Protein AF-A0A8J3NIQ3-F1 (afdb_monomer)

Solvent-accessible surface area (backbone atoms only — not comparable to full-atom values): 22267 Å² total; per-residue (Å²): 135,89,87,78,90,84,89,86,80,87,88,87,80,90,88,88,88,85,88,90,80,86,89,82,89,85,90,84,80,89,85,87,82,83,86,87,87,76,94,76,91,80,82,82,79,79,76,83,78,74,74,70,78,76,72,34,14,31,46,33,34,47,51,47,70,75,50,79,58,32,51,28,43,34,74,46,42,35,45,38,39,40,33,26,80,20,92,34,58,24,33,54,26,34,41,40,34,47,61,29,80,58,39,22,34,63,49,74,49,73,39,91,79,51,52,73,51,67,51,59,72,74,30,67,50,50,40,37,34,38,19,74,61,40,60,64,44,76,48,57,33,43,40,34,30,37,32,34,53,82,46,70,59,64,40,61,35,47,41,36,50,50,46,75,31,47,48,91,49,67,77,39,18,48,24,74,33,75,37,40,43,38,74,58,37,16,30,46,33,45,47,63,48,72,40,57,73,59,28,42,27,52,32,68,39,34,36,45,36,38,42,36,25,79,25,72,21,54,27,30,56,28,40,38,39,35,49,58,32,77,63,42,23,35,62,48,75,48,73,47,91,80,54,53,74,47,68,56,57,72,71,29,66,50,54,36,35,36,36,28,69,66,44,57,62,47,77,47,58,35,40,42,35,29,36,33,37,64,86,48,67,58,71,38,62,38,50,40,40,52,49,50,76,33,48,49,92,48,69,80,40,20,41,34,73,41,78,38,43,40,35,72,55,72,83,83,51,77,42,73,57,43,81,44,63,41,78,48,71,53,45,79,44,66,39,27,37,34,33,45,27,33,47,29,38,38,34,31,52,19,32,49,26,39,36,36,40,31,43,35,42,29,40,37,31,40,34,41,48,40,22,37,40,34,33,33,46,26,50,26,39,39,35,52,57,58,90,66,94,45,62,39,38,40,34,30,54,56,55,61,41,48,73,45,71,38,97,88,47,55,79,76,45,67,88

Secondary structure (DSSP, 8-state):
-------------------------------------------PPP---------BEEEEEEEEES-SSBPTTSEEEEEEEEEEEEES-EEEEEEEEEPPTTEEEEEEE--TT-EEE-PPTT---EEEEEEEEE-SEEEEEEEEEEEPTT--SEEEEEEEEE-SSBPS-GGGGEEEEEEEB---B--EEEEEEEESSSEETTSEEEEEEEEEE-SSSPEEEEEEEEEPPTTEEEEEEE--TT-EEE-PPTT--SEEEEEEEEE-SEEEEEEEEEEEPTT--EEEEEEEEEE-SSB-S--TTSEEEEEEEEEPPPP--SEE--SS--EEE--SS--EEE--SSS-EEE--BSS-EEE--SB--EEE--BSS-EEE--SB--EEE---SSS---EEE--SS--EEE--TTS---B--

Structure (mmCIF, N/CA/C/O backbone):
data_AF-A0A8J3NIQ3-F1
#
_entry.id   AF-A0A8J3NIQ3-F1
#
loop_
_atom_site.group_PDB
_atom_site.id
_atom_site.type_symbol
_atom_site.label_atom_id
_atom_site.label_alt_id
_atom_site.label_comp_id
_atom_site.label_asym_id
_atom_site.label_entity_id
_atom_site.label_seq_id
_atom_site.pdbx_PDB_ins_code
_atom_site.Cartn_x
_atom_site.Cartn_y
_atom_site.Cartn_z
_atom_site.occupancy
_atom_site.B_iso_or_equiv
_atom_site.auth_seq_id
_atom_site.auth_comp_id
_atom_site.auth_asym_id
_atom_site.auth_atom_id
_atom_site.pdbx_PDB_model_num
ATOM 1 N N . MET A 1 1 ? -21.719 -30.841 -27.774 1.00 40.81 1 MET A N 1
ATOM 2 C CA . MET A 1 1 ? -22.706 -30.884 -28.877 1.00 40.81 1 MET A CA 1
ATOM 3 C C . MET A 1 1 ? -21.982 -30.554 -30.172 1.00 40.81 1 MET A C 1
ATOM 5 O O . MET A 1 1 ? -21.157 -29.654 -30.176 1.00 40.81 1 MET A O 1
ATOM 9 N N . ARG A 1 2 ? -22.204 -31.354 -31.219 1.00 37.28 2 ARG A N 1
ATOM 10 C CA . ARG A 1 2 ? -21.580 -31.223 -32.545 1.00 37.28 2 ARG A CA 1
ATOM 11 C C . ARG A 1 2 ? -22.256 -30.086 -33.322 1.00 37.28 2 ARG A C 1
ATOM 13 O O . ARG A 1 2 ? -23.477 -30.042 -33.301 1.00 37.28 2 ARG A O 1
ATOM 20 N N . HIS A 1 3 ? -21.510 -29.299 -34.100 1.00 34.88 3 HIS A N 1
ATOM 21 C CA . HIS A 1 3 ? -21.916 -28.997 -35.478 1.00 34.88 3 HIS A CA 1
ATOM 22 C C . HIS A 1 3 ? -20.741 -28.572 -36.369 1.00 34.88 3 HIS A C 1
ATOM 24 O O . HIS A 1 3 ? -19.778 -27.953 -35.935 1.00 34.88 3 HIS A O 1
ATOM 30 N N . TRP A 1 4 ? -20.841 -29.025 -37.615 1.00 32.66 4 TRP A N 1
ATOM 31 C CA . TRP A 1 4 ? -19.862 -29.065 -38.696 1.00 32.66 4 TRP A CA 1
ATOM 32 C C . TRP A 1 4 ? -20.053 -27.910 -39.699 1.00 32.66 4 TRP A C 1
ATOM 34 O O . TRP A 1 4 ? -21.185 -27.612 -40.059 1.00 32.66 4 TRP A O 1
ATOM 44 N N . VAL A 1 5 ? -18.920 -27.401 -40.209 1.00 40.38 5 VAL A N 1
ATOM 45 C CA . VAL A 1 5 ? -18.525 -27.215 -41.631 1.00 40.38 5 VAL A CA 1
ATOM 46 C C . VAL A 1 5 ? -19.427 -26.420 -42.589 1.00 40.38 5 VAL A C 1
ATOM 48 O O . VAL A 1 5 ? -20.567 -26.796 -42.835 1.00 40.38 5 VAL A O 1
ATOM 51 N N . ARG A 1 6 ? -18.800 -25.487 -43.332 1.00 36.75 6 ARG A N 1
ATOM 52 C CA . ARG A 1 6 ? -18.894 -25.395 -44.810 1.00 36.75 6 ARG A CA 1
ATOM 53 C C . ARG A 1 6 ? -17.659 -24.717 -45.431 1.00 36.75 6 ARG A C 1
ATOM 55 O O . ARG A 1 6 ? -17.349 -23.574 -45.125 1.00 36.75 6 ARG A O 1
ATOM 62 N N . ARG A 1 7 ? -16.977 -25.461 -46.317 1.00 38.47 7 ARG A N 1
ATOM 63 C CA . ARG A 1 7 ? -16.021 -24.977 -47.332 1.00 38.47 7 ARG A CA 1
ATOM 64 C C . ARG A 1 7 ? -16.796 -24.379 -48.513 1.00 38.47 7 ARG A C 1
ATOM 66 O O . ARG A 1 7 ? -17.852 -24.907 -48.856 1.00 38.47 7 ARG A O 1
ATOM 73 N N . ALA A 1 8 ? -16.230 -23.372 -49.175 1.00 35.56 8 ALA A N 1
ATOM 74 C CA . ALA A 1 8 ? -16.668 -22.887 -50.484 1.00 35.56 8 ALA A CA 1
ATOM 75 C C . ALA A 1 8 ? -15.526 -23.032 -51.505 1.00 35.56 8 ALA A C 1
ATOM 77 O O . ALA A 1 8 ? -14.367 -22.773 -51.188 1.00 35.5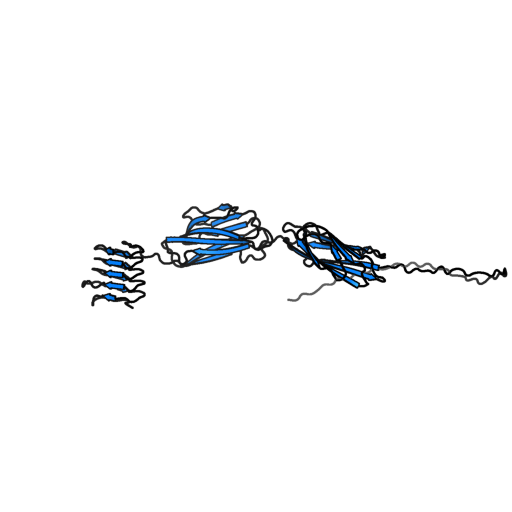6 8 ALA A O 1
ATOM 78 N N . ALA A 1 9 ? -15.878 -23.506 -52.700 1.00 34.47 9 ALA A N 1
ATOM 79 C CA . ALA A 1 9 ? -15.008 -23.759 -53.843 1.00 34.47 9 ALA A CA 1
ATOM 80 C C . ALA A 1 9 ? -15.189 -22.682 -54.933 1.00 34.47 9 ALA A C 1
ATOM 82 O O . ALA A 1 9 ? -16.206 -21.991 -54.961 1.00 34.47 9 ALA A O 1
ATOM 83 N N . LEU A 1 10 ? -14.184 -22.592 -55.811 1.00 35.31 10 LEU A N 1
ATOM 84 C CA . LEU A 1 10 ? -14.040 -21.716 -56.984 1.00 35.31 10 LEU A CA 1
ATOM 85 C C . LEU A 1 10 ? -15.215 -21.748 -57.984 1.00 35.31 10 LEU A C 1
ATOM 87 O O . LEU A 1 10 ? -15.967 -22.723 -58.035 1.00 35.31 10 LEU A O 1
ATOM 91 N N . PRO A 1 11 ? -15.201 -20.804 -58.945 1.00 44.44 11 PRO A N 1
ATOM 92 C CA . PRO A 1 11 ? -15.437 -21.153 -60.342 1.00 44.44 11 PRO A CA 1
ATOM 93 C C . PRO A 1 11 ? -14.296 -20.718 -61.285 1.00 44.44 11 PRO A C 1
ATOM 95 O O . PRO A 1 11 ? -13.585 -19.745 -61.043 1.00 44.44 11 PRO A O 1
ATOM 98 N N . ALA A 1 12 ? -14.164 -21.458 -62.388 1.00 35.09 12 ALA A N 1
ATOM 99 C CA . ALA A 1 12 ? -13.308 -21.188 -63.542 1.00 35.09 12 ALA A CA 1
ATOM 100 C C . ALA A 1 12 ? -14.159 -20.770 -64.760 1.00 35.09 12 ALA A C 1
ATOM 102 O O . ALA A 1 12 ? -15.271 -21.269 -64.912 1.00 35.09 12 ALA A O 1
ATOM 103 N N . LEU A 1 13 ? -13.605 -19.940 -65.653 1.00 33.91 13 LEU A N 1
ATOM 104 C CA . LEU A 1 13 ? -14.042 -19.709 -67.046 1.00 33.91 13 LEU A CA 1
ATOM 105 C C . LEU A 1 13 ? -12.754 -19.517 -67.891 1.00 33.91 13 LEU A C 1
ATOM 107 O O . LEU A 1 13 ? -11.931 -18.683 -67.530 1.00 33.91 13 LEU A O 1
ATOM 111 N N . VAL A 1 14 ? -12.380 -20.434 -68.802 1.00 34.88 14 VAL A N 1
ATOM 112 C CA . VAL A 1 14 ? -12.575 -20.404 -70.283 1.00 34.88 14 VAL A CA 1
ATOM 113 C C . VAL A 1 14 ? -12.309 -19.011 -70.885 1.00 34.88 14 VAL A C 1
ATOM 115 O O . VAL A 1 14 ? -12.962 -18.061 -70.487 1.00 34.88 14 VAL A O 1
ATOM 118 N N . GLY A 1 15 ? -11.431 -18.751 -71.857 1.00 32.53 15 GLY A N 1
ATOM 119 C CA . GLY A 1 15 ? -10.702 -19.559 -72.836 1.00 32.53 15 GLY A CA 1
ATOM 120 C C . GLY A 1 15 ? -10.743 -18.797 -74.171 1.00 32.53 15 GLY A C 1
ATOM 121 O O . GLY A 1 15 ? -11.833 -18.513 -74.653 1.00 32.53 15 GLY A O 1
ATOM 122 N N . MET A 1 16 ? -9.599 -18.444 -74.769 1.00 33.62 16 MET A N 1
ATOM 123 C CA . MET A 1 16 ? -9.548 -17.985 -76.167 1.00 33.62 16 MET A CA 1
ATOM 124 C C . MET A 1 16 ? -8.134 -18.096 -76.747 1.00 33.62 16 MET A C 1
ATOM 126 O O . MET A 1 16 ? -7.176 -17.517 -76.245 1.00 33.62 16 MET A O 1
ATOM 130 N N . SER A 1 17 ? -8.036 -18.893 -77.808 1.00 34.22 17 SER A N 1
ATOM 131 C CA . SER A 1 17 ? -6.864 -19.161 -78.635 1.00 34.22 17 SER A CA 1
ATOM 132 C C . SER A 1 17 ? -6.716 -18.131 -79.755 1.00 34.22 17 SER A C 1
ATOM 134 O O . SER A 1 17 ? -7.716 -17.800 -80.392 1.00 34.22 17 SER A O 1
ATOM 136 N N . ALA A 1 18 ? -5.484 -17.779 -80.124 1.00 35.31 18 ALA A N 1
ATOM 137 C CA . ALA A 1 18 ? -5.147 -17.476 -81.514 1.00 35.31 18 ALA A CA 1
ATOM 138 C C . ALA A 1 18 ? -3.675 -17.808 -81.802 1.00 35.31 18 ALA A C 1
ATOM 140 O O . ALA A 1 18 ? -2.760 -17.357 -81.122 1.00 35.31 18 ALA A O 1
ATOM 141 N N . SER A 1 19 ? -3.513 -18.648 -82.819 1.00 33.41 19 SER A N 1
ATOM 142 C CA . SER A 1 19 ? -2.291 -19.100 -83.479 1.00 33.41 19 SER A CA 1
ATOM 143 C C . SER A 1 19 ? -1.802 -18.052 -84.482 1.00 33.41 19 SER A C 1
ATOM 145 O O . SER A 1 19 ? -2.638 -17.394 -85.095 1.00 33.41 19 SER A O 1
ATOM 147 N N . LEU A 1 20 ? -0.486 -17.964 -84.710 1.00 35.00 20 LEU A N 1
ATOM 148 C CA . LEU A 1 20 ? 0.103 -17.678 -86.027 1.00 35.00 20 LEU A CA 1
ATOM 149 C C . LEU A 1 20 ? 1.566 -18.149 -86.067 1.00 35.00 20 LEU A C 1
ATOM 151 O O . LEU A 1 20 ? 2.304 -18.064 -85.089 1.00 35.00 20 LEU A O 1
ATOM 155 N N . ALA A 1 21 ? 1.934 -18.713 -87.213 1.00 33.47 21 ALA A N 1
ATOM 156 C CA . ALA A 1 21 ? 3.087 -19.565 -87.445 1.00 33.47 21 ALA A CA 1
ATOM 157 C C . ALA A 1 21 ? 4.210 -18.869 -88.237 1.00 33.47 21 ALA A C 1
ATOM 159 O O . ALA A 1 21 ? 3.913 -18.169 -89.198 1.00 33.47 21 ALA A O 1
ATOM 160 N N . GLY A 1 22 ? 5.463 -19.212 -87.896 1.00 31.52 22 GLY A N 1
ATOM 161 C CA . GLY A 1 22 ? 6.633 -19.377 -88.788 1.00 31.52 22 GLY A CA 1
ATOM 162 C C . GLY A 1 22 ? 7.225 -18.145 -89.506 1.00 31.52 22 GLY A C 1
ATOM 163 O O . GLY A 1 22 ? 6.590 -17.098 -89.534 1.00 31.52 22 GLY A O 1
ATOM 164 N N . PRO A 1 23 ? 8.420 -18.257 -90.141 1.00 43.25 23 PRO A N 1
ATOM 165 C CA . PRO A 1 23 ? 9.149 -19.484 -90.487 1.00 43.25 23 PRO A CA 1
ATOM 166 C C . PRO A 1 23 ? 10.640 -19.515 -90.055 1.00 43.25 23 PRO A C 1
ATOM 168 O O . PRO A 1 23 ? 11.138 -18.678 -89.311 1.00 43.25 23 PRO A O 1
ATOM 171 N N . VAL A 1 24 ? 11.319 -20.562 -90.526 1.00 34.25 24 VAL A N 1
ATOM 172 C CA . VAL A 1 24 ? 12.572 -21.181 -90.076 1.00 34.25 24 VAL A CA 1
ATOM 173 C C . VAL A 1 24 ? 13.626 -21.120 -91.209 1.00 34.25 24 VAL A C 1
ATOM 175 O O . VAL A 1 24 ? 13.296 -21.521 -92.320 1.00 34.25 24 VAL A O 1
ATOM 178 N N . LEU A 1 25 ? 14.874 -20.724 -90.868 1.00 36.03 25 LEU A N 1
ATOM 179 C CA . LEU A 1 25 ? 16.206 -21.101 -91.440 1.00 36.03 25 LEU A CA 1
ATOM 180 C C . LEU A 1 25 ? 16.611 -20.617 -92.868 1.00 36.03 25 LEU A C 1
ATOM 182 O O . LEU A 1 25 ? 15.727 -20.415 -93.694 1.00 36.03 25 LEU A O 1
ATOM 186 N N . PRO A 1 26 ? 17.929 -20.420 -93.192 1.00 40.41 26 PRO A N 1
ATOM 187 C CA . PRO A 1 26 ? 18.986 -21.429 -92.998 1.00 40.41 26 PRO A CA 1
ATOM 188 C C . PRO A 1 26 ? 20.418 -21.008 -92.601 1.00 40.41 26 PRO A C 1
ATOM 190 O O . PRO A 1 26 ? 20.846 -19.862 -92.669 1.00 40.41 26 PRO A O 1
ATOM 193 N N . SER A 1 27 ? 21.135 -22.065 -92.205 1.00 32.81 27 SER A N 1
ATOM 194 C CA . SER A 1 27 ? 22.585 -22.267 -92.124 1.00 32.81 27 SER A CA 1
ATOM 195 C C . SER A 1 27 ? 23.332 -21.868 -93.404 1.00 32.81 27 SER A C 1
ATOM 197 O O . SER A 1 27 ? 22.870 -22.164 -94.506 1.00 32.81 27 SER A O 1
ATOM 199 N N . ALA A 1 28 ? 24.531 -21.300 -93.246 1.00 32.12 28 ALA A N 1
ATOM 200 C CA . ALA A 1 28 ? 25.569 -21.311 -94.270 1.00 32.12 28 ALA A CA 1
ATOM 201 C C . ALA A 1 28 ? 26.958 -21.440 -93.630 1.00 32.12 28 ALA A C 1
ATOM 203 O O . ALA A 1 28 ? 27.305 -20.750 -92.673 1.00 32.12 28 ALA A O 1
ATOM 204 N N . ALA A 1 29 ? 27.719 -22.376 -94.185 1.00 29.31 29 ALA A N 1
ATOM 205 C CA . ALA A 1 29 ? 29.069 -22.749 -93.824 1.00 29.31 29 ALA A CA 1
ATOM 206 C C . ALA A 1 29 ? 30.127 -21.791 -94.404 1.00 29.31 29 ALA A C 1
ATOM 208 O O . ALA A 1 29 ? 29.915 -21.170 -95.439 1.00 29.31 29 ALA A O 1
ATOM 209 N N . ALA A 1 30 ? 31.275 -21.772 -93.722 1.00 28.91 30 ALA A N 1
ATOM 210 C CA . ALA A 1 30 ? 32.646 -21.671 -94.228 1.00 28.91 30 ALA A CA 1
ATOM 211 C C . ALA A 1 30 ? 32.932 -20.827 -95.490 1.00 28.91 30 ALA A C 1
ATOM 213 O O . ALA A 1 30 ? 32.644 -21.231 -96.614 1.00 28.91 30 ALA A O 1
ATOM 214 N N . ALA A 1 31 ? 33.719 -19.764 -95.301 1.00 31.83 31 ALA A N 1
ATOM 215 C CA . ALA A 1 31 ? 34.664 -19.288 -96.305 1.00 31.83 31 ALA A CA 1
ATOM 216 C C . ALA A 1 31 ? 36.009 -18.957 -95.637 1.00 31.83 31 ALA A C 1
ATOM 218 O O . ALA A 1 31 ? 36.091 -18.187 -94.683 1.00 31.83 31 ALA A O 1
ATOM 219 N N . VAL A 1 32 ? 37.040 -19.615 -96.155 1.00 28.95 32 VAL A N 1
ATOM 220 C CA . VAL A 1 32 ? 38.466 -19.465 -95.870 1.00 28.95 32 VAL A CA 1
ATOM 221 C C . VAL A 1 32 ? 38.985 -18.211 -96.578 1.00 28.95 32 VAL A C 1
ATOM 223 O O . VAL A 1 32 ? 38.598 -17.959 -97.717 1.00 28.95 32 VAL A O 1
ATOM 226 N N . SER A 1 33 ? 39.916 -17.483 -95.959 1.00 30.98 33 SER A N 1
ATOM 227 C CA . SER A 1 33 ? 40.903 -16.684 -96.697 1.00 30.98 33 SER A CA 1
ATOM 228 C C . SER A 1 33 ? 42.262 -16.749 -95.975 1.00 30.98 33 SER A C 1
ATOM 230 O O . SER A 1 33 ? 42.265 -16.650 -94.745 1.00 30.98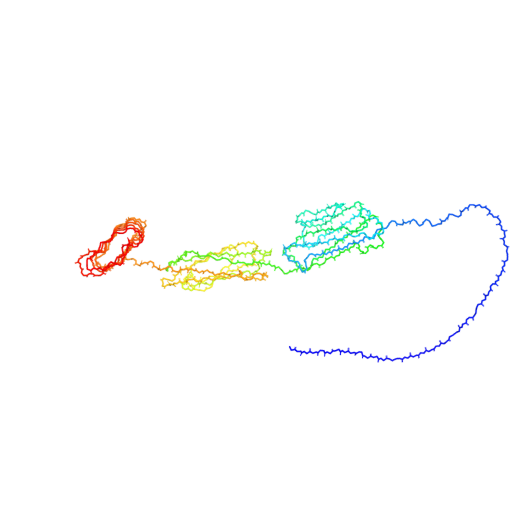 33 SER A O 1
ATOM 232 N N . PRO A 1 34 ? 43.386 -16.989 -96.680 1.00 40.47 34 PRO A N 1
ATOM 233 C CA . PRO A 1 34 ? 44.658 -17.380 -96.073 1.00 40.47 34 PRO A CA 1
ATOM 234 C C . PRO A 1 34 ? 45.630 -16.211 -95.822 1.00 40.47 34 PRO A C 1
ATOM 236 O O . PRO A 1 34 ? 45.533 -15.152 -96.433 1.00 40.47 34 PRO A O 1
ATOM 239 N N . ASP A 1 35 ? 46.598 -16.499 -94.948 1.00 31.81 35 ASP A N 1
ATOM 240 C CA . ASP A 1 35 ? 47.966 -15.969 -94.872 1.00 31.81 35 ASP A CA 1
ATOM 241 C C . ASP A 1 35 ? 48.203 -14.452 -94.761 1.00 31.81 35 ASP A C 1
ATOM 243 O O . ASP A 1 35 ? 48.405 -13.754 -95.750 1.00 31.81 35 ASP A O 1
ATOM 247 N N . ILE A 1 36 ? 48.441 -13.996 -93.524 1.00 33.72 36 ILE A N 1
ATOM 248 C CA . ILE A 1 36 ? 49.628 -13.176 -93.230 1.00 33.72 36 ILE A CA 1
ATOM 249 C C . ILE A 1 36 ? 50.391 -13.837 -92.078 1.00 33.72 36 ILE A C 1
ATOM 251 O O . ILE A 1 36 ? 49.986 -13.804 -90.918 1.00 33.72 36 ILE A O 1
ATOM 255 N N . VAL A 1 37 ? 51.523 -14.441 -92.435 1.00 35.09 37 VAL A N 1
ATOM 256 C CA . VAL A 1 37 ? 52.610 -14.799 -91.527 1.00 35.09 37 VAL A CA 1
ATOM 257 C C . VAL A 1 37 ? 53.507 -13.571 -91.393 1.00 35.09 37 VAL A C 1
ATOM 259 O O . VAL A 1 37 ? 54.165 -13.188 -92.358 1.00 35.09 37 VAL A O 1
ATOM 262 N N . ILE A 1 38 ? 53.586 -12.984 -90.199 1.00 40.53 38 ILE A N 1
ATOM 263 C CA . ILE A 1 38 ? 54.772 -12.236 -89.767 1.00 40.53 38 ILE A CA 1
ATOM 264 C C . ILE A 1 38 ? 55.164 -12.760 -88.387 1.00 40.53 38 ILE A C 1
ATOM 266 O O . ILE A 1 38 ? 54.475 -12.547 -87.394 1.00 40.53 38 ILE A O 1
ATOM 270 N N . ASN A 1 39 ? 56.295 -13.465 -88.363 1.00 34.50 39 ASN A N 1
ATOM 271 C CA . ASN A 1 39 ? 57.066 -13.781 -87.169 1.00 34.50 39 ASN A CA 1
ATOM 272 C C . ASN A 1 39 ? 57.401 -12.493 -86.405 1.00 34.50 39 ASN A C 1
ATOM 274 O O . ASN A 1 39 ? 58.208 -11.702 -86.890 1.00 34.50 39 ASN A O 1
ATOM 278 N N . GLN A 1 40 ? 56.893 -12.350 -85.183 1.00 39.53 40 GLN A N 1
ATOM 279 C CA . GLN A 1 40 ? 57.615 -11.670 -84.109 1.00 39.53 40 GLN A CA 1
ATOM 280 C C . GLN A 1 40 ? 57.535 -12.525 -82.844 1.00 39.53 40 GLN A C 1
ATOM 282 O O . GLN A 1 40 ? 56.484 -12.705 -82.237 1.00 39.53 40 GLN A O 1
ATOM 287 N N . VAL A 1 41 ? 58.683 -13.089 -82.488 1.00 39.94 41 VAL A N 1
ATOM 288 C CA . VAL A 1 41 ? 58.989 -13.553 -81.139 1.00 39.94 41 VAL A CA 1
ATOM 289 C C . VAL A 1 41 ? 59.171 -12.327 -80.242 1.00 39.94 41 VAL A C 1
ATOM 291 O O . VAL A 1 41 ? 59.876 -11.410 -80.659 1.00 39.94 41 VAL A O 1
ATOM 294 N N . HIS A 1 42 ? 58.552 -12.325 -79.052 1.00 36.69 42 HIS A N 1
ATOM 295 C CA . HIS A 1 42 ? 59.143 -11.990 -77.739 1.00 36.69 42 HIS A CA 1
ATOM 296 C C . HIS A 1 42 ? 58.073 -11.505 -76.727 1.00 36.69 42 HIS A C 1
ATOM 298 O O . HIS A 1 42 ? 57.258 -10.643 -77.037 1.00 36.69 42 HIS A O 1
ATOM 304 N N . GLU A 1 43 ? 58.162 -12.074 -75.518 1.00 41.56 43 GLU A N 1
ATOM 305 C CA . GLU A 1 43 ? 57.553 -11.705 -74.225 1.00 41.56 43 GLU A CA 1
ATOM 306 C C . GLU A 1 43 ? 56.045 -11.904 -74.004 1.00 41.56 43 GLU A C 1
ATOM 308 O O . GLU A 1 43 ? 55.180 -11.423 -74.730 1.00 41.56 43 GLU A O 1
ATOM 313 N N . GLY A 1 44 ? 55.745 -12.637 -72.928 1.00 42.22 44 GLY A N 1
ATOM 314 C CA . GLY A 1 44 ? 54.408 -13.025 -72.508 1.00 42.22 44 GLY A CA 1
ATOM 315 C C . GLY A 1 44 ? 53.488 -11.849 -72.194 1.00 42.22 44 GLY A C 1
ATOM 316 O O . GLY A 1 44 ? 53.858 -10.892 -71.518 1.00 42.22 44 GLY A O 1
ATOM 317 N N . ALA A 1 45 ? 52.234 -11.983 -72.618 1.00 42.56 45 ALA A N 1
ATOM 318 C CA . ALA A 1 45 ? 51.153 -11.204 -72.045 1.00 42.56 45 ALA A CA 1
ATOM 319 C C . ALA A 1 45 ? 51.061 -11.519 -70.537 1.00 42.56 45 ALA A C 1
ATOM 321 O O . ALA A 1 45 ? 50.970 -12.701 -70.180 1.00 42.56 45 ALA A O 1
ATOM 322 N N . PRO A 1 46 ? 51.054 -10.521 -69.637 1.00 48.25 46 PRO A N 1
ATOM 323 C CA . PRO A 1 46 ? 50.642 -10.767 -68.268 1.00 48.25 46 PRO A CA 1
ATOM 324 C C . PRO A 1 46 ? 49.182 -11.226 -68.295 1.00 48.25 46 PRO A C 1
ATOM 326 O O . PRO A 1 46 ? 48.311 -10.557 -68.847 1.00 48.25 46 PRO A O 1
ATOM 329 N N . ASN A 1 47 ? 48.921 -12.396 -67.718 1.00 48.41 47 ASN A N 1
ATOM 330 C CA . ASN A 1 47 ? 47.580 -12.853 -67.381 1.00 48.41 47 ASN A CA 1
ATOM 331 C C . ASN A 1 47 ? 46.907 -11.787 -66.485 1.00 48.41 47 ASN A C 1
ATOM 333 O O . ASN A 1 47 ? 47.389 -11.587 -65.371 1.00 48.41 47 ASN A O 1
ATOM 337 N N . PRO A 1 48 ? 45.816 -11.107 -66.893 1.00 53.06 48 PRO A N 1
ATOM 338 C CA . PRO A 1 48 ? 45.180 -10.100 -66.048 1.00 53.06 48 PRO A CA 1
ATOM 339 C C . PRO A 1 48 ? 44.218 -10.708 -65.017 1.00 53.06 48 PRO A C 1
ATOM 341 O O . PRO A 1 48 ? 43.413 -9.988 -64.439 1.00 53.06 48 PRO A O 1
ATOM 344 N N . ARG A 1 49 ? 44.282 -12.015 -64.734 1.00 51.38 49 ARG A N 1
ATOM 345 C CA . ARG A 1 49 ? 43.595 -12.592 -63.571 1.00 51.38 49 ARG A CA 1
ATOM 346 C C . ARG A 1 49 ? 44.508 -12.611 -62.350 1.00 51.38 49 ARG A C 1
ATOM 348 O O . ARG A 1 49 ? 44.769 -13.668 -61.788 1.00 51.38 49 ARG A O 1
ATOM 355 N N . ASN A 1 50 ? 44.950 -11.433 -61.916 1.00 47.25 50 ASN A N 1
ATOM 356 C CA . ASN A 1 50 ? 45.028 -11.212 -60.478 1.00 47.25 50 ASN A CA 1
ATOM 357 C C . ASN A 1 50 ? 43.611 -10.839 -60.033 1.00 47.25 50 ASN A C 1
ATOM 359 O O . ASN A 1 50 ? 43.282 -9.664 -59.893 1.00 47.25 50 ASN A O 1
ATOM 363 N N . SER A 1 51 ? 42.746 -11.843 -59.888 1.00 52.22 51 SER A N 1
ATOM 364 C CA . SER A 1 51 ? 41.586 -11.698 -59.016 1.00 52.22 51 SER A CA 1
ATOM 365 C C . SER A 1 51 ? 42.159 -11.644 -57.607 1.00 52.22 51 SER A C 1
ATOM 367 O O . SER A 1 51 ? 42.284 -12.677 -56.956 1.00 52.22 51 SER A O 1
ATOM 369 N N . GLY A 1 52 ? 42.622 -10.463 -57.188 1.00 52.59 52 GLY A N 1
ATOM 370 C CA . GLY A 1 52 ? 42.867 -10.217 -55.778 1.00 52.59 52 GLY A CA 1
ATOM 371 C C . GLY A 1 52 ? 41.558 -10.539 -55.079 1.00 52.59 52 GLY A C 1
ATOM 372 O O . GLY A 1 52 ? 40.546 -9.918 -55.397 1.00 52.59 52 GLY A O 1
ATOM 373 N N . SER A 1 53 ? 41.555 -11.582 -54.249 1.00 64.81 53 SER A N 1
ATOM 374 C CA . SER A 1 53 ? 40.421 -11.863 -53.377 1.00 64.81 53 SER A CA 1
ATOM 375 C C . SER A 1 53 ? 40.209 -10.591 -52.570 1.00 64.81 53 SER A C 1
ATOM 377 O O . SER A 1 53 ? 41.111 -10.185 -51.837 1.00 64.81 53 SER A O 1
ATOM 379 N N . VAL A 1 54 ? 39.097 -9.899 -52.805 1.00 76.75 54 VAL A N 1
ATOM 380 C CA . VAL A 1 54 ? 38.695 -8.811 -51.919 1.00 76.75 54 VAL A CA 1
ATOM 381 C C . VAL A 1 54 ? 38.401 -9.494 -50.589 1.00 76.75 54 VAL A C 1
ATOM 383 O O . VAL A 1 54 ? 37.704 -10.505 -50.576 1.00 76.75 54 VAL A O 1
ATOM 386 N N . VAL A 1 55 ? 39.050 -9.037 -49.519 1.00 88.31 55 VAL A N 1
ATOM 387 C CA . VAL A 1 55 ? 38.789 -9.550 -48.172 1.00 88.31 55 VAL A CA 1
ATOM 388 C C . VAL A 1 55 ? 37.455 -8.955 -47.746 1.00 88.31 55 VAL A C 1
ATOM 390 O O . VAL A 1 55 ? 37.337 -7.729 -47.678 1.00 88.31 55 VAL A O 1
ATOM 393 N N . GLU A 1 56 ? 36.465 -9.811 -47.525 1.00 94.25 56 GLU A N 1
ATOM 394 C CA . GLU A 1 56 ? 35.082 -9.413 -47.250 1.00 94.25 56 GLU A CA 1
ATOM 395 C C . GLU A 1 56 ? 34.538 -10.180 -46.042 1.00 94.25 56 GLU A C 1
ATOM 397 O O . GLU A 1 56 ? 34.762 -11.385 -45.892 1.00 94.25 56 GLU A O 1
ATOM 402 N N . ALA A 1 57 ? 33.808 -9.474 -45.185 1.00 96.25 57 ALA A N 1
ATOM 403 C CA . ALA A 1 57 ? 33.108 -10.040 -44.043 1.00 96.25 57 ALA A CA 1
ATOM 404 C C . ALA A 1 57 ? 31.661 -9.547 -44.071 1.00 96.25 57 ALA A C 1
ATOM 406 O O . ALA A 1 57 ? 31.423 -8.346 -44.056 1.00 96.25 57 ALA A O 1
ATOM 407 N N . ASP A 1 58 ? 30.719 -10.480 -44.129 1.00 97.50 58 ASP A N 1
ATOM 408 C CA . ASP A 1 58 ? 29.280 -10.226 -44.050 1.00 97.50 58 ASP A CA 1
ATOM 409 C C . ASP A 1 58 ? 28.890 -10.110 -42.573 1.00 97.50 58 ASP A C 1
ATOM 411 O O . ASP A 1 58 ? 28.830 -11.119 -41.858 1.00 97.50 58 ASP A O 1
ATOM 415 N N . LEU A 1 59 ? 28.713 -8.878 -42.091 1.00 98.06 59 LEU A N 1
ATOM 416 C CA . LEU A 1 59 ? 28.228 -8.627 -40.748 1.00 98.06 59 LEU A CA 1
ATOM 417 C C . LEU A 1 59 ? 26.696 -8.546 -40.735 1.00 98.06 59 LEU A C 1
ATOM 419 O O . LEU A 1 59 ? 26.011 -8.077 -41.643 1.00 98.06 59 LEU A O 1
ATOM 423 N N . ALA A 1 60 ? 26.138 -9.014 -39.628 1.00 98.31 60 ALA A N 1
ATOM 424 C CA . ALA A 1 60 ? 24.733 -8.859 -39.321 1.00 98.31 60 ALA A CA 1
ATOM 425 C C . ALA A 1 60 ? 24.560 -8.621 -37.827 1.00 98.31 60 ALA A C 1
ATOM 427 O O . ALA A 1 60 ? 25.313 -9.147 -37.002 1.00 98.31 60 ALA A O 1
ATOM 428 N N . VAL A 1 61 ? 23.536 -7.863 -37.456 1.00 98.62 61 VAL A N 1
ATOM 429 C CA . VAL A 1 61 ? 23.120 -7.726 -36.062 1.00 98.62 61 VAL A CA 1
ATOM 430 C C . VAL A 1 61 ? 21.645 -8.065 -35.936 1.00 98.62 61 VAL A C 1
ATOM 432 O O . VAL A 1 61 ? 20.823 -7.597 -36.714 1.00 98.62 61 VAL A O 1
ATOM 435 N N . ASP A 1 62 ? 21.317 -8.871 -34.936 1.00 98.38 62 ASP A N 1
ATOM 436 C CA . ASP A 1 62 ? 19.946 -9.131 -34.516 1.00 98.38 62 ASP A CA 1
ATOM 437 C C . ASP A 1 62 ? 19.753 -8.662 -33.076 1.00 98.38 62 ASP A C 1
ATOM 439 O O . ASP A 1 62 ? 20.688 -8.675 -32.265 1.00 98.38 62 ASP A O 1
ATOM 443 N N . LYS A 1 63 ? 18.546 -8.204 -32.762 1.00 98.19 63 LYS A N 1
ATOM 444 C CA . LYS A 1 63 ? 18.224 -7.621 -31.467 1.00 98.19 63 LYS A CA 1
ATOM 445 C C . LYS A 1 63 ? 16.824 -8.046 -31.067 1.00 98.19 63 LYS A C 1
ATOM 447 O O . LYS A 1 63 ? 15.902 -7.837 -31.834 1.00 98.19 63 LYS A O 1
ATOM 452 N N . GLY A 1 64 ? 16.696 -8.574 -29.856 1.00 97.56 64 GLY A N 1
ATOM 453 C CA . GLY A 1 64 ? 15.411 -8.901 -29.245 1.00 97.56 64 GLY A CA 1
ATOM 454 C C . GLY A 1 64 ? 15.341 -8.439 -27.795 1.00 97.56 64 GLY A C 1
ATOM 455 O O . GLY A 1 64 ? 16.364 -8.085 -27.196 1.00 97.56 64 GLY A O 1
ATOM 456 N N . ASP A 1 65 ? 14.145 -8.452 -27.220 1.00 97.56 65 ASP A N 1
ATOM 457 C CA . ASP A 1 65 ? 13.864 -8.071 -25.840 1.00 97.56 65 ASP A CA 1
ATOM 458 C C . ASP A 1 65 ? 13.305 -9.237 -25.002 1.00 97.56 65 ASP A C 1
ATOM 460 O O . ASP A 1 65 ? 12.931 -10.294 -25.510 1.00 97.56 65 ASP A O 1
ATOM 464 N N . SER A 1 66 ? 13.354 -9.090 -23.674 1.00 94.75 66 SER A N 1
ATOM 465 C CA . SER A 1 66 ? 12.870 -10.108 -22.731 1.00 94.75 66 SER A CA 1
ATOM 466 C C . SER A 1 66 ? 11.367 -10.043 -22.481 1.00 94.75 66 SER A C 1
ATOM 468 O O . SER A 1 66 ? 10.752 -11.079 -22.233 1.00 94.75 66 SER A O 1
ATOM 470 N N . ASP A 1 67 ? 10.796 -8.838 -22.509 1.00 91.94 67 ASP A N 1
ATOM 471 C CA . ASP A 1 67 ? 9.437 -8.554 -22.061 1.00 91.94 67 ASP A CA 1
ATOM 472 C C . ASP A 1 67 ? 8.752 -7.599 -23.041 1.00 91.94 67 ASP A C 1
ATOM 474 O O . ASP A 1 67 ? 9.146 -6.441 -23.140 1.00 91.94 67 ASP A O 1
ATOM 478 N N . ASP A 1 68 ? 7.687 -8.063 -23.699 1.00 92.94 68 ASP A N 1
ATOM 479 C CA . ASP A 1 68 ? 6.796 -7.236 -24.517 1.00 92.94 68 ASP A CA 1
ATOM 480 C C . ASP A 1 68 ? 5.325 -7.586 -24.191 1.00 92.94 68 ASP A C 1
ATOM 482 O O . ASP A 1 68 ? 4.846 -8.666 -24.562 1.00 92.94 68 ASP A O 1
ATOM 486 N N . PRO A 1 69 ? 4.582 -6.737 -23.449 1.00 93.06 69 PRO A N 1
ATOM 487 C CA . PRO A 1 69 ? 4.968 -5.410 -22.969 1.00 93.06 69 PRO A CA 1
ATOM 488 C C . PRO A 1 69 ? 5.849 -5.426 -21.706 1.00 93.06 69 PRO A C 1
ATOM 490 O O . PRO A 1 69 ? 5.641 -6.236 -20.801 1.00 93.06 69 PRO A O 1
ATOM 493 N N . VAL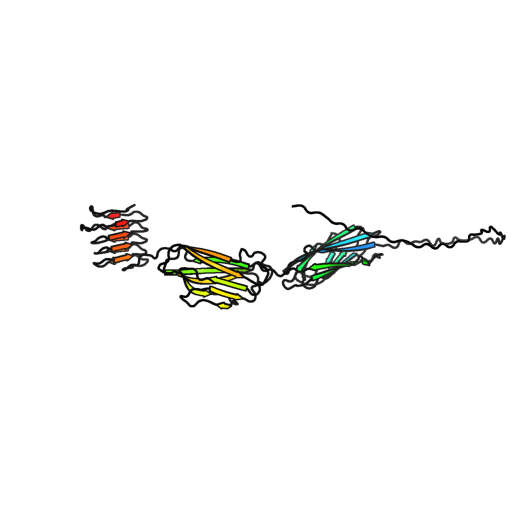 A 1 70 ? 6.734 -4.434 -21.574 1.00 93.81 70 VAL A N 1
ATOM 494 C CA . VAL A 1 70 ? 7.490 -4.164 -20.339 1.00 93.81 70 VAL A CA 1
ATOM 495 C C . VAL A 1 70 ? 6.716 -3.237 -19.399 1.00 93.81 70 VAL A C 1
ATOM 497 O O . VAL A 1 70 ? 6.096 -2.264 -19.830 1.00 93.81 70 VAL A O 1
ATOM 500 N N . LEU A 1 71 ? 6.752 -3.502 -18.090 1.00 90.38 71 LEU A N 1
ATOM 501 C CA . LEU A 1 71 ? 6.116 -2.630 -17.098 1.00 90.38 71 LEU A CA 1
ATOM 502 C C . LEU A 1 71 ? 6.954 -1.362 -16.837 1.00 90.38 71 LEU A C 1
ATOM 504 O O . LEU A 1 71 ? 8.171 -1.460 -16.645 1.00 90.38 71 LEU A O 1
ATOM 508 N N . PRO A 1 72 ? 6.332 -0.169 -16.768 1.00 91.44 72 PRO A N 1
ATOM 509 C CA . PRO A 1 72 ? 7.048 1.065 -16.450 1.00 91.44 72 PRO A CA 1
ATOM 510 C C . PRO A 1 72 ? 7.613 1.018 -15.023 1.00 91.44 72 PRO A C 1
ATOM 512 O O . PRO A 1 72 ? 6.922 0.628 -14.082 1.00 91.44 72 PRO A O 1
ATOM 515 N N . GLY A 1 73 ? 8.864 1.445 -14.841 1.00 89.25 73 GLY A N 1
ATOM 516 C CA . GLY A 1 73 ? 9.593 1.334 -13.570 1.00 89.25 73 GLY A CA 1
ATOM 517 C C . GLY A 1 73 ? 10.316 -0.006 -13.375 1.00 89.25 73 GLY A C 1
ATOM 518 O O . GLY A 1 73 ? 11.045 -0.160 -12.396 1.00 89.25 73 GLY A O 1
ATOM 519 N N . GLY A 1 74 ? 10.124 -0.968 -14.285 1.00 90.25 74 GLY A N 1
ATOM 520 C CA . GLY A 1 74 ? 10.856 -2.234 -14.317 1.00 90.25 74 GLY A CA 1
ATOM 521 C C . GLY A 1 74 ? 12.175 -2.159 -15.095 1.00 90.25 74 GLY A C 1
ATOM 522 O O . GLY A 1 74 ? 12.546 -1.120 -15.644 1.00 90.25 74 GLY A O 1
ATOM 523 N N . ASN A 1 75 ? 12.874 -3.293 -15.176 1.00 95.25 75 ASN A N 1
ATOM 524 C CA . ASN A 1 75 ? 14.029 -3.458 -16.059 1.00 95.25 75 ASN A CA 1
ATOM 525 C C . ASN A 1 75 ? 13.603 -4.146 -17.361 1.00 95.25 75 ASN A C 1
ATOM 527 O O . ASN A 1 75 ? 12.770 -5.045 -17.330 1.00 95.25 75 ASN A O 1
ATOM 531 N N . LEU A 1 76 ? 14.232 -3.765 -18.471 1.00 97.56 76 LEU A N 1
ATOM 532 C CA . LEU A 1 76 ? 14.124 -4.421 -19.772 1.00 97.56 76 LEU A CA 1
ATOM 533 C C . LEU A 1 76 ? 15.490 -4.980 -20.167 1.00 97.56 76 LEU A C 1
ATOM 535 O O . LEU A 1 76 ? 16.500 -4.277 -20.059 1.00 97.56 76 LEU A O 1
ATOM 539 N N . THR A 1 77 ? 15.528 -6.223 -20.642 1.00 98.31 77 THR A N 1
ATOM 540 C CA . THR A 1 77 ? 16.760 -6.847 -21.133 1.00 98.31 77 THR A CA 1
ATOM 541 C C . THR A 1 77 ? 16.719 -6.967 -22.647 1.00 98.31 77 THR A C 1
ATOM 543 O O . THR A 1 77 ? 15.834 -7.619 -23.186 1.00 98.31 77 THR A O 1
ATOM 546 N N . TYR A 1 78 ? 17.711 -6.395 -23.324 1.00 98.50 78 TYR A N 1
ATOM 547 C CA . TYR A 1 78 ? 17.963 -6.628 -24.740 1.00 98.50 78 TYR A CA 1
ATOM 548 C C . TYR A 1 78 ? 19.051 -7.684 -24.928 1.00 98.50 78 TYR A C 1
ATOM 550 O O . TYR A 1 78 ? 20.139 -7.580 -24.352 1.00 98.50 78 TYR A O 1
ATOM 558 N N . THR A 1 79 ? 18.783 -8.654 -25.795 1.00 98.44 79 THR A N 1
ATOM 559 C CA . THR A 1 79 ? 19.792 -9.578 -26.323 1.00 98.44 79 THR A CA 1
ATOM 560 C C . THR A 1 79 ? 20.211 -9.079 -27.697 1.00 98.44 79 THR A C 1
ATOM 562 O O . THR A 1 79 ? 19.359 -8.901 -28.561 1.00 98.44 79 THR A O 1
ATOM 565 N N . ILE A 1 80 ? 21.504 -8.809 -27.885 1.00 98.69 80 ILE A N 1
ATOM 566 C CA . ILE A 1 80 ? 22.059 -8.332 -29.158 1.00 98.69 80 ILE A CA 1
ATOM 567 C C . ILE A 1 80 ? 23.042 -9.383 -29.661 1.00 98.69 80 ILE A C 1
ATOM 569 O O . ILE A 1 80 ? 24.028 -9.674 -28.981 1.00 98.69 80 ILE A O 1
ATOM 573 N N . THR A 1 81 ? 22.798 -9.936 -30.841 1.00 98.44 81 THR A N 1
ATOM 574 C CA . THR A 1 81 ? 23.661 -10.942 -31.461 1.00 98.44 81 THR A CA 1
ATOM 575 C C . THR A 1 81 ? 24.299 -10.357 -32.708 1.00 98.44 81 THR A C 1
ATOM 577 O O . THR A 1 81 ? 23.631 -10.115 -33.706 1.00 98.44 81 THR A O 1
ATOM 580 N N . VAL A 1 82 ? 25.611 -10.146 -32.645 1.00 98.44 82 VAL A N 1
ATOM 581 C CA . VAL A 1 82 ? 26.439 -9.782 -33.794 1.00 98.44 82 VAL A CA 1
ATOM 582 C C . VAL A 1 82 ? 26.929 -11.064 -34.458 1.00 98.44 82 VAL A C 1
ATOM 584 O O . VAL A 1 82 ? 27.454 -11.947 -33.779 1.00 98.44 82 VAL A O 1
ATOM 587 N N . THR A 1 83 ? 26.777 -11.166 -35.771 1.00 98.38 83 THR A N 1
ATOM 588 C CA . THR A 1 83 ? 27.181 -12.320 -36.577 1.00 98.38 83 THR A CA 1
ATOM 589 C C . THR A 1 83 ? 28.134 -11.864 -37.671 1.00 98.38 83 THR A C 1
ATOM 591 O O . THR A 1 83 ? 27.864 -10.867 -38.322 1.00 98.38 83 THR A O 1
ATOM 594 N N . ASN A 1 84 ? 29.225 -12.599 -37.877 1.00 97.88 84 ASN A N 1
ATOM 595 C CA . ASN A 1 84 ? 30.014 -12.555 -39.104 1.00 97.88 84 ASN A CA 1
ATOM 596 C C . ASN A 1 84 ? 29.733 -13.846 -39.890 1.00 97.88 84 ASN A C 1
ATOM 598 O O . ASN A 1 84 ? 30.137 -14.929 -39.454 1.00 97.88 84 ASN A O 1
ATOM 602 N N . ASN A 1 85 ? 29.031 -13.750 -41.017 1.00 97.19 85 ASN A N 1
ATOM 603 C CA . ASN A 1 85 ? 28.699 -14.877 -41.895 1.00 97.19 85 ASN A CA 1
ATOM 604 C C . ASN A 1 85 ? 29.874 -15.289 -42.807 1.00 97.19 85 ASN A C 1
ATOM 606 O O . ASN A 1 85 ? 29.823 -16.345 -43.445 1.00 97.19 85 ASN A O 1
ATOM 610 N N . GLY A 1 86 ? 30.961 -14.510 -42.812 1.00 95.19 86 GLY A N 1
ATOM 611 C CA . GLY A 1 86 ? 32.178 -14.748 -43.581 1.00 95.19 86 GLY A CA 1
ATOM 612 C C . GLY A 1 86 ? 32.153 -14.127 -44.984 1.00 95.19 86 GLY A C 1
ATOM 613 O O . GLY A 1 86 ? 31.349 -13.239 -45.246 1.00 95.19 86 GLY A O 1
ATOM 614 N N . PRO A 1 87 ? 33.037 -14.573 -45.896 1.00 94.94 87 PRO A N 1
ATOM 615 C CA . PRO A 1 87 ? 33.995 -15.667 -45.718 1.00 94.94 87 PRO A CA 1
ATOM 616 C C . PRO A 1 87 ? 35.197 -15.327 -44.822 1.00 94.94 87 PRO A C 1
ATOM 618 O O . PRO A 1 87 ? 35.791 -16.254 -44.267 1.00 94.94 87 PRO A O 1
ATOM 621 N N . ASP A 1 88 ? 35.550 -14.049 -44.665 1.00 97.38 88 ASP A N 1
ATOM 622 C CA . ASP A 1 88 ? 36.750 -13.625 -43.940 1.00 97.38 88 ASP A CA 1
ATOM 623 C C . ASP A 1 88 ? 36.444 -13.060 -42.538 1.00 97.38 88 ASP A C 1
ATOM 625 O O . ASP A 1 88 ? 35.301 -12.969 -42.089 1.00 97.38 88 ASP A O 1
ATOM 629 N N . VAL A 1 89 ? 37.503 -12.724 -41.799 1.00 97.19 89 VAL A N 1
ATOM 630 C CA . VAL A 1 89 ? 37.426 -12.068 -40.486 1.00 97.19 89 VAL A CA 1
ATOM 631 C C . VAL A 1 89 ? 36.978 -10.610 -40.645 1.00 97.19 89 VAL A C 1
ATOM 633 O O . VAL A 1 89 ? 37.467 -9.890 -41.517 1.00 97.19 89 VAL A O 1
ATOM 636 N N . ALA A 1 90 ? 36.095 -10.155 -39.757 1.00 97.19 90 ALA A N 1
ATOM 637 C CA . ALA A 1 90 ? 35.771 -8.742 -39.604 1.00 97.19 90 ALA A CA 1
ATOM 638 C C . ALA A 1 90 ? 36.795 -8.093 -38.660 1.00 97.19 90 ALA A C 1
ATOM 640 O O . ALA A 1 90 ? 36.771 -8.345 -37.457 1.00 97.19 90 ALA A O 1
ATOM 641 N N . GLU A 1 91 ? 37.723 -7.311 -39.207 1.00 97.88 91 GLU A N 1
ATOM 642 C CA . GLU A 1 91 ? 38.735 -6.570 -38.440 1.00 97.88 91 GLU A CA 1
ATOM 643 C C . GLU A 1 91 ? 38.135 -5.275 -37.878 1.00 97.88 91 GLU A C 1
ATOM 645 O O . GLU A 1 91 ? 37.291 -4.652 -38.529 1.00 97.88 91 GLU A O 1
ATOM 650 N N . ASP A 1 92 ? 38.579 -4.856 -36.692 1.00 97.06 92 ASP A N 1
ATOM 651 C CA . ASP A 1 92 ? 38.088 -3.666 -35.979 1.00 97.06 92 ASP A CA 1
ATOM 652 C C . ASP A 1 92 ? 36.549 -3.635 -35.868 1.00 97.06 92 ASP A C 1
ATOM 654 O O . ASP A 1 92 ? 35.898 -2.631 -36.171 1.00 97.06 92 ASP A O 1
ATOM 658 N N . ALA A 1 93 ? 35.949 -4.762 -35.472 1.00 97.75 93 ALA A N 1
ATOM 659 C CA . ALA A 1 93 ? 34.503 -4.878 -35.334 1.00 97.75 93 ALA A CA 1
ATOM 660 C C . ALA A 1 93 ? 33.993 -3.956 -34.213 1.00 97.75 93 ALA A C 1
ATOM 662 O O . ALA A 1 93 ? 34.478 -4.010 -33.082 1.00 97.75 93 ALA A O 1
ATOM 663 N N . GLU A 1 94 ? 32.986 -3.139 -34.510 1.00 98.25 94 GLU A N 1
ATOM 664 C CA . GLU A 1 94 ? 32.393 -2.163 -33.597 1.00 98.25 94 GLU A CA 1
ATOM 665 C C . GLU A 1 94 ? 30.876 -2.355 -33.522 1.00 98.25 94 GLU A C 1
ATOM 667 O O . GLU A 1 94 ? 30.185 -2.325 -34.535 1.00 98.25 94 GLU A O 1
ATOM 672 N N . LEU A 1 95 ? 30.348 -2.515 -32.308 1.00 98.56 95 LEU A N 1
ATOM 673 C CA . LEU A 1 95 ? 28.922 -2.486 -31.990 1.00 98.56 95 LEU A CA 1
ATOM 674 C C . LEU A 1 95 ? 28.591 -1.150 -31.323 1.00 98.56 95 LEU A C 1
ATOM 676 O O . LEU A 1 95 ? 29.257 -0.755 -30.367 1.00 98.56 95 LEU A O 1
ATOM 680 N N . THR A 1 96 ? 27.516 -0.497 -31.757 1.00 98.38 96 THR A N 1
ATOM 681 C CA . THR A 1 96 ? 26.950 0.690 -31.100 1.00 98.38 96 THR A CA 1
ATOM 682 C C . THR A 1 96 ? 25.448 0.533 -30.880 1.00 98.38 96 THR A C 1
ATOM 684 O O . THR A 1 96 ? 24.731 0.034 -31.745 1.00 98.38 96 THR A O 1
ATOM 687 N N . ASP A 1 97 ? 24.960 0.960 -29.717 1.00 98.56 97 ASP A N 1
ATOM 688 C CA . ASP A 1 97 ? 23.540 0.919 -29.353 1.00 98.56 97 ASP A CA 1
ATOM 689 C C . ASP A 1 97 ? 23.223 2.097 -28.416 1.00 98.56 97 ASP A C 1
ATOM 691 O O . ASP A 1 97 ? 23.780 2.225 -27.321 1.00 98.56 97 ASP A O 1
ATOM 695 N N . THR A 1 98 ? 22.392 3.029 -28.884 1.00 98.38 98 THR A N 1
ATOM 696 C CA . THR A 1 98 ? 21.959 4.184 -28.086 1.00 98.38 98 THR A CA 1
ATOM 697 C C . THR A 1 98 ? 20.702 3.822 -27.321 1.00 98.38 98 THR A C 1
ATOM 699 O O . THR A 1 98 ? 19.687 3.505 -27.935 1.00 98.38 98 THR A O 1
ATOM 702 N N . LEU A 1 99 ? 20.749 3.954 -25.992 1.00 98.00 99 LEU A N 1
ATOM 703 C CA . LEU A 1 99 ? 19.629 3.603 -25.128 1.00 98.00 99 LEU A CA 1
ATOM 704 C C . LEU A 1 99 ? 18.352 4.342 -25.570 1.00 98.00 99 LEU A C 1
ATOM 706 O O . LEU A 1 99 ? 18.399 5.554 -25.818 1.00 98.00 99 LEU A O 1
ATOM 710 N N . PRO A 1 100 ? 17.200 3.650 -25.630 1.00 97.00 100 PRO A N 1
ATOM 711 C CA . PRO A 1 100 ? 15.948 4.262 -26.043 1.00 97.00 100 PRO A CA 1
ATOM 712 C C . PRO A 1 100 ? 15.518 5.345 -25.047 1.00 97.00 100 PRO A C 1
ATOM 714 O O . PRO A 1 100 ? 15.759 5.248 -23.838 1.00 97.00 100 PRO A O 1
ATOM 717 N N . ALA A 1 101 ? 14.847 6.385 -25.549 1.00 95.12 101 ALA A N 1
ATOM 718 C CA . ALA A 1 101 ? 14.285 7.433 -24.702 1.00 95.12 101 ALA A CA 1
ATOM 719 C C . ALA A 1 101 ? 13.323 6.837 -23.658 1.00 95.12 101 ALA A C 1
ATOM 721 O O . ALA A 1 101 ? 12.579 5.908 -23.956 1.00 95.12 101 ALA A O 1
ATOM 722 N N . GLY A 1 102 ? 13.336 7.378 -22.437 1.00 94.88 102 GLY A N 1
ATOM 723 C CA . GLY A 1 102 ? 12.566 6.817 -21.321 1.00 94.88 102 GLY A CA 1
ATOM 724 C C . GLY A 1 102 ? 13.232 5.615 -20.645 1.00 94.88 102 GLY A C 1
ATOM 725 O O . GLY A 1 102 ? 12.573 4.925 -19.873 1.00 94.88 102 GLY A O 1
ATOM 726 N N . THR A 1 103 ? 14.521 5.361 -20.906 1.00 97.94 103 THR A N 1
ATOM 727 C CA . THR A 1 103 ? 15.307 4.346 -20.191 1.00 97.94 103 THR A CA 1
ATOM 728 C C . THR A 1 103 ? 16.644 4.885 -19.685 1.00 97.94 103 THR A C 1
ATOM 730 O O . THR A 1 103 ? 17.144 5.897 -20.175 1.00 97.94 103 THR A O 1
ATOM 733 N N . THR A 1 104 ? 17.239 4.210 -18.701 1.00 98.38 104 THR A N 1
ATOM 734 C CA . THR A 1 104 ? 18.596 4.487 -18.202 1.00 98.38 104 THR A CA 1
ATOM 735 C C . THR A 1 104 ? 19.427 3.210 -18.108 1.00 98.38 104 THR A C 1
ATOM 737 O O . THR A 1 104 ? 18.890 2.108 -18.006 1.00 98.38 104 THR A O 1
ATOM 740 N N . PHE A 1 105 ? 20.752 3.340 -18.166 1.00 98.56 105 PHE A N 1
ATOM 741 C CA . PHE A 1 105 ? 21.667 2.202 -18.182 1.00 98.56 105 PHE A CA 1
ATOM 742 C C . PHE A 1 105 ? 21.698 1.467 -16.838 1.00 98.56 105 PHE A C 1
ATOM 744 O O . PHE A 1 105 ? 21.851 2.100 -15.793 1.00 98.56 105 PHE A O 1
ATOM 751 N N . VAL A 1 106 ? 21.615 0.133 -16.867 1.00 98.62 106 VAL A N 1
ATOM 752 C CA . VAL A 1 106 ? 21.799 -0.720 -15.681 1.00 98.62 106 VAL A CA 1
ATOM 753 C C . VAL A 1 106 ? 23.068 -1.552 -15.809 1.00 98.62 106 VAL A C 1
ATOM 755 O O . VAL A 1 106 ? 23.924 -1.493 -14.930 1.00 98.62 106 VAL A O 1
ATOM 758 N N . SER A 1 107 ? 23.207 -2.334 -16.882 1.00 98.38 107 SER A N 1
ATOM 759 C CA . SER A 1 107 ? 24.398 -3.167 -17.089 1.00 98.38 107 SER A CA 1
ATOM 760 C C . SER A 1 107 ? 24.551 -3.626 -18.537 1.00 98.38 107 SER A C 1
ATOM 762 O O . SER A 1 107 ? 23.580 -3.660 -19.289 1.00 98.38 107 SER A O 1
ATOM 764 N N . LEU A 1 108 ? 25.771 -4.020 -18.907 1.00 98.38 108 LEU A N 1
ATOM 765 C CA . LEU A 1 108 ? 26.080 -4.692 -20.166 1.00 98.38 108 LEU A CA 1
ATOM 766 C C . LEU A 1 108 ? 26.968 -5.904 -19.874 1.00 98.38 108 LEU A C 1
ATOM 768 O O . LEU A 1 108 ? 28.043 -5.759 -19.293 1.00 98.38 108 LEU A O 1
ATOM 772 N N . SER A 1 109 ? 26.540 -7.087 -20.307 1.00 97.94 109 SER A N 1
ATOM 773 C CA . SER A 1 109 ? 27.402 -8.265 -20.408 1.00 97.94 109 SER A CA 1
ATOM 774 C C . SER A 1 109 ? 27.947 -8.358 -21.829 1.00 97.94 109 SER A C 1
ATOM 776 O O . SER A 1 109 ? 27.171 -8.330 -22.784 1.00 97.94 109 SER A O 1
ATOM 778 N N . SER A 1 110 ? 29.273 -8.423 -21.961 1.00 96.31 110 SER A N 1
ATOM 779 C CA . SER A 1 110 ? 29.969 -8.511 -23.250 1.00 96.31 110 SER A CA 1
ATOM 780 C C . SER A 1 110 ? 30.649 -9.875 -23.409 1.00 96.31 110 SER A C 1
ATOM 782 O O . SER A 1 110 ? 31.153 -10.419 -22.421 1.00 96.31 110 SER A O 1
ATOM 784 N N . PRO A 1 111 ? 30.695 -10.432 -24.630 1.00 96.44 111 PRO A N 1
ATOM 785 C CA . PRO A 1 111 ? 31.392 -11.680 -24.901 1.00 96.44 111 PRO A CA 1
ATOM 786 C C . PRO A 1 111 ? 32.915 -11.498 -24.819 1.00 96.44 111 PRO A C 1
ATOM 788 O O . PRO A 1 111 ? 33.445 -10.388 -24.884 1.00 96.44 111 PRO A O 1
ATOM 791 N N . ALA A 1 112 ? 33.642 -12.609 -24.673 1.00 93.94 112 ALA A N 1
ATOM 792 C CA . ALA A 1 112 ? 35.102 -12.585 -24.612 1.00 93.94 112 ALA A CA 1
ATOM 793 C C . ALA A 1 112 ? 35.708 -11.965 -25.886 1.00 93.94 112 ALA A C 1
ATOM 795 O O . ALA A 1 112 ? 35.241 -12.233 -26.990 1.00 93.94 112 ALA A O 1
ATOM 796 N N . GLY A 1 113 ? 36.761 -11.160 -25.722 1.00 94.12 113 GLY A N 1
ATOM 797 C CA . GLY A 1 113 ? 37.439 -10.473 -26.829 1.00 94.12 113 GLY A CA 1
ATOM 798 C C . GLY A 1 113 ? 36.864 -9.098 -27.183 1.00 94.12 113 GLY A C 1
ATOM 799 O O . GLY A 1 113 ? 37.501 -8.373 -27.937 1.00 94.12 113 GLY A O 1
ATOM 800 N N . TRP A 1 114 ? 35.725 -8.709 -26.601 1.00 97.81 114 TRP A N 1
ATOM 801 C CA . TRP A 1 114 ? 35.145 -7.380 -26.778 1.00 97.81 114 TRP A CA 1
ATOM 802 C C . TRP A 1 114 ? 35.452 -6.467 -25.593 1.00 97.81 114 TRP A C 1
ATOM 804 O O . TRP A 1 114 ? 35.367 -6.872 -24.432 1.00 97.81 114 TRP A O 1
ATOM 814 N N . THR A 1 115 ? 35.764 -5.209 -25.888 1.00 97.94 115 THR A N 1
ATOM 815 C CA . THR A 1 115 ? 35.954 -4.147 -24.899 1.00 97.94 115 THR A CA 1
ATOM 816 C C . THR A 1 115 ? 34.826 -3.137 -25.036 1.00 97.94 115 THR A C 1
ATOM 818 O O . THR A 1 115 ? 34.671 -2.525 -26.088 1.00 97.94 115 THR A O 1
ATOM 821 N N . ALA A 1 116 ? 34.036 -2.954 -23.977 1.00 97.50 116 ALA A N 1
ATOM 822 C CA . ALA A 1 116 ? 32.881 -2.063 -23.989 1.00 97.50 116 ALA A CA 1
ATOM 823 C C . ALA A 1 116 ? 33.128 -0.744 -23.245 1.00 97.50 116 ALA A C 1
ATOM 825 O O . ALA A 1 116 ? 33.758 -0.706 -22.189 1.00 97.50 116 ALA A O 1
ATOM 826 N N . THR A 1 117 ? 32.549 0.327 -23.777 1.00 97.94 117 THR A N 1
ATOM 827 C CA . THR A 1 117 ? 32.357 1.619 -23.121 1.00 97.94 117 THR A CA 1
ATOM 828 C C . THR A 1 117 ? 30.867 1.799 -22.865 1.00 97.94 117 THR A C 1
ATOM 830 O O . THR A 1 117 ? 30.060 1.745 -23.794 1.00 97.94 117 THR A O 1
ATOM 833 N N . THR A 1 118 ? 30.490 2.012 -21.607 1.00 98.06 118 THR A N 1
ATOM 834 C CA . THR A 1 118 ? 29.088 2.154 -21.200 1.00 98.06 118 THR A CA 1
ATOM 835 C C . THR A 1 118 ? 28.846 3.494 -20.509 1.00 98.06 118 THR A C 1
ATOM 837 O O . THR A 1 118 ? 29.759 4.029 -19.870 1.00 98.06 118 THR A O 1
ATOM 840 N N . PRO A 1 119 ? 27.613 4.027 -20.552 1.00 97.88 119 PRO A N 1
ATOM 841 C CA . PRO A 1 119 ? 27.216 5.115 -19.667 1.00 97.88 119 PRO A CA 1
ATOM 842 C C . PRO A 1 119 ? 27.338 4.697 -18.188 1.00 97.88 119 PRO A C 1
ATOM 844 O O . PRO A 1 119 ? 27.291 3.502 -17.875 1.00 97.88 119 PRO A O 1
ATOM 847 N N . PRO A 1 120 ? 27.463 5.646 -17.246 1.00 98.00 120 PRO A N 1
ATOM 848 C CA . PRO A 1 120 ? 27.268 5.358 -15.829 1.00 98.00 120 PRO A CA 1
ATOM 849 C C . PRO A 1 120 ? 25.871 4.782 -15.547 1.00 98.00 120 PRO A C 1
ATOM 851 O O . PRO A 1 120 ? 24.889 5.162 -16.190 1.00 98.00 120 PRO A O 1
ATOM 854 N N . VAL A 1 121 ? 25.763 3.902 -14.548 1.00 97.94 121 VAL A N 1
ATOM 855 C CA . VAL A 1 121 ? 24.470 3.346 -14.110 1.00 97.94 121 VAL A CA 1
ATOM 856 C C . VAL A 1 121 ? 23.504 4.473 -13.725 1.00 97.94 121 VAL A C 1
ATOM 858 O O . VAL A 1 121 ? 23.887 5.406 -13.019 1.00 97.94 121 VAL A O 1
ATOM 861 N N . GLY A 1 122 ? 22.260 4.389 -14.200 1.00 96.94 122 GLY A N 1
ATOM 862 C CA . GLY A 1 122 ? 21.213 5.391 -13.986 1.00 96.94 122 GLY A CA 1
ATOM 863 C C . GLY A 1 122 ? 21.264 6.590 -14.939 1.00 96.94 122 GLY A C 1
ATOM 864 O O . GLY A 1 122 ? 20.504 7.538 -14.759 1.00 96.94 122 GLY A O 1
ATOM 865 N N . THR A 1 123 ? 22.130 6.571 -15.959 1.00 98.25 123 THR A N 1
ATOM 866 C CA . THR A 1 123 ? 22.217 7.640 -16.970 1.00 98.25 123 THR A CA 1
ATOM 867 C C . THR A 1 123 ? 21.788 7.163 -18.356 1.00 98.25 123 THR A C 1
ATOM 869 O O . THR A 1 123 ? 21.755 5.965 -18.636 1.00 98.25 123 THR A O 1
ATOM 872 N N . THR A 1 124 ? 21.424 8.103 -19.226 1.00 97.75 124 THR A N 1
ATOM 873 C CA . THR A 1 124 ? 21.201 7.848 -20.655 1.00 97.75 124 THR A CA 1
ATOM 874 C C . THR A 1 124 ? 22.532 7.858 -21.409 1.00 97.75 124 THR A C 1
ATOM 876 O O . THR A 1 124 ? 23.526 8.407 -20.930 1.00 97.75 124 THR A O 1
ATOM 879 N N . GLY A 1 125 ? 22.572 7.283 -22.611 1.00 97.12 125 GLY A N 1
ATOM 880 C CA . GLY A 1 125 ? 23.749 7.374 -23.472 1.00 97.12 125 GLY A CA 1
ATOM 881 C C . GLY A 1 125 ? 23.805 6.278 -24.524 1.00 97.12 125 GLY A C 1
ATOM 882 O O . GLY A 1 125 ? 22.790 5.677 -24.861 1.00 97.12 125 GLY A O 1
ATOM 883 N N . THR A 1 126 ? 25.009 6.024 -25.024 1.00 98.06 126 THR A N 1
ATOM 884 C CA . THR A 1 126 ? 25.296 4.971 -26.000 1.00 98.06 126 THR A CA 1
ATOM 885 C C . THR A 1 126 ? 26.228 3.957 -25.368 1.00 98.06 126 THR A C 1
ATOM 887 O O . THR A 1 126 ? 27.212 4.345 -24.735 1.00 98.06 126 THR A O 1
ATOM 890 N N . VAL A 1 127 ? 25.921 2.673 -25.533 1.00 98.19 127 VAL A N 1
ATOM 891 C CA . VAL A 1 127 ? 26.903 1.612 -25.331 1.00 98.19 127 VAL A CA 1
ATOM 892 C C . VAL A 1 127 ? 27.645 1.387 -26.642 1.00 98.19 127 VAL A C 1
ATOM 894 O O . VAL A 1 127 ? 27.036 1.304 -27.708 1.00 98.19 127 VAL A O 1
ATOM 897 N N . SER A 1 128 ? 28.965 1.297 -26.550 1.00 97.88 128 SER A N 1
ATOM 898 C CA . SER A 1 128 ? 29.834 0.960 -27.674 1.00 97.88 128 SER A CA 1
ATOM 899 C C . SER A 1 128 ? 30.735 -0.188 -27.259 1.00 97.88 128 SER A C 1
ATOM 901 O O . SER A 1 128 ? 31.244 -0.179 -26.140 1.00 97.88 128 SER A O 1
ATOM 903 N N . ALA A 1 129 ? 30.956 -1.165 -28.125 1.00 98.31 129 ALA A N 1
ATOM 904 C CA . ALA A 1 129 ? 31.909 -2.238 -27.884 1.00 98.31 129 ALA A CA 1
ATOM 905 C C . ALA A 1 129 ? 32.762 -2.464 -29.124 1.00 98.31 129 ALA A C 1
ATOM 907 O O . ALA A 1 129 ? 32.241 -2.418 -30.231 1.00 98.31 129 ALA A O 1
ATOM 908 N N . THR A 1 130 ? 34.052 -2.722 -28.934 1.00 98.31 130 THR A N 1
ATOM 909 C CA . THR A 1 130 ? 34.983 -3.017 -30.026 1.00 98.31 130 THR A CA 1
ATOM 910 C C . THR A 1 130 ? 35.706 -4.337 -29.799 1.00 98.31 130 THR A C 1
ATOM 912 O O . THR A 1 130 ? 35.970 -4.722 -28.656 1.00 98.31 130 THR A O 1
ATOM 915 N N . ALA A 1 131 ? 36.045 -5.021 -30.885 1.00 98.00 131 ALA A N 1
ATOM 916 C CA . ALA A 1 131 ? 36.948 -6.161 -30.902 1.00 98.00 131 ALA A CA 1
ATOM 917 C C . ALA A 1 131 ? 37.950 -5.988 -32.045 1.00 98.00 131 ALA A C 1
ATOM 919 O O . ALA A 1 131 ? 37.554 -5.639 -33.154 1.00 98.00 131 ALA A O 1
ATOM 920 N N . ASP A 1 132 ? 39.228 -6.281 -31.788 1.00 97.44 132 ASP A N 1
ATOM 921 C CA . ASP A 1 132 ? 40.278 -6.208 -32.817 1.00 97.44 132 ASP A CA 1
ATOM 922 C C . ASP A 1 132 ? 39.916 -7.079 -34.031 1.00 97.44 132 ASP A C 1
ATOM 924 O O . ASP A 1 132 ? 40.177 -6.711 -35.167 1.00 97.44 132 ASP A O 1
ATOM 928 N N . SER A 1 133 ? 39.270 -8.226 -33.790 1.00 95.75 133 SER A N 1
ATOM 929 C CA . SER A 1 133 ? 38.740 -9.089 -34.843 1.00 95.75 133 SER A CA 1
ATOM 930 C C . SER A 1 133 ? 37.527 -9.899 -34.381 1.00 95.75 133 SER A C 1
ATOM 932 O O . SER A 1 133 ? 37.448 -10.345 -33.233 1.00 95.75 133 SER A O 1
ATOM 934 N N . LEU A 1 134 ? 36.603 -10.150 -35.309 1.00 97.12 134 LEU A N 1
ATOM 935 C CA . LEU A 1 134 ? 35.509 -11.105 -35.173 1.00 97.12 134 LEU A CA 1
ATOM 936 C C . LEU A 1 134 ? 35.625 -12.175 -36.267 1.00 97.12 134 LEU A C 1
ATOM 938 O O . LEU A 1 134 ? 35.383 -11.926 -37.451 1.00 97.12 134 LEU A O 1
ATOM 942 N N . ALA A 1 135 ? 35.987 -13.392 -35.861 1.00 97.19 135 ALA A N 1
ATOM 943 C CA . ALA A 1 135 ? 35.964 -14.556 -36.743 1.00 97.19 135 ALA A CA 1
ATOM 944 C C . ALA A 1 135 ? 34.532 -14.921 -37.164 1.00 97.19 135 ALA A C 1
ATOM 946 O O . ALA A 1 135 ? 33.571 -14.553 -36.489 1.00 97.19 135 ALA A O 1
ATOM 947 N N . VAL A 1 136 ? 34.405 -15.695 -38.247 1.00 97.62 136 VAL A N 1
ATOM 948 C CA . VAL A 1 136 ? 33.115 -16.234 -38.705 1.00 97.62 136 VAL A CA 1
ATOM 949 C C . VAL A 1 136 ? 32.406 -16.950 -37.554 1.00 97.62 136 VAL A C 1
ATOM 951 O O . VAL A 1 136 ? 32.966 -17.863 -36.937 1.00 97.62 136 VAL A O 1
ATOM 954 N N . GLY A 1 137 ? 31.181 -16.526 -37.257 1.00 96.81 137 GLY A N 1
ATOM 955 C CA . GLY A 1 137 ? 30.438 -16.937 -36.071 1.00 96.81 137 GLY A CA 1
ATOM 956 C C . GLY A 1 137 ? 29.724 -15.769 -35.395 1.00 96.81 137 GLY A C 1
ATOM 957 O O . GLY A 1 137 ? 29.478 -14.735 -36.006 1.00 96.81 137 GLY A O 1
ATOM 958 N N . THR A 1 138 ? 29.365 -15.951 -34.124 1.00 97.56 138 THR A N 1
ATOM 959 C CA . THR A 1 138 ? 28.486 -15.029 -33.391 1.00 97.56 138 THR A CA 1
ATOM 960 C C . THR A 1 138 ? 29.105 -14.532 -32.089 1.00 97.56 138 THR A C 1
ATOM 962 O O . THR A 1 138 ? 29.722 -15.306 -31.355 1.00 97.56 138 THR A O 1
ATOM 965 N N . ALA A 1 139 ? 28.816 -13.285 -31.736 1.00 97.88 139 ALA A N 1
ATOM 966 C CA . ALA A 1 139 ? 29.087 -12.664 -30.447 1.00 97.88 139 ALA A CA 1
ATOM 967 C C . ALA A 1 139 ? 27.765 -12.133 -29.863 1.00 97.88 139 ALA A C 1
ATOM 969 O O . ALA A 1 139 ? 27.024 -11.432 -30.542 1.00 97.88 139 ALA A O 1
ATOM 970 N N . THR A 1 140 ? 27.433 -12.494 -28.619 1.00 98.31 140 THR A N 1
ATOM 971 C CA . THR A 1 140 ? 26.160 -12.099 -27.982 1.00 98.31 140 THR A CA 1
ATOM 972 C C . THR A 1 140 ? 26.398 -11.196 -26.782 1.00 98.31 140 THR A C 1
ATOM 974 O O . THR A 1 140 ? 27.220 -11.508 -25.921 1.00 98.31 140 THR A O 1
ATOM 977 N N . PHE A 1 141 ? 25.639 -10.105 -26.722 1.00 98.56 141 PHE A N 1
ATOM 978 C CA . PHE A 1 141 ? 25.619 -9.130 -25.642 1.00 98.56 141 PHE A CA 1
ATOM 979 C C . PHE A 1 141 ? 24.270 -9.160 -24.931 1.00 98.56 141 PHE A C 1
ATOM 981 O O . PHE A 1 141 ? 23.227 -9.386 -25.548 1.00 98.56 141 PHE A O 1
ATOM 988 N N . THR A 1 142 ? 24.287 -8.859 -23.636 1.00 98.38 142 THR A N 1
ATOM 989 C CA . THR A 1 142 ? 23.071 -8.688 -22.834 1.00 98.38 142 THR A CA 1
ATOM 990 C C . THR A 1 142 ? 23.079 -7.297 -22.218 1.00 98.38 142 THR A C 1
ATOM 992 O O . THR A 1 142 ? 23.881 -7.023 -21.325 1.00 98.38 142 THR A O 1
ATOM 995 N N . LEU A 1 143 ? 22.210 -6.415 -22.710 1.00 98.50 143 LEU A N 1
ATOM 996 C CA . LEU A 1 143 ? 22.058 -5.036 -22.246 1.00 98.50 143 LEU A CA 1
ATOM 997 C C . LEU A 1 143 ? 20.812 -4.935 -21.367 1.00 98.50 143 LEU A C 1
ATOM 999 O O . LEU A 1 143 ? 19.705 -5.152 -21.845 1.00 98.50 143 LEU A O 1
ATOM 1003 N N . VAL A 1 144 ? 20.980 -4.553 -20.103 1.00 98.62 144 VAL A N 1
ATOM 1004 C CA . VAL A 1 144 ? 19.862 -4.274 -19.193 1.00 98.62 144 VAL A CA 1
ATOM 1005 C C . VAL A 1 144 ? 19.702 -2.766 -19.046 1.00 98.62 144 VAL A C 1
ATOM 1007 O O . VAL A 1 144 ? 20.666 -2.056 -18.734 1.00 98.62 144 VAL A O 1
ATOM 1010 N N . VAL A 1 145 ? 18.474 -2.287 -19.230 1.00 98.50 145 VAL A N 1
ATOM 1011 C CA . VAL A 1 145 ? 18.080 -0.892 -19.010 1.00 98.50 145 VAL A CA 1
ATOM 1012 C C . VAL A 1 145 ? 16.936 -0.817 -18.001 1.00 98.50 145 VAL A C 1
ATOM 1014 O O . VAL A 1 145 ? 16.118 -1.728 -17.920 1.00 98.50 145 VAL A O 1
ATOM 1017 N N . ALA A 1 146 ? 16.869 0.265 -17.231 1.00 97.19 146 ALA A N 1
ATOM 1018 C CA . ALA A 1 146 ? 15.733 0.569 -16.368 1.00 97.19 146 ALA A CA 1
ATOM 1019 C C . ALA A 1 146 ? 14.756 1.458 -17.138 1.00 97.19 146 ALA A C 1
ATOM 1021 O O . ALA A 1 146 ? 15.166 2.493 -17.670 1.00 97.19 146 ALA A O 1
ATOM 1022 N N . VAL A 1 147 ? 13.488 1.060 -17.205 1.00 96.06 147 VAL A N 1
ATOM 1023 C CA . VAL A 1 147 ? 12.408 1.816 -17.846 1.00 96.06 147 VAL A CA 1
ATOM 1024 C C . VAL A 1 147 ? 11.882 2.849 -16.857 1.00 96.06 147 VAL A C 1
ATOM 1026 O O . VAL A 1 147 ? 11.571 2.515 -15.715 1.00 96.06 147 VAL A O 1
ATOM 1029 N N . ASP A 1 148 ? 11.767 4.106 -17.277 1.00 92.31 148 ASP A N 1
ATOM 1030 C CA . ASP A 1 148 ? 11.219 5.174 -16.440 1.00 92.31 148 ASP A CA 1
ATOM 1031 C C . ASP A 1 148 ? 9.792 4.810 -15.982 1.00 92.31 148 ASP A C 1
ATOM 1033 O O . ASP A 1 148 ? 8.956 4.359 -16.767 1.00 92.31 148 ASP A O 1
ATOM 1037 N N . ALA A 1 149 ? 9.500 5.015 -14.697 1.00 88.19 149 ALA A N 1
ATOM 1038 C CA . ALA A 1 149 ? 8.183 4.784 -14.107 1.00 88.19 149 ALA A CA 1
ATOM 1039 C C . ALA A 1 149 ? 7.070 5.648 -14.732 1.00 88.19 149 ALA A C 1
ATOM 1041 O O . ALA A 1 149 ? 5.892 5.328 -14.578 1.00 88.19 149 ALA A O 1
ATOM 1042 N N . ALA A 1 150 ? 7.429 6.737 -15.417 1.00 85.62 150 ALA A N 1
ATOM 1043 C CA . ALA A 1 150 ? 6.524 7.602 -16.165 1.00 85.62 150 ALA A CA 1
ATOM 1044 C C . ALA A 1 150 ? 6.516 7.324 -17.681 1.00 85.62 150 ALA A C 1
ATOM 1046 O O . ALA A 1 150 ? 5.804 8.014 -18.417 1.00 85.62 150 ALA A O 1
ATOM 1047 N N . ALA A 1 151 ? 7.298 6.353 -18.170 1.00 91.06 151 ALA A N 1
ATOM 1048 C CA . ALA A 1 151 ? 7.325 6.014 -19.587 1.00 91.06 151 ALA A CA 1
ATOM 1049 C C . ALA A 1 151 ? 5.953 5.492 -20.048 1.00 91.06 151 ALA A C 1
ATOM 1051 O O . ALA A 1 151 ? 5.256 4.778 -19.329 1.00 91.06 151 ALA A O 1
ATOM 1052 N N . THR A 1 152 ? 5.557 5.862 -21.265 1.00 90.19 152 THR A N 1
ATOM 1053 C CA . THR A 1 152 ? 4.311 5.418 -21.906 1.00 90.19 152 THR A CA 1
ATOM 1054 C C . THR A 1 152 ? 4.548 5.220 -23.400 1.00 90.19 152 THR A C 1
ATOM 1056 O O . THR A 1 152 ? 5.486 5.788 -23.962 1.00 90.19 152 THR A O 1
ATOM 1059 N N . GLY A 1 153 ? 3.696 4.437 -24.061 1.00 92.88 153 GLY A N 1
ATOM 1060 C CA . GLY A 1 153 ? 3.815 4.175 -25.495 1.00 92.88 153 GLY A CA 1
ATOM 1061 C C . GLY A 1 153 ? 4.741 2.998 -25.790 1.00 92.88 153 GLY A C 1
ATOM 1062 O O . GLY A 1 153 ? 4.538 1.919 -25.247 1.00 92.88 153 GLY A O 1
ATOM 1063 N N . GLN A 1 154 ? 5.722 3.194 -26.669 1.00 95.69 154 GLN A N 1
ATOM 1064 C CA . GLN A 1 154 ? 6.622 2.138 -27.134 1.00 95.69 154 GLN A CA 1
ATOM 1065 C C . GLN A 1 154 ? 8.076 2.608 -27.044 1.00 95.69 154 GLN A C 1
ATOM 1067 O O . GLN A 1 154 ? 8.384 3.757 -27.372 1.00 95.69 154 GLN A O 1
ATOM 1072 N N . LEU A 1 155 ? 8.967 1.719 -26.617 1.00 97.56 155 LEU A N 1
ATOM 1073 C CA . LEU A 1 155 ? 10.410 1.906 -26.710 1.00 97.56 155 LEU A CA 1
ATOM 1074 C C . LEU A 1 155 ? 10.880 1.415 -28.078 1.00 97.56 155 LEU A C 1
ATOM 1076 O O . LEU A 1 155 ? 10.396 0.408 -28.575 1.00 97.56 155 LEU A O 1
ATOM 1080 N N . SER A 1 156 ? 11.830 2.116 -28.686 1.00 97.31 156 SER A N 1
ATOM 1081 C CA . SER A 1 156 ? 12.454 1.699 -29.944 1.00 97.31 156 SER A CA 1
ATOM 1082 C C . SER A 1 156 ? 13.958 1.784 -29.768 1.00 97.31 156 SER A C 1
ATOM 1084 O O . SER A 1 156 ? 14.490 2.889 -29.645 1.00 97.31 156 SER A O 1
ATOM 1086 N N . ASN A 1 157 ? 14.639 0.641 -29.748 1.00 98.25 157 ASN A N 1
ATOM 1087 C CA . ASN A 1 157 ? 16.086 0.579 -29.579 1.00 98.25 157 ASN A CA 1
ATOM 1088 C C . ASN A 1 157 ? 16.759 0.010 -30.829 1.00 98.25 157 ASN A C 1
ATOM 1090 O O . ASN A 1 157 ? 16.303 -0.990 -31.368 1.00 98.25 157 ASN A O 1
ATOM 1094 N N . THR A 1 158 ? 17.839 0.638 -31.292 1.00 98.38 158 THR A N 1
ATOM 1095 C CA . THR A 1 158 ? 18.544 0.243 -32.519 1.00 98.38 158 THR A CA 1
ATOM 1096 C C . THR A 1 158 ? 20.008 -0.054 -32.231 1.00 98.38 158 THR A C 1
ATOM 1098 O O . THR A 1 158 ? 20.742 0.838 -31.807 1.00 98.38 158 THR A O 1
ATOM 1101 N N . ALA A 1 159 ? 20.425 -1.284 -32.526 1.00 98.44 159 ALA A N 1
ATOM 1102 C CA . ALA A 1 159 ? 21.822 -1.698 -32.526 1.00 98.44 159 ALA A CA 1
ATOM 1103 C C . ALA A 1 159 ? 22.398 -1.605 -33.943 1.00 98.44 159 ALA A C 1
ATOM 1105 O O . ALA A 1 159 ? 21.699 -1.875 -34.924 1.00 98.44 159 ALA A O 1
ATOM 1106 N N . LYS A 1 160 ? 23.675 -1.237 -34.046 1.00 98.56 160 LYS A N 1
ATOM 1107 C CA . LYS A 1 160 ? 24.421 -1.159 -35.304 1.00 98.56 160 LYS A CA 1
ATOM 1108 C C . LYS A 1 160 ? 25.788 -1.796 -35.163 1.00 98.56 160 LYS A C 1
ATOM 1110 O O . LYS A 1 160 ? 26.463 -1.532 -34.170 1.00 98.56 160 LYS A O 1
ATOM 1115 N N . VAL A 1 161 ? 26.209 -2.559 -36.163 1.00 98.56 161 VAL A N 1
ATOM 1116 C CA . VAL A 1 161 ? 27.557 -3.129 -36.233 1.00 98.56 161 VAL A CA 1
ATOM 1117 C C . VAL A 1 161 ? 28.319 -2.585 -37.447 1.00 98.56 161 VAL A C 1
ATOM 1119 O O . VAL A 1 161 ? 27.714 -2.232 -38.455 1.00 98.56 161 VAL A O 1
ATOM 1122 N N . ALA A 1 162 ? 29.638 -2.462 -37.343 1.00 97.81 162 ALA A N 1
ATOM 1123 C CA . ALA A 1 162 ? 30.535 -2.121 -38.442 1.00 97.81 162 ALA A CA 1
ATOM 1124 C C . ALA A 1 162 ? 31.888 -2.836 -38.284 1.00 97.81 162 ALA A C 1
ATOM 1126 O O . ALA A 1 162 ? 32.205 -3.333 -37.205 1.00 97.81 162 ALA A O 1
ATOM 1127 N N . SER A 1 163 ? 32.695 -2.852 -39.345 1.00 97.56 163 SER A N 1
ATOM 1128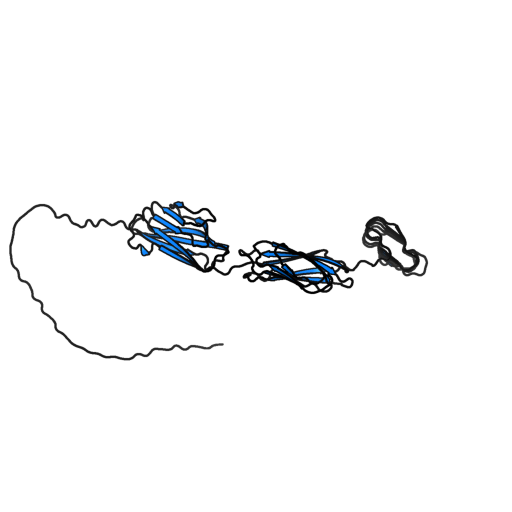 C CA . SER A 1 163 ? 34.095 -3.299 -39.334 1.00 97.56 163 SER A CA 1
ATOM 1129 C C . SER A 1 163 ? 34.938 -2.516 -40.338 1.00 97.56 163 SER A C 1
ATOM 1131 O O . SER A 1 163 ? 34.404 -1.842 -41.222 1.00 97.56 163 SER A O 1
ATOM 1133 N N . ALA A 1 164 ? 36.262 -2.636 -40.238 1.00 96.50 164 ALA A N 1
ATOM 1134 C CA . ALA A 1 164 ? 37.190 -2.172 -41.268 1.00 96.50 164 ALA A CA 1
ATOM 1135 C C . ALA A 1 164 ? 37.217 -3.097 -42.501 1.00 96.50 164 ALA A C 1
ATOM 1137 O O . ALA A 1 164 ? 37.504 -2.633 -43.608 1.00 96.50 164 ALA A O 1
ATOM 1138 N N . THR A 1 165 ? 36.910 -4.390 -42.329 1.00 96.62 165 THR A N 1
ATOM 1139 C CA . THR A 1 165 ? 36.693 -5.317 -43.451 1.00 96.62 165 THR A CA 1
ATOM 1140 C C . THR A 1 165 ? 35.432 -4.911 -44.215 1.00 96.62 165 THR A C 1
ATOM 1142 O O . THR A 1 165 ? 34.427 -4.560 -43.598 1.00 96.62 165 THR A O 1
ATOM 1145 N N . ALA A 1 166 ? 35.493 -4.934 -45.550 1.00 95.19 166 ALA A N 1
ATOM 1146 C CA . ALA A 1 166 ? 34.372 -4.544 -46.395 1.00 95.19 166 ALA A CA 1
ATOM 1147 C C . ALA A 1 166 ? 33.206 -5.529 -46.250 1.00 95.19 166 ALA A C 1
ATOM 1149 O O . ALA A 1 166 ? 33.410 -6.741 -46.324 1.00 95.19 166 ALA A O 1
ATOM 1150 N N . ASP A 1 167 ? 32.004 -4.980 -46.097 1.00 96.19 167 ASP A N 1
AT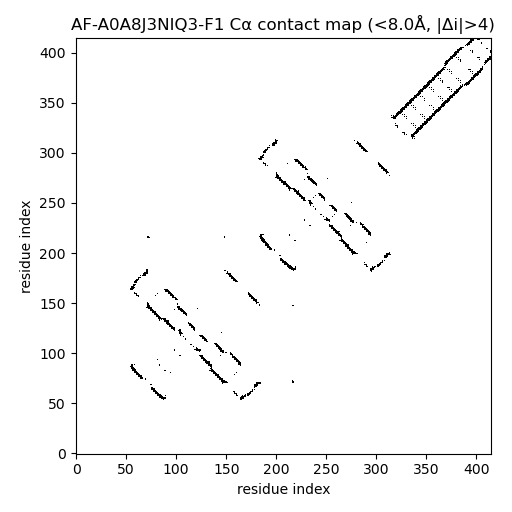OM 1151 C CA . ASP A 1 167 ? 30.772 -5.751 -46.004 1.00 96.19 167 ASP A CA 1
ATOM 1152 C C . ASP A 1 167 ? 30.001 -5.693 -47.335 1.00 96.19 167 ASP A C 1
ATOM 1154 O O . ASP A 1 167 ? 29.647 -4.591 -47.781 1.00 96.19 167 ASP A O 1
ATOM 1158 N N . PRO A 1 168 ? 29.776 -6.838 -48.008 1.00 93.50 168 PRO A N 1
ATOM 1159 C CA . PRO A 1 168 ? 29.021 -6.890 -49.255 1.00 93.50 168 PRO A CA 1
ATOM 1160 C C . PRO A 1 168 ? 27.510 -6.653 -49.073 1.00 93.50 168 PRO A C 1
ATOM 1162 O O . PRO A 1 168 ? 26.850 -6.321 -50.062 1.00 93.50 168 PRO A O 1
ATOM 1165 N N . ASP A 1 169 ? 26.972 -6.794 -47.857 1.00 92.88 169 ASP A N 1
ATOM 1166 C CA . ASP A 1 169 ? 25.558 -6.598 -47.515 1.00 92.88 169 ASP A CA 1
ATOM 1167 C C . ASP A 1 169 ? 25.389 -5.740 -46.241 1.00 92.88 169 ASP A C 1
ATOM 1169 O O . ASP A 1 169 ? 25.021 -6.222 -45.172 1.00 92.88 169 ASP A O 1
ATOM 1173 N N . PRO A 1 170 ? 25.612 -4.416 -46.322 1.00 94.19 170 PRO A N 1
ATOM 1174 C CA . PRO A 1 170 ? 25.535 -3.551 -45.150 1.00 94.19 170 PRO A CA 1
ATOM 1175 C C . PRO A 1 170 ? 24.109 -3.344 -44.611 1.00 94.19 170 PRO A C 1
ATOM 1177 O O . PRO A 1 170 ? 23.947 -2.676 -43.587 1.00 94.19 170 PRO A O 1
ATOM 1180 N N . ASP A 1 171 ? 23.067 -3.856 -45.274 1.00 94.69 171 ASP A N 1
ATOM 1181 C CA . ASP A 1 171 ? 21.682 -3.656 -44.840 1.00 94.69 171 ASP A CA 1
ATOM 1182 C C . ASP A 1 171 ? 21.362 -4.471 -43.570 1.00 94.69 171 ASP A C 1
ATOM 1184 O O . ASP A 1 171 ? 20.548 -4.032 -42.752 1.00 94.69 171 ASP A O 1
ATOM 1188 N N . SER A 1 172 ? 22.044 -5.603 -43.342 1.00 96.12 172 SER A N 1
ATOM 1189 C CA . SER A 1 172 ? 21.930 -6.413 -42.115 1.00 96.12 172 SER A CA 1
ATOM 1190 C C . SER A 1 172 ? 22.696 -5.853 -40.915 1.00 96.12 172 SER A C 1
ATOM 1192 O O . SER A 1 172 ? 22.568 -6.369 -39.802 1.00 96.12 172 SER A O 1
ATOM 1194 N N . ASN A 1 173 ? 23.440 -4.759 -41.089 1.00 97.81 173 ASN A N 1
ATOM 1195 C CA . ASN A 1 173 ? 24.255 -4.151 -40.034 1.00 97.81 173 ASN A CA 1
ATOM 1196 C C . ASN A 1 173 ? 23.488 -3.256 -39.062 1.00 97.81 173 ASN A C 1
ATOM 1198 O O . ASN A 1 173 ? 24.086 -2.585 -38.217 1.00 97.81 173 ASN A O 1
ATOM 1202 N N . THR A 1 174 ? 22.162 -3.238 -39.151 1.00 98.25 174 THR A N 1
ATOM 1203 C CA . THR A 1 174 ? 21.295 -2.512 -38.229 1.00 98.25 174 THR A CA 1
ATOM 1204 C C . THR A 1 174 ? 20.090 -3.367 -37.865 1.00 98.25 174 THR A C 1
ATOM 1206 O O . THR A 1 174 ? 19.452 -3.954 -38.732 1.00 98.25 174 THR A O 1
ATOM 1209 N N . SER A 1 175 ? 19.728 -3.381 -36.585 1.00 98.50 175 SER A N 1
ATOM 1210 C CA . SER A 1 175 ? 18.495 -4.017 -36.118 1.00 98.50 175 SER A CA 1
ATOM 1211 C C . SER A 1 175 ? 17.814 -3.148 -35.074 1.00 98.50 175 SER A C 1
ATOM 1213 O O . SER A 1 175 ? 18.459 -2.624 -34.160 1.00 98.50 175 SER A O 1
ATOM 1215 N N . THR A 1 176 ? 16.508 -2.956 -35.254 1.00 98.25 176 THR A N 1
ATOM 1216 C CA . THR A 1 176 ? 15.655 -2.160 -34.376 1.00 98.25 176 THR A CA 1
ATOM 1217 C C . THR A 1 176 ? 14.637 -3.074 -33.718 1.00 98.25 176 THR A C 1
ATOM 1219 O O . THR A 1 176 ? 13.831 -3.684 -34.413 1.00 98.25 176 THR A O 1
ATOM 1222 N N . GLU A 1 177 ? 14.639 -3.090 -32.388 1.00 98.31 177 GLU A N 1
ATOM 1223 C CA . GLU A 1 177 ? 13.634 -3.775 -31.578 1.00 98.31 177 GLU A CA 1
ATOM 1224 C C . GLU A 1 177 ? 12.662 -2.751 -30.988 1.00 98.31 177 GLU A C 1
ATOM 1226 O O . GLU A 1 177 ? 13.066 -1.644 -30.600 1.00 98.31 177 GLU A O 1
ATOM 1231 N N . THR A 1 178 ? 11.378 -3.105 -30.938 1.00 97.94 178 THR A N 1
ATOM 1232 C CA . THR A 1 178 ? 10.313 -2.199 -30.520 1.00 97.94 178 THR A CA 1
ATOM 1233 C C . THR A 1 178 ? 9.427 -2.810 -29.433 1.00 97.94 178 THR A C 1
ATOM 1235 O O . THR A 1 178 ? 8.524 -3.582 -29.730 1.00 97.94 178 THR A O 1
ATOM 1238 N N . THR A 1 179 ? 9.579 -2.355 -28.193 1.00 97.69 179 THR A N 1
ATOM 1239 C CA . THR A 1 179 ? 8.906 -2.917 -27.008 1.00 97.69 179 THR A CA 1
ATOM 1240 C C . THR A 1 179 ? 7.706 -2.080 -26.572 1.00 97.69 179 THR A C 1
ATOM 1242 O O . THR A 1 179 ? 7.856 -0.877 -26.324 1.00 97.69 179 THR A O 1
ATOM 1245 N N . GLN A 1 180 ? 6.515 -2.668 -26.426 1.00 96.88 180 GLN A N 1
ATOM 1246 C CA . GLN A 1 180 ? 5.364 -1.952 -25.862 1.00 96.88 180 GLN A CA 1
ATOM 1247 C C . GLN A 1 180 ? 5.564 -1.684 -24.366 1.00 96.88 180 GLN A C 1
ATOM 1249 O O . GLN A 1 180 ? 6.053 -2.531 -23.623 1.00 96.88 180 GLN A O 1
ATOM 1254 N N . ILE A 1 181 ? 5.132 -0.516 -23.892 1.00 94.19 181 ILE A N 1
ATOM 1255 C CA . ILE A 1 181 ? 5.087 -0.216 -22.458 1.00 94.19 181 ILE A CA 1
ATOM 1256 C C . ILE A 1 181 ? 3.691 -0.557 -21.933 1.00 94.19 181 ILE A C 1
ATOM 1258 O O . ILE A 1 181 ? 2.678 -0.059 -22.431 1.00 94.19 181 ILE A O 1
ATOM 1262 N N . GLY A 1 182 ? 3.646 -1.416 -20.915 1.00 89.94 182 GLY A N 1
ATOM 1263 C CA . GLY A 1 182 ? 2.428 -1.816 -20.222 1.00 89.94 182 GLY A CA 1
ATOM 1264 C C . GLY A 1 182 ? 1.788 -0.675 -19.427 1.00 89.94 182 GLY A C 1
ATOM 1265 O O . GLY A 1 182 ? 2.279 0.452 -19.374 1.00 89.94 182 GLY A O 1
ATOM 1266 N N . GLN A 1 183 ? 0.659 -0.958 -18.776 1.00 86.94 183 GLN A N 1
ATOM 1267 C CA . GLN A 1 183 ? 0.018 0.038 -17.914 1.00 86.94 183 GLN A CA 1
ATOM 1268 C C . GLN A 1 183 ? 0.783 0.204 -16.587 1.00 86.94 183 GLN A C 1
ATOM 1270 O O . GLN A 1 183 ? 1.255 -0.797 -16.044 1.00 86.94 183 GLN A O 1
ATOM 1275 N N . PRO A 1 184 ? 0.878 1.431 -16.032 1.00 87.94 184 PRO A N 1
ATOM 1276 C CA . PRO A 1 184 ? 1.428 1.648 -14.698 1.00 87.94 184 PRO A CA 1
ATOM 1277 C C . PRO A 1 184 ? 0.691 0.832 -13.642 1.00 87.94 184 PRO A C 1
ATOM 1279 O O . PRO A 1 184 ? -0.539 0.729 -13.671 1.00 87.94 184 PRO A O 1
ATOM 1282 N N . SER A 1 185 ? 1.450 0.301 -12.689 1.00 91.06 185 SER A N 1
ATOM 1283 C CA . SER A 1 185 ? 0.945 -0.584 -11.652 1.00 91.06 185 SER A CA 1
ATOM 1284 C C . SER A 1 185 ? 1.398 -0.145 -10.258 1.00 91.06 185 SER A C 1
ATOM 1286 O O . SER A 1 185 ? 2.568 0.159 -10.021 1.00 91.06 185 SER A O 1
ATOM 1288 N N . ALA A 1 186 ? 0.448 -0.114 -9.329 1.00 94.88 186 ALA A N 1
ATOM 1289 C CA . ALA A 1 186 ? 0.676 0.081 -7.902 1.00 94.88 186 ALA A CA 1
ATOM 1290 C C . ALA A 1 186 ? 0.135 -1.148 -7.170 1.00 94.88 186 ALA A C 1
ATOM 1292 O O . ALA A 1 186 ? -0.835 -1.726 -7.631 1.00 94.88 186 ALA A O 1
ATOM 1293 N N . ASN A 1 187 ? 0.746 -1.545 -6.060 1.00 96.19 187 ASN A N 1
ATOM 1294 C CA . ASN A 1 187 ? 0.294 -2.702 -5.282 1.00 96.19 187 ASN A CA 1
ATOM 1295 C C . ASN A 1 187 ? -0.085 -2.197 -3.897 1.00 96.19 187 ASN A C 1
ATOM 1297 O O . ASN A 1 187 ? 0.808 -1.977 -3.068 1.00 96.19 187 ASN A O 1
ATOM 1301 N N . LEU A 1 188 ? -1.364 -1.879 -3.716 1.00 98.44 188 LEU A N 1
ATOM 1302 C CA . LEU A 1 188 ? -1.869 -1.348 -2.466 1.00 98.44 188 LEU A CA 1
ATOM 1303 C C . LEU A 1 188 ? -2.180 -2.489 -1.497 1.00 98.44 188 LEU A C 1
ATOM 1305 O O . LEU A 1 188 ? -2.547 -3.584 -1.892 1.00 98.44 188 LEU A O 1
ATOM 1309 N N . ALA A 1 189 ? -1.992 -2.232 -0.208 1.00 98.50 189 ALA A N 1
ATOM 1310 C CA . ALA A 1 189 ? -2.357 -3.184 0.830 1.00 98.50 189 ALA A CA 1
ATOM 1311 C C . ALA A 1 189 ? -2.787 -2.452 2.098 1.00 98.50 189 ALA A C 1
ATOM 1313 O O . ALA A 1 189 ? -2.260 -1.375 2.401 1.00 98.50 189 ALA A O 1
ATOM 1314 N N . ILE A 1 190 ? -3.707 -3.046 2.852 1.00 98.50 190 ILE A N 1
ATOM 1315 C CA . ILE A 1 190 ? -4.092 -2.605 4.191 1.00 98.50 190 ILE A CA 1
ATOM 1316 C C . ILE A 1 190 ? -3.628 -3.626 5.223 1.00 98.50 190 ILE A C 1
ATOM 1318 O O . ILE A 1 190 ? -3.746 -4.830 5.027 1.00 98.50 190 ILE A O 1
ATOM 1322 N N . ARG A 1 191 ? -3.158 -3.115 6.360 1.00 98.19 191 ARG A N 1
ATOM 1323 C CA . ARG A 1 191 ? -3.076 -3.860 7.612 1.00 98.19 191 ARG A CA 1
ATOM 1324 C C . ARG A 1 191 ? -3.728 -3.061 8.729 1.00 98.19 191 ARG A C 1
ATOM 1326 O O . ARG A 1 191 ? -3.407 -1.886 8.921 1.00 98.19 191 ARG A O 1
ATOM 1333 N N . LYS A 1 192 ? -4.607 -3.694 9.485 1.00 97.94 192 LYS A N 1
ATOM 1334 C CA . LYS A 1 192 ? -5.342 -3.118 10.603 1.00 97.94 192 LYS A CA 1
ATOM 1335 C C . LYS A 1 192 ? -4.982 -3.863 11.880 1.00 97.94 192 LYS A C 1
ATOM 1337 O O . LYS A 1 192 ? -4.695 -5.048 11.856 1.00 97.94 192 LYS A O 1
ATOM 1342 N N . THR A 1 193 ? -4.923 -3.129 12.981 1.00 98.19 193 THR A N 1
ATOM 1343 C CA . THR A 1 193 ? -4.763 -3.680 14.331 1.00 98.19 193 THR A CA 1
ATOM 1344 C C . THR A 1 193 ? -5.532 -2.807 15.305 1.00 98.19 193 THR A C 1
ATOM 1346 O O . THR A 1 193 ? -5.675 -1.603 15.061 1.00 98.19 193 THR A O 1
ATOM 1349 N N . ASP A 1 194 ? -5.936 -3.355 16.438 1.00 98.00 194 ASP A N 1
ATOM 1350 C CA . ASP A 1 194 ? -6.703 -2.664 17.462 1.00 98.00 194 ASP A CA 1
ATOM 1351 C C . ASP A 1 194 ? -6.035 -2.706 18.847 1.00 98.00 194 ASP A C 1
ATOM 1353 O O . ASP A 1 194 ? -5.155 -3.517 19.137 1.00 98.00 194 ASP A O 1
ATOM 1357 N N . ALA A 1 195 ? -6.406 -1.751 19.697 1.00 95.19 195 ALA A N 1
ATOM 1358 C CA . ALA A 1 195 ? -6.042 -1.741 21.105 1.00 95.19 195 ALA A CA 1
ATOM 1359 C C . ALA A 1 195 ? -7.034 -0.897 21.925 1.00 95.19 195 ALA A C 1
ATOM 1361 O O . ALA A 1 195 ? -7.411 0.201 21.487 1.00 95.19 195 ALA A O 1
ATOM 1362 N N . PRO A 1 196 ? -7.389 -1.324 23.149 1.00 95.25 196 PRO A N 1
ATOM 1363 C CA . PRO A 1 196 ? -7.067 -2.621 23.763 1.00 95.25 196 PRO A CA 1
ATOM 1364 C C . PRO A 1 196 ? -7.921 -3.778 23.200 1.00 95.25 196 PRO A C 1
ATOM 1366 O O . PRO A 1 196 ? -9.065 -3.548 22.823 1.00 95.25 196 PRO A O 1
ATOM 1369 N N . ASP A 1 197 ? -7.392 -5.008 23.220 1.00 89.56 197 ASP A N 1
ATOM 1370 C CA . ASP A 1 197 ? -8.147 -6.254 22.987 1.00 89.56 197 ASP A CA 1
ATOM 1371 C C . ASP A 1 197 ? -7.883 -7.248 24.143 1.00 89.56 197 ASP A C 1
ATOM 1373 O O . ASP A 1 197 ? -6.737 -7.676 24.331 1.00 89.56 197 ASP A O 1
ATOM 1377 N N . PRO A 1 198 ? -8.893 -7.606 24.961 1.00 92.62 198 PRO A N 1
ATOM 1378 C CA . PRO A 1 198 ? -10.286 -7.173 24.867 1.00 92.62 198 PRO A CA 1
ATOM 1379 C C . PRO A 1 198 ? -10.498 -5.711 25.291 1.00 92.62 198 PRO A C 1
ATOM 1381 O O . PRO A 1 198 ? -9.787 -5.178 26.145 1.00 92.62 198 PRO A O 1
ATOM 1384 N N . VAL A 1 199 ? -11.534 -5.078 24.736 1.00 93.06 199 VAL A N 1
ATOM 1385 C CA . VAL A 1 199 ? -11.975 -3.726 25.109 1.00 93.06 199 VAL A CA 1
ATOM 1386 C C . VAL A 1 199 ? -13.122 -3.777 26.111 1.00 93.06 199 VAL A C 1
ATOM 1388 O O . VAL A 1 199 ? -14.096 -4.500 25.924 1.00 93.06 199 VAL A O 1
ATOM 1391 N N . THR A 1 200 ? -13.052 -2.984 27.175 1.00 90.62 200 THR A N 1
ATOM 1392 C CA . THR A 1 200 ? -14.154 -2.854 28.138 1.00 90.62 200 THR A CA 1
ATOM 1393 C C . THR A 1 200 ? -15.347 -2.132 27.509 1.00 90.62 200 THR A C 1
ATOM 1395 O O . THR A 1 200 ? -15.176 -1.101 26.852 1.00 90.62 200 THR A O 1
ATOM 1398 N N . ALA A 1 201 ? -16.569 -2.617 27.743 1.00 89.88 201 ALA A N 1
ATOM 1399 C CA . ALA A 1 201 ? -17.779 -1.892 27.350 1.00 89.88 201 ALA A CA 1
ATOM 1400 C C . ALA A 1 201 ? -17.788 -0.461 27.934 1.00 89.88 201 ALA A C 1
ATOM 1402 O O . ALA A 1 201 ? -17.485 -0.249 29.107 1.00 89.88 201 ALA A O 1
ATOM 1403 N N . GLY A 1 202 ? -18.100 0.542 27.107 1.00 91.44 202 GLY A N 1
ATOM 1404 C CA . GLY A 1 202 ? -17.981 1.963 27.474 1.00 91.44 202 GLY A CA 1
ATOM 1405 C C . GLY A 1 202 ? -16.578 2.562 27.299 1.00 91.44 202 GLY A C 1
ATOM 1406 O O . GLY A 1 202 ? -16.429 3.782 27.373 1.00 91.44 202 GLY A O 1
ATOM 1407 N N . GLY A 1 203 ? -15.558 1.733 27.058 1.00 92.75 203 GLY A N 1
ATOM 1408 C CA . GLY A 1 203 ? -14.174 2.150 26.849 1.00 92.75 203 GLY A CA 1
ATOM 1409 C C . GLY A 1 203 ? -13.896 2.726 25.458 1.00 92.75 203 GLY A C 1
ATOM 1410 O O . GLY A 1 203 ? -14.740 2.707 24.557 1.00 92.75 203 GLY A O 1
ATOM 1411 N N . LEU A 1 204 ? -12.676 3.239 25.286 1.00 97.31 204 LEU A N 1
ATOM 1412 C CA . LEU A 1 204 ? -12.148 3.657 23.987 1.00 97.31 204 LEU A CA 1
ATOM 1413 C C . LEU A 1 204 ? -11.461 2.480 23.298 1.00 97.31 204 LEU A C 1
ATOM 1415 O O . LEU A 1 204 ? -10.676 1.771 23.923 1.00 97.31 204 LEU A O 1
ATOM 1419 N N . LEU A 1 205 ? -11.707 2.341 22.000 1.00 98.06 205 LEU A N 1
ATOM 1420 C CA . LEU A 1 205 ? -11.034 1.402 21.114 1.00 98.06 205 LEU A CA 1
ATOM 1421 C C . LEU A 1 205 ? -10.296 2.186 20.031 1.00 98.06 205 LEU A C 1
ATOM 1423 O O . LEU A 1 205 ? -10.873 3.063 19.384 1.00 98.06 205 LEU A O 1
ATOM 1427 N N . THR A 1 206 ? -9.015 1.885 19.849 1.00 98.69 206 THR A N 1
ATOM 1428 C CA . THR A 1 206 ? -8.153 2.536 18.862 1.00 98.69 206 THR A CA 1
ATOM 1429 C C . THR A 1 206 ? -7.753 1.542 17.789 1.00 98.69 206 THR A C 1
ATOM 1431 O O . THR A 1 206 ? -7.107 0.547 18.089 1.00 98.69 206 THR A O 1
ATOM 1434 N N . TYR A 1 207 ? -8.060 1.852 16.534 1.00 98.75 207 TYR A N 1
ATOM 1435 C CA . TYR A 1 207 ? -7.546 1.141 15.372 1.00 98.75 207 TYR A CA 1
ATOM 1436 C C . TYR A 1 207 ? -6.335 1.875 14.796 1.00 98.75 207 TYR A C 1
ATOM 1438 O O . TYR A 1 207 ? -6.409 3.066 14.479 1.00 98.75 207 TYR A O 1
ATOM 1446 N N . THR A 1 208 ? -5.237 1.148 14.611 1.00 98.56 208 THR A N 1
ATOM 1447 C CA . THR A 1 208 ? -4.076 1.583 13.825 1.00 98.56 208 THR A CA 1
ATOM 1448 C C . THR A 1 208 ? -4.152 0.921 12.460 1.00 98.56 208 THR A C 1
ATOM 1450 O O . THR A 1 208 ? -4.262 -0.298 12.369 1.00 98.56 208 THR A O 1
ATOM 1453 N N . ILE A 1 209 ? -4.139 1.728 11.401 1.00 98.69 209 ILE A N 1
ATOM 1454 C CA . ILE A 1 209 ? -4.399 1.267 10.036 1.00 98.69 209 ILE A CA 1
ATOM 1455 C C . ILE A 1 209 ? -3.230 1.692 9.159 1.00 98.69 209 ILE A C 1
ATOM 1457 O O . ILE A 1 209 ? -2.969 2.882 8.997 1.00 98.69 209 ILE A O 1
ATOM 1461 N N . GLU A 1 210 ? -2.509 0.733 8.603 1.00 98.44 210 GLU A N 1
ATOM 1462 C CA . GLU A 1 210 ? -1.386 0.953 7.704 1.00 98.44 210 GLU A CA 1
ATOM 1463 C C . GLU A 1 210 ? -1.819 0.676 6.268 1.00 98.44 210 GLU A C 1
ATOM 1465 O O . GLU A 1 210 ? -2.279 -0.415 5.952 1.00 98.44 210 GLU A O 1
ATOM 1470 N N . VAL A 1 211 ? -1.663 1.674 5.402 1.00 98.31 211 VAL A N 1
ATOM 1471 C CA . VAL A 1 211 ? -1.830 1.548 3.954 1.00 98.31 211 VAL A CA 1
ATOM 1472 C C . VAL A 1 211 ? -0.446 1.554 3.317 1.00 98.31 211 VAL A C 1
ATOM 1474 O O . VAL A 1 211 ? 0.314 2.508 3.505 1.00 98.31 211 VAL A O 1
ATOM 1477 N N . GLY A 1 212 ? -0.113 0.514 2.562 1.00 97.31 212 GLY A N 1
ATOM 1478 C CA . GLY A 1 212 ? 1.136 0.398 1.811 1.00 97.31 212 GLY A CA 1
ATOM 1479 C C . GLY A 1 212 ? 0.924 0.530 0.306 1.00 97.31 212 GLY A C 1
ATOM 1480 O O . GLY A 1 212 ? -0.133 0.172 -0.191 1.00 97.31 212 GLY A O 1
ATOM 1481 N N . ASN A 1 213 ? 1.938 1.018 -0.413 1.00 97.44 213 ASN A N 1
ATOM 1482 C CA . ASN A 1 213 ? 2.114 0.810 -1.849 1.00 97.44 213 ASN A CA 1
ATOM 1483 C C . ASN A 1 213 ? 3.467 0.122 -2.087 1.00 97.44 213 ASN A C 1
ATOM 1485 O O . ASN A 1 213 ? 4.517 0.757 -1.951 1.00 97.44 213 ASN A O 1
ATOM 1489 N N . SER A 1 214 ? 3.429 -1.161 -2.437 1.00 95.56 214 SER A N 1
ATOM 1490 C CA . SER A 1 214 ? 4.605 -1.993 -2.736 1.00 95.56 214 SER A CA 1
ATOM 1491 C C . SER A 1 214 ? 4.857 -2.155 -4.240 1.00 95.56 214 SER A C 1
ATOM 1493 O O . SER A 1 214 ? 5.745 -2.908 -4.638 1.00 95.56 214 SER A O 1
ATOM 1495 N N . GLY A 1 215 ? 4.054 -1.500 -5.084 1.00 90.69 215 GLY A N 1
ATOM 1496 C CA . GLY A 1 215 ? 4.203 -1.545 -6.537 1.00 90.69 215 GLY A CA 1
ATOM 1497 C C . GLY A 1 215 ? 5.279 -0.575 -7.030 1.00 90.69 215 GLY A C 1
ATOM 1498 O O . GLY A 1 215 ? 5.698 0.306 -6.283 1.00 90.69 215 GLY A O 1
ATOM 1499 N N . PRO A 1 216 ? 5.736 -0.707 -8.284 1.00 87.31 216 PRO A N 1
ATOM 1500 C CA . PRO A 1 216 ? 6.796 0.141 -8.829 1.00 87.31 216 PRO A CA 1
ATOM 1501 C C . PRO A 1 216 ? 6.343 1.583 -9.108 1.00 87.31 216 PRO A C 1
ATOM 1503 O O . PRO A 1 216 ? 7.172 2.493 -9.108 1.00 87.31 216 PRO A O 1
ATOM 1506 N N . ASN A 1 217 ? 5.045 1.820 -9.338 1.00 92.19 217 ASN A N 1
ATOM 1507 C CA . ASN A 1 217 ? 4.511 3.147 -9.639 1.00 92.19 217 ASN A CA 1
ATOM 1508 C C . ASN A 1 217 ? 3.684 3.710 -8.473 1.00 92.19 217 ASN A C 1
ATOM 1510 O O . ASN A 1 217 ? 3.180 2.993 -7.606 1.00 92.19 217 ASN A O 1
ATOM 1514 N N . ALA A 1 218 ? 3.504 5.033 -8.467 1.00 93.81 218 ALA A N 1
ATOM 1515 C CA . ALA A 1 218 ? 2.606 5.687 -7.525 1.00 93.81 218 ALA A CA 1
ATOM 1516 C C . ALA A 1 218 ? 1.135 5.314 -7.799 1.00 93.81 218 ALA A C 1
ATOM 1518 O O . ALA A 1 218 ? 0.682 5.277 -8.948 1.00 93.81 218 ALA A O 1
ATOM 1519 N N . ALA A 1 219 ? 0.371 5.087 -6.731 1.00 96.38 219 ALA A N 1
ATOM 1520 C CA . ALA A 1 219 ? -1.071 4.914 -6.812 1.00 96.38 219 ALA A CA 1
ATOM 1521 C C . ALA A 1 219 ? -1.742 6.285 -6.957 1.00 96.38 219 ALA A C 1
ATOM 1523 O O . ALA A 1 219 ? -1.512 7.184 -6.145 1.00 96.38 219 ALA A O 1
ATOM 1524 N N . GLN A 1 220 ? -2.566 6.460 -7.986 1.00 96.44 220 GLN A N 1
ATOM 1525 C CA . GLN A 1 220 ? -3.210 7.734 -8.305 1.00 96.44 220 GLN A CA 1
ATOM 1526 C C . GLN A 1 220 ? -4.663 7.745 -7.831 1.00 96.44 220 GLN A C 1
ATOM 1528 O O . GLN A 1 220 ? -5.353 6.734 -7.928 1.00 96.44 220 GLN A O 1
ATOM 1533 N N . ASN A 1 221 ? -5.150 8.903 -7.377 1.00 97.12 221 ASN A N 1
ATOM 1534 C CA . ASN A 1 221 ? -6.519 9.093 -6.877 1.00 97.12 221 ASN A CA 1
ATOM 1535 C C . ASN A 1 221 ? -6.906 8.050 -5.820 1.00 97.12 221 ASN A C 1
ATOM 1537 O O . ASN A 1 221 ? -7.905 7.346 -5.953 1.00 97.12 221 ASN A O 1
ATOM 1541 N N . VAL A 1 222 ? -6.070 7.932 -4.794 1.00 98.44 222 VAL A N 1
ATOM 1542 C CA . VAL A 1 222 ? -6.238 6.949 -3.732 1.00 98.44 222 VAL A CA 1
ATOM 1543 C C . VAL A 1 222 ? -7.386 7.361 -2.817 1.00 98.44 222 VAL A C 1
ATOM 1545 O O . VAL A 1 222 ? -7.455 8.517 -2.385 1.00 98.44 222 VAL A O 1
ATOM 1548 N N . VAL A 1 223 ? -8.266 6.412 -2.508 1.00 98.50 223 VAL A N 1
ATOM 1549 C CA . VAL A 1 223 ? -9.421 6.595 -1.625 1.00 98.50 223 VAL A CA 1
ATOM 1550 C C . VAL A 1 223 ? -9.424 5.499 -0.568 1.00 98.50 223 VAL A C 1
ATOM 1552 O O . VAL A 1 223 ? -9.582 4.324 -0.890 1.00 98.50 223 VAL A O 1
ATOM 1555 N N . PHE A 1 224 ? -9.242 5.906 0.685 1.00 98.69 224 PHE A N 1
ATOM 1556 C CA . PHE A 1 224 ? -9.368 5.089 1.887 1.00 98.69 224 PHE A CA 1
ATOM 1557 C C . PHE A 1 224 ? -10.772 5.246 2.474 1.00 98.69 224 PHE A C 1
ATOM 1559 O O . PHE A 1 224 ? -11.267 6.375 2.561 1.00 98.69 224 PHE A O 1
ATOM 1566 N N . THR A 1 225 ? -11.372 4.150 2.931 1.00 98.44 225 THR A N 1
ATOM 1567 C CA . THR A 1 225 ? -12.668 4.132 3.620 1.00 98.44 225 THR A CA 1
ATOM 1568 C C . THR A 1 225 ? -12.655 3.200 4.827 1.00 98.44 225 THR A C 1
ATOM 1570 O O . THR A 1 225 ? -12.104 2.106 4.749 1.00 98.44 225 THR A O 1
ATOM 1573 N N . ASP A 1 226 ? -13.311 3.606 5.911 1.00 98.62 226 ASP A N 1
ATOM 1574 C CA . ASP A 1 226 ? -13.534 2.794 7.114 1.00 98.62 226 ASP A CA 1
ATOM 1575 C C . ASP A 1 226 ? -14.890 3.159 7.721 1.00 98.62 226 ASP A C 1
ATOM 1577 O O . ASP A 1 226 ? -15.148 4.336 7.995 1.00 98.62 226 ASP A O 1
ATOM 1581 N N . ASP A 1 227 ? -15.773 2.179 7.878 1.00 98.12 227 ASP A N 1
ATOM 1582 C CA . ASP A 1 227 ? -17.078 2.393 8.498 1.00 98.12 227 ASP A CA 1
ATOM 1583 C C . ASP A 1 227 ? -16.957 2.279 10.016 1.00 98.12 227 ASP A C 1
ATOM 1585 O O . ASP A 1 227 ? -16.438 1.297 10.532 1.00 98.12 227 ASP A O 1
ATOM 1589 N N . ILE A 1 228 ? -17.505 3.251 10.750 1.00 98.25 228 ILE A N 1
ATOM 1590 C CA . ILE A 1 228 ? -17.571 3.183 12.211 1.00 98.25 228 ILE A CA 1
ATOM 1591 C C . ILE A 1 228 ? -18.339 1.910 12.597 1.00 98.25 228 ILE A C 1
ATOM 1593 O O . ILE A 1 228 ? -19.522 1.793 12.248 1.00 98.25 228 ILE A O 1
ATOM 1597 N N . PRO A 1 229 ? -17.701 0.961 13.308 1.00 97.69 229 PRO A N 1
ATOM 1598 C CA . PRO A 1 229 ? -18.259 -0.364 13.499 1.00 97.69 229 PRO A CA 1
ATOM 1599 C C . PRO A 1 229 ? -19.498 -0.312 14.392 1.00 97.69 229 PRO A C 1
ATOM 1601 O O . PRO A 1 229 ? -19.651 0.567 15.252 1.00 97.69 229 PRO A O 1
ATOM 1604 N N . ALA A 1 230 ? -20.395 -1.279 14.199 1.00 96.31 230 ALA A N 1
ATOM 1605 C CA . ALA A 1 230 ? -21.593 -1.409 15.019 1.00 96.31 230 ALA A CA 1
ATOM 1606 C C . ALA A 1 230 ? -21.236 -1.475 16.515 1.00 96.31 230 ALA A C 1
ATOM 1608 O O . ALA A 1 230 ? -20.169 -1.947 16.897 1.00 96.31 230 ALA A O 1
ATOM 1609 N N . ASN A 1 231 ? -22.149 -1.002 17.367 1.00 95.62 231 ASN A N 1
ATOM 1610 C CA . ASN A 1 231 ? -21.941 -0.876 18.814 1.00 95.62 231 ASN A CA 1
ATOM 1611 C C . ASN A 1 231 ? -20.814 0.085 19.231 1.00 95.62 231 ASN A C 1
ATOM 1613 O O . ASN A 1 231 ? -20.422 0.080 20.396 1.00 95.62 231 ASN A O 1
ATOM 1617 N N . THR A 1 232 ? -20.344 0.950 18.330 1.00 98.25 232 THR A N 1
ATOM 1618 C CA . THR A 1 232 ? -19.402 2.024 18.655 1.00 98.25 232 THR A CA 1
ATOM 1619 C C . THR A 1 232 ? -19.870 3.378 18.116 1.00 98.25 232 THR A C 1
ATOM 1621 O O . THR A 1 232 ? -20.818 3.460 17.332 1.00 98.25 232 THR A O 1
ATOM 1624 N N . THR A 1 233 ? -19.222 4.456 18.554 1.00 98.44 233 THR A N 1
ATOM 1625 C CA . THR A 1 233 ? -19.429 5.817 18.037 1.00 98.44 233 THR A CA 1
ATOM 1626 C C . THR A 1 233 ? -18.095 6.514 17.795 1.00 98.44 233 THR A C 1
ATOM 1628 O O . THR A 1 233 ? -17.115 6.255 18.493 1.00 98.44 233 THR A O 1
ATOM 1631 N N . PHE A 1 234 ? -18.044 7.397 16.799 1.00 98.75 234 PHE A N 1
ATOM 1632 C CA . PHE A 1 234 ? -16.822 8.077 16.377 1.00 98.75 234 PHE A CA 1
ATOM 1633 C C . PHE A 1 234 ? -16.260 9.012 17.456 1.00 98.75 234 PHE A C 1
ATOM 1635 O O . PHE A 1 234 ? -16.999 9.822 18.017 1.00 98.75 234 PHE A O 1
ATOM 1642 N N . VAL A 1 235 ? -14.944 8.966 17.688 1.00 98.75 235 VAL A N 1
ATOM 1643 C CA . VAL A 1 235 ? -14.238 9.909 18.572 1.00 98.75 235 VAL A CA 1
ATOM 1644 C C . VAL A 1 235 ? -13.281 10.784 17.779 1.00 98.75 235 VAL A C 1
ATOM 1646 O O . VAL A 1 235 ? -13.377 12.009 17.836 1.00 98.75 235 VAL A O 1
ATOM 1649 N N . SER A 1 236 ? -12.345 10.180 17.050 1.00 98.56 236 SE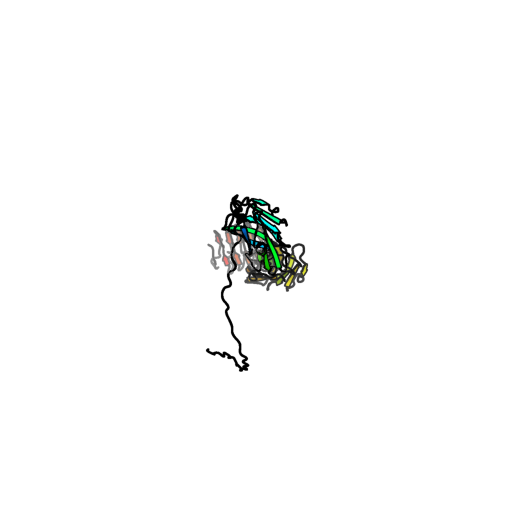R A N 1
ATOM 1650 C CA . SER A 1 236 ? -11.351 10.931 16.287 1.00 98.56 236 SER A CA 1
ATOM 1651 C C . SER A 1 236 ? -10.746 10.111 15.154 1.00 98.56 236 SER A C 1
ATOM 1653 O O . SER A 1 236 ? -10.740 8.882 15.180 1.00 98.56 236 SER A O 1
ATOM 1655 N N . PHE A 1 237 ? -10.213 10.814 14.156 1.00 98.69 237 PHE A N 1
ATOM 1656 C CA . PHE A 1 237 ? -9.422 10.231 13.082 1.00 98.69 237 PHE A CA 1
ATOM 1657 C C . PHE A 1 237 ? -8.195 11.101 12.822 1.00 98.69 237 PHE A C 1
ATOM 1659 O O . PHE A 1 237 ? -8.315 12.318 12.668 1.00 98.69 237 PHE A O 1
ATOM 1666 N N . SER A 1 238 ? -7.024 10.476 12.768 1.00 98.00 238 SER A N 1
ATOM 1667 C CA . SER A 1 238 ? -5.760 11.111 12.405 1.00 98.00 238 SER A CA 1
ATOM 1668 C C . SER A 1 238 ? -5.257 10.517 11.097 1.00 98.00 238 SER A C 1
ATOM 1670 O O . SER A 1 238 ? -5.139 9.297 10.972 1.00 98.00 238 SER A O 1
ATOM 1672 N N . SER A 1 239 ? -4.950 11.379 10.128 1.00 96.19 239 SER A N 1
ATOM 1673 C CA . SER A 1 239 ? -4.405 10.993 8.826 1.00 96.19 239 SER A CA 1
ATOM 1674 C C . SER A 1 239 ? -3.013 11.587 8.600 1.00 96.19 239 SER A C 1
ATOM 1676 O O . SER A 1 239 ? -2.770 12.723 9.021 1.00 96.19 239 SER A O 1
ATOM 1678 N N . PRO A 1 240 ? -2.115 10.897 7.871 1.00 95.38 240 PRO A N 1
ATOM 167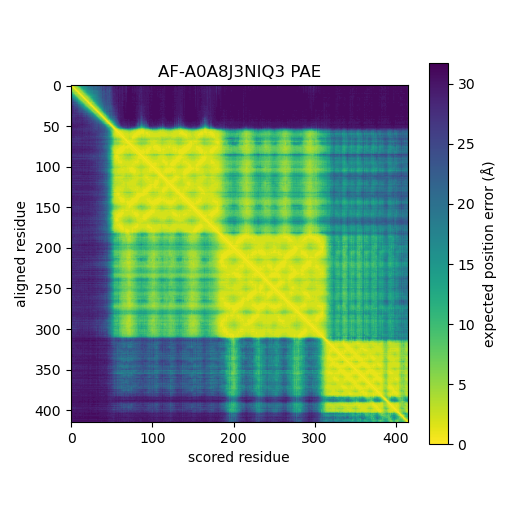9 C CA . PRO A 1 240 ? -0.810 11.442 7.511 1.00 95.38 240 PRO A CA 1
ATOM 1680 C C . PRO A 1 240 ? -0.898 12.723 6.677 1.00 95.38 240 PRO A C 1
ATOM 1682 O O . PRO A 1 240 ? -1.906 13.008 6.025 1.00 95.38 240 PRO A O 1
ATOM 1685 N N . ALA A 1 241 ? 0.209 13.465 6.621 1.00 94.00 241 ALA A N 1
ATOM 1686 C CA . ALA A 1 241 ? 0.321 14.646 5.773 1.00 94.00 241 ALA A CA 1
ATOM 1687 C C . ALA A 1 241 ? 0.016 14.324 4.295 1.00 94.00 241 ALA A C 1
ATOM 1689 O O . ALA A 1 241 ? 0.439 13.298 3.759 1.00 94.00 241 ALA A O 1
ATOM 1690 N N . GLY A 1 242 ? -0.709 15.228 3.631 1.00 94.50 242 GLY A N 1
ATOM 1691 C CA . GLY A 1 242 ? -1.095 15.092 2.221 1.00 94.50 242 GLY A CA 1
ATOM 1692 C C . GLY A 1 242 ? -2.400 14.328 1.973 1.00 94.50 242 GLY A C 1
ATOM 1693 O O . GLY A 1 242 ? -2.828 14.249 0.823 1.00 94.50 242 GLY A O 1
ATOM 1694 N N . TRP A 1 243 ? -3.047 13.806 3.017 1.00 97.75 243 TRP A N 1
ATOM 1695 C CA . TRP A 1 243 ? -4.393 13.239 2.935 1.00 97.75 243 TRP A CA 1
ATOM 1696 C C . TRP A 1 243 ? -5.455 14.278 3.293 1.00 97.75 243 TRP A C 1
ATOM 1698 O O . TRP A 1 243 ? -5.263 15.099 4.188 1.00 97.75 243 TRP A O 1
ATOM 1708 N N . THR A 1 244 ? -6.591 14.225 2.602 1.00 98.12 244 THR A N 1
ATOM 1709 C CA . THR A 1 244 ? -7.785 15.012 2.938 1.00 98.12 244 THR A CA 1
ATOM 1710 C C . THR A 1 244 ? -8.862 14.071 3.454 1.00 98.12 244 THR A C 1
ATOM 1712 O O . THR A 1 244 ? -9.335 13.222 2.698 1.00 98.12 244 THR A O 1
ATOM 1715 N N . ALA A 1 245 ? -9.227 14.212 4.729 1.00 97.88 245 ALA A N 1
ATOM 1716 C CA . ALA A 1 245 ? -10.196 13.352 5.399 1.00 97.88 245 ALA A CA 1
ATOM 1717 C C . ALA A 1 245 ? -11.573 14.017 5.549 1.00 97.88 245 ALA A C 1
ATOM 1719 O O . ALA A 1 245 ? -11.685 15.221 5.783 1.00 97.88 245 ALA A O 1
ATOM 1720 N N . SER A 1 246 ? -12.617 13.202 5.455 1.00 98.12 246 SER A N 1
ATOM 1721 C CA . SER A 1 246 ? -13.990 13.502 5.836 1.00 98.12 246 SER A CA 1
ATOM 1722 C C . SER A 1 246 ? -14.409 12.483 6.889 1.00 98.12 246 SER A C 1
ATOM 1724 O O . SER A 1 246 ? -14.224 11.281 6.698 1.00 98.12 246 SER A O 1
ATOM 1726 N N . THR A 1 247 ? -14.923 12.964 8.016 1.00 98.38 247 THR A N 1
ATOM 1727 C CA . THR A 1 247 ? -15.278 12.131 9.167 1.00 98.38 247 THR A CA 1
ATOM 1728 C C . THR A 1 247 ? -16.715 12.403 9.605 1.00 98.38 247 THR A C 1
ATOM 1730 O O . THR A 1 247 ? -17.206 13.525 9.428 1.00 98.38 247 THR A O 1
ATOM 1733 N N . PRO A 1 248 ? -17.376 11.436 10.261 1.00 98.06 248 PRO A N 1
ATOM 1734 C CA . PRO A 1 248 ? -18.593 11.700 11.019 1.00 98.06 248 PRO A CA 1
ATOM 1735 C C . PRO A 1 248 ? -18.366 12.747 12.131 1.00 98.06 248 PRO A C 1
ATOM 1737 O O . PRO A 1 248 ? -17.222 13.001 12.526 1.00 98.06 248 PRO A O 1
ATOM 1740 N N . PRO A 1 249 ? -19.431 13.367 12.672 1.00 97.81 249 PRO A N 1
ATOM 1741 C CA . PRO A 1 249 ? -19.327 14.141 13.906 1.00 97.81 249 PRO A CA 1
ATOM 1742 C C . PRO A 1 249 ? -18.988 13.226 15.092 1.00 97.81 249 PRO A C 1
ATOM 1744 O O . PRO A 1 249 ? -19.359 12.052 15.106 1.00 97.81 249 PRO A O 1
ATOM 1747 N N . VAL A 1 250 ? -18.321 13.770 16.113 1.00 97.94 250 VAL A N 1
ATOM 1748 C CA . VAL A 1 250 ? -18.033 13.045 17.364 1.00 97.94 250 VAL A CA 1
ATOM 1749 C C . VAL A 1 250 ? -19.336 12.541 17.996 1.00 97.94 250 VAL A C 1
ATOM 1751 O O . VAL A 1 250 ? -20.314 13.285 18.079 1.00 97.94 250 VAL A O 1
ATOM 1754 N N . GLY A 1 251 ? -19.353 11.275 18.416 1.00 97.12 251 GLY A N 1
ATOM 1755 C CA . GLY A 1 251 ? -20.536 10.557 18.900 1.00 97.12 251 GLY A CA 1
ATOM 1756 C C . GLY A 1 251 ? -21.439 9.999 17.790 1.00 97.12 251 GLY A C 1
ATOM 1757 O O . GLY A 1 251 ? -22.436 9.346 18.088 1.00 97.12 251 GLY A O 1
ATOM 1758 N N . GLY A 1 252 ? -21.117 10.250 16.519 1.00 97.00 252 GLY A N 1
ATOM 1759 C CA . GLY A 1 252 ? -21.874 9.768 15.367 1.00 97.00 252 GLY A CA 1
ATOM 1760 C C . GLY A 1 252 ? -21.455 8.381 14.876 1.00 97.00 252 GLY A C 1
ATOM 1761 O O . GLY A 1 252 ? -20.467 7.799 15.323 1.00 97.00 252 GLY A O 1
ATOM 1762 N N . THR A 1 253 ? -22.210 7.883 13.903 1.00 97.44 253 THR A N 1
ATOM 1763 C CA . THR A 1 253 ? -21.886 6.715 13.072 1.00 97.44 253 THR A CA 1
ATOM 1764 C C . THR A 1 253 ? -21.684 7.165 11.621 1.00 97.44 253 THR A C 1
ATOM 1766 O O . THR A 1 253 ? -21.940 8.325 11.285 1.00 97.44 253 THR A O 1
ATOM 1769 N N . GLY A 1 254 ? -21.221 6.269 10.751 1.00 97.25 254 GLY A N 1
ATOM 1770 C CA . GLY A 1 254 ? -21.017 6.544 9.328 1.00 97.25 254 GLY A CA 1
ATOM 1771 C C . GLY A 1 254 ? -19.639 6.100 8.867 1.00 97.25 254 GLY A C 1
ATOM 1772 O O . GLY A 1 254 ? -19.051 5.214 9.472 1.00 97.25 254 GLY A O 1
ATOM 1773 N N . THR A 1 255 ? -19.125 6.739 7.823 1.00 98.25 255 THR A N 1
ATOM 1774 C CA . THR A 1 255 ? -17.875 6.347 7.166 1.00 98.25 255 THR A CA 1
ATOM 1775 C C . THR A 1 255 ? -16.830 7.439 7.325 1.00 98.25 255 THR A C 1
ATOM 1777 O O . THR A 1 255 ? -17.104 8.616 7.079 1.00 98.25 255 THR A O 1
ATOM 1780 N N . VAL A 1 256 ? -15.613 7.056 7.690 1.00 98.56 256 VAL A N 1
ATOM 1781 C CA . VAL A 1 256 ? -14.423 7.878 7.489 1.00 98.56 256 VAL A CA 1
ATOM 1782 C C . VAL A 1 256 ? -13.939 7.662 6.064 1.00 98.56 256 VAL A C 1
ATOM 1784 O O . VAL A 1 256 ? -13.748 6.532 5.630 1.00 98.56 256 VAL A O 1
ATOM 1787 N N . THR A 1 257 ? -13.724 8.745 5.322 1.00 98.50 257 THR A N 1
ATOM 1788 C CA . THR A 1 257 ? -13.108 8.698 3.991 1.00 98.50 257 THR A CA 1
ATOM 1789 C C . THR A 1 257 ? -11.872 9.579 3.976 1.00 98.50 257 THR A C 1
ATOM 1791 O O . THR A 1 257 ? -11.948 10.740 4.370 1.00 98.50 257 THR A O 1
ATOM 1794 N N . ALA A 1 258 ? -10.743 9.073 3.488 1.00 98.44 258 ALA A N 1
ATOM 1795 C CA . ALA A 1 258 ? -9.548 9.877 3.256 1.00 98.44 258 ALA A CA 1
ATOM 1796 C C . ALA A 1 258 ? -9.088 9.736 1.807 1.00 98.44 258 ALA A C 1
ATOM 1798 O O . ALA A 1 258 ? -9.051 8.641 1.259 1.00 98.44 258 ALA A O 1
ATOM 1799 N N . THR A 1 259 ? -8.730 10.851 1.174 1.00 98.44 259 THR A N 1
ATOM 1800 C CA . THR A 1 259 ? -8.310 10.868 -0.232 1.00 98.44 259 THR A CA 1
ATOM 1801 C C . THR A 1 259 ? -6.926 11.471 -0.403 1.00 98.44 259 THR A C 1
ATOM 1803 O O . THR A 1 259 ? -6.523 12.365 0.351 1.00 98.44 259 THR A O 1
ATOM 1806 N N . ARG A 1 260 ? -6.199 10.988 -1.413 1.00 97.75 260 ARG A N 1
ATOM 1807 C CA . ARG A 1 260 ? -4.887 11.503 -1.809 1.00 97.75 260 ARG A CA 1
ATOM 1808 C C . ARG A 1 260 ? -4.703 11.382 -3.318 1.00 97.75 260 ARG A C 1
ATOM 1810 O O . ARG A 1 260 ? -4.952 10.335 -3.902 1.00 97.75 260 ARG A O 1
ATOM 1817 N N . SER A 1 261 ? -4.231 12.447 -3.963 1.00 97.44 261 SER A N 1
ATOM 1818 C CA . SER A 1 261 ? -4.059 12.472 -5.425 1.00 97.44 261 SER A CA 1
ATOM 1819 C C . SER A 1 261 ? -2.987 11.502 -5.927 1.00 97.44 261 SER A C 1
ATOM 1821 O O . SER A 1 261 ? -3.139 10.939 -7.008 1.00 97.44 261 SER A O 1
ATOM 1823 N N . SER A 1 262 ? -1.918 11.300 -5.153 1.00 95.44 262 SER A N 1
ATOM 1824 C CA . SER A 1 262 ? -0.820 10.392 -5.487 1.00 95.44 262 SER A CA 1
ATOM 1825 C C . SER A 1 262 ? -0.143 9.848 -4.228 1.00 95.44 262 SER A C 1
ATOM 1827 O O . SER A 1 262 ? 0.292 10.625 -3.367 1.00 95.44 262 SER A O 1
ATOM 1829 N N . LEU A 1 263 ? -0.052 8.522 -4.118 1.00 96.38 263 LEU A N 1
ATOM 1830 C CA . LEU A 1 263 ? 0.672 7.796 -3.076 1.00 96.38 263 LEU A CA 1
ATOM 1831 C C . LEU A 1 263 ? 1.878 7.084 -3.701 1.00 96.38 263 LEU A C 1
ATOM 1833 O O . LEU A 1 263 ? 1.734 6.075 -4.393 1.00 96.38 263 LEU A O 1
ATOM 1837 N N . ALA A 1 264 ? 3.071 7.623 -3.454 1.00 94.81 264 ALA A N 1
ATOM 1838 C CA . ALA A 1 264 ? 4.328 6.985 -3.836 1.00 94.81 264 ALA A CA 1
ATOM 1839 C C . ALA A 1 264 ? 4.520 5.637 -3.117 1.00 94.81 264 ALA A C 1
ATOM 1841 O O . ALA A 1 264 ? 3.791 5.318 -2.178 1.00 94.81 264 ALA A O 1
ATOM 1842 N N . THR A 1 265 ? 5.524 4.870 -3.540 1.00 94.12 265 THR A N 1
ATOM 1843 C CA . THR A 1 265 ? 5.935 3.640 -2.852 1.00 94.12 265 THR A CA 1
ATOM 1844 C C . THR A 1 265 ? 6.248 3.905 -1.379 1.00 94.12 265 THR A C 1
ATOM 1846 O O . THR A 1 265 ? 6.911 4.897 -1.060 1.00 94.12 265 THR A O 1
ATOM 1849 N N . GLY A 1 266 ? 5.825 3.010 -0.492 1.00 95.06 266 GLY A N 1
ATOM 1850 C CA . GLY A 1 266 ? 6.002 3.147 0.955 1.00 95.06 266 GLY A CA 1
ATOM 1851 C C . GLY A 1 266 ? 4.686 3.036 1.719 1.00 95.06 266 GLY A C 1
ATOM 1852 O O . GLY A 1 266 ? 3.703 2.525 1.191 1.00 95.06 266 GLY A O 1
ATOM 1853 N N . THR A 1 267 ? 4.673 3.496 2.970 1.00 96.38 267 THR A N 1
ATOM 1854 C CA . THR A 1 267 ? 3.542 3.315 3.892 1.00 96.38 267 THR A CA 1
ATOM 1855 C C . THR A 1 267 ? 2.957 4.636 4.394 1.00 96.38 267 THR A C 1
ATOM 1857 O O . THR A 1 267 ? 3.615 5.680 4.429 1.00 96.38 267 THR A O 1
ATOM 1860 N N . ALA A 1 268 ? 1.685 4.588 4.782 1.00 96.69 268 ALA A N 1
ATOM 1861 C CA . ALA A 1 268 ? 0.921 5.666 5.392 1.00 96.69 268 ALA A CA 1
ATOM 1862 C C . ALA A 1 268 ? 0.088 5.095 6.550 1.00 96.69 268 ALA A C 1
ATOM 1864 O O . ALA A 1 268 ? -0.627 4.116 6.363 1.00 96.69 268 ALA A O 1
ATOM 1865 N N . THR A 1 269 ? 0.158 5.707 7.734 1.00 98.12 269 THR A N 1
ATOM 1866 C CA . THR A 1 269 ? -0.510 5.192 8.941 1.00 98.12 269 THR A CA 1
ATOM 1867 C C . THR A 1 269 ? -1.619 6.124 9.414 1.00 98.12 269 THR A C 1
ATOM 1869 O O . THR A 1 269 ? -1.379 7.299 9.681 1.00 98.12 269 THR A O 1
ATOM 1872 N N . PHE A 1 270 ? -2.823 5.589 9.563 1.00 98.56 270 PHE A N 1
ATOM 1873 C CA . PHE A 1 270 ? -3.985 6.268 10.119 1.00 98.56 270 PHE A CA 1
ATOM 1874 C C . PHE A 1 270 ? -4.280 5.761 11.530 1.00 98.56 270 PHE A C 1
ATOM 1876 O O . PHE A 1 270 ? -3.954 4.625 11.886 1.00 98.56 270 PHE A O 1
ATOM 1883 N N . THR A 1 271 ? -4.947 6.595 12.321 1.00 98.56 271 THR A N 1
ATOM 1884 C CA . THR A 1 271 ? -5.458 6.213 13.642 1.00 98.56 271 THR A CA 1
ATOM 1885 C C . THR A 1 271 ? -6.927 6.587 13.734 1.00 98.56 271 THR A C 1
ATOM 1887 O O . THR A 1 271 ? -7.266 7.757 13.559 1.00 98.56 271 THR A O 1
ATOM 1890 N N . LEU A 1 272 ? -7.787 5.611 14.015 1.00 98.75 272 LEU A N 1
ATOM 1891 C CA . LEU A 1 272 ? -9.219 5.797 14.249 1.00 98.75 272 LEU A CA 1
ATOM 1892 C C . LEU A 1 272 ? -9.535 5.442 15.700 1.00 98.75 272 LEU A C 1
ATOM 1894 O O . LEU A 1 272 ? -9.252 4.329 16.129 1.00 98.75 272 LEU A O 1
ATOM 1898 N N . VAL A 1 273 ? -10.151 6.361 16.437 1.00 98.75 273 VAL A N 1
ATOM 1899 C CA . VAL A 1 273 ? -10.622 6.116 17.805 1.00 98.75 273 VAL A CA 1
ATOM 1900 C C . VAL A 1 273 ? -12.144 6.119 17.819 1.00 98.75 273 VAL A C 1
ATOM 1902 O O . VAL A 1 273 ? -12.781 7.027 17.271 1.00 98.75 273 VAL A O 1
ATOM 1905 N N . VAL A 1 274 ? -12.722 5.117 18.477 1.00 98.75 274 VAL A N 1
ATOM 1906 C CA . VAL A 1 274 ? -14.163 4.981 18.704 1.00 98.75 274 VAL A CA 1
ATOM 1907 C C . VAL A 1 274 ? -14.450 4.705 20.180 1.00 98.75 274 VAL A C 1
ATOM 1909 O O . VAL A 1 274 ? -13.604 4.180 20.900 1.00 98.75 274 VAL A O 1
ATOM 1912 N N . THR A 1 275 ? -15.652 5.045 20.634 1.00 98.12 275 THR A N 1
ATOM 1913 C CA . THR A 1 275 ? -16.155 4.669 21.962 1.00 98.12 275 THR A CA 1
ATOM 1914 C C . THR A 1 275 ? -17.092 3.482 21.823 1.00 98.12 275 THR A C 1
ATOM 1916 O O . THR A 1 275 ? -18.032 3.545 21.027 1.00 98.12 275 THR A O 1
ATOM 1919 N N . VAL A 1 276 ? -16.874 2.430 22.609 1.00 97.00 276 VAL A N 1
ATOM 1920 C CA . VAL A 1 276 ? -17.749 1.253 22.670 1.00 97.00 276 VAL A CA 1
ATOM 1921 C C . VAL A 1 276 ? -19.015 1.589 23.454 1.00 97.00 276 VAL A C 1
ATOM 1923 O O . VAL A 1 276 ? -18.958 2.224 24.503 1.00 97.00 276 VAL A O 1
ATOM 1926 N N . ASN A 1 277 ? -20.179 1.157 22.972 1.00 93.75 277 ASN A N 1
ATOM 1927 C CA . ASN A 1 277 ? -21.439 1.321 23.691 1.00 93.75 277 ASN A CA 1
ATOM 1928 C C . ASN A 1 277 ? -21.368 0.581 25.050 1.00 93.75 277 ASN A C 1
ATOM 1930 O O . ASN A 1 277 ? -21.057 -0.609 25.059 1.00 93.75 277 ASN A O 1
ATOM 1934 N N . PRO A 1 278 ? -21.689 1.232 26.188 1.00 90.62 278 PRO A N 1
ATOM 1935 C CA . PRO A 1 278 ? -21.670 0.601 27.513 1.00 90.62 278 PRO A CA 1
ATOM 1936 C C . PRO A 1 278 ? -22.528 -0.665 27.657 1.00 90.62 278 PRO A C 1
ATOM 1938 O O . PRO A 1 278 ? -22.270 -1.475 28.538 1.00 90.62 278 PRO A O 1
ATOM 1941 N N . ALA A 1 279 ? -23.545 -0.842 26.809 1.00 88.50 279 ALA A N 1
ATOM 1942 C CA . ALA A 1 279 ? -24.406 -2.027 26.806 1.00 88.50 279 ALA A CA 1
ATOM 1943 C C . ALA A 1 279 ? -23.965 -3.115 25.805 1.00 88.50 279 ALA A C 1
ATOM 1945 O O . ALA A 1 279 ? -24.654 -4.125 25.654 1.00 88.50 279 ALA A O 1
ATOM 1946 N N . ALA A 1 280 ? -22.873 -2.901 25.066 1.00 90.31 280 ALA A N 1
ATOM 1947 C CA . ALA A 1 280 ? -22.405 -3.847 24.062 1.00 90.31 280 ALA A CA 1
ATOM 1948 C C . ALA A 1 280 ? -21.775 -5.090 24.702 1.00 90.31 280 ALA A C 1
ATOM 1950 O O . ALA A 1 280 ? -21.127 -5.018 25.741 1.00 90.31 280 ALA A O 1
ATOM 1951 N N . THR A 1 281 ? -21.952 -6.234 24.045 1.00 88.38 281 THR A N 1
ATOM 1952 C CA . THR A 1 281 ? -21.338 -7.518 24.409 1.00 88.38 281 THR A CA 1
ATOM 1953 C C . THR A 1 281 ? -20.924 -8.257 23.136 1.00 88.38 281 THR A C 1
ATOM 1955 O O . THR A 1 281 ? -21.403 -7.931 22.046 1.00 88.38 281 THR A O 1
ATOM 1958 N N . GLY A 1 282 ? -20.050 -9.257 23.256 1.00 90.81 282 GLY A N 1
ATOM 1959 C CA . GLY A 1 282 ? -19.620 -10.079 22.122 1.00 90.81 282 GLY A CA 1
ATOM 1960 C C . GLY A 1 282 ? -18.400 -9.512 21.395 1.00 90.81 282 GLY A C 1
ATOM 1961 O O . GLY A 1 282 ? -17.423 -9.146 22.042 1.00 90.81 282 GLY A O 1
ATOM 1962 N N . MET A 1 283 ? -18.444 -9.496 20.061 1.00 94.75 283 MET A N 1
ATOM 1963 C CA . MET A 1 283 ? -17.345 -9.059 19.190 1.00 94.75 283 MET A CA 1
ATOM 1964 C C . MET A 1 283 ? -17.678 -7.734 18.503 1.00 94.75 283 MET A C 1
ATOM 1966 O O . MET A 1 283 ? -18.829 -7.501 18.123 1.00 94.75 283 MET A O 1
ATOM 1970 N N . ILE A 1 284 ? -16.662 -6.902 18.293 1.00 97.62 284 ILE A N 1
ATOM 1971 C CA . ILE A 1 284 ? -16.696 -5.756 17.384 1.00 97.62 284 ILE A CA 1
ATOM 1972 C C . ILE A 1 284 ? -15.838 -6.118 16.180 1.00 97.62 284 ILE A C 1
ATOM 1974 O O . ILE A 1 284 ? -14.650 -6.353 16.340 1.00 97.62 284 ILE A O 1
ATOM 1978 N N . THR A 1 285 ? -16.426 -6.114 14.989 1.00 98.12 285 THR A N 1
ATOM 1979 C CA . THR A 1 285 ? -15.678 -6.248 13.735 1.00 98.12 285 THR A CA 1
ATOM 1980 C C . THR A 1 285 ? -15.582 -4.879 13.081 1.00 98.12 285 THR A C 1
ATOM 1982 O O . THR A 1 285 ? -16.617 -4.265 12.805 1.00 98.12 285 THR A O 1
ATOM 1985 N N . ASN A 1 286 ? -14.370 -4.405 12.800 1.00 98.44 286 ASN A N 1
ATOM 1986 C CA . ASN A 1 286 ? -14.154 -3.201 12.002 1.00 98.44 286 ASN A CA 1
ATOM 1987 C C . ASN A 1 286 ? -13.434 -3.521 10.697 1.00 98.44 286 ASN A C 1
ATOM 1989 O O . ASN A 1 286 ? -12.486 -4.293 10.697 1.00 98.44 286 ASN A O 1
ATOM 1993 N N . SER A 1 287 ? -13.853 -2.899 9.595 1.00 97.88 287 SER A N 1
ATOM 1994 C CA . SER A 1 287 ? -13.306 -3.159 8.2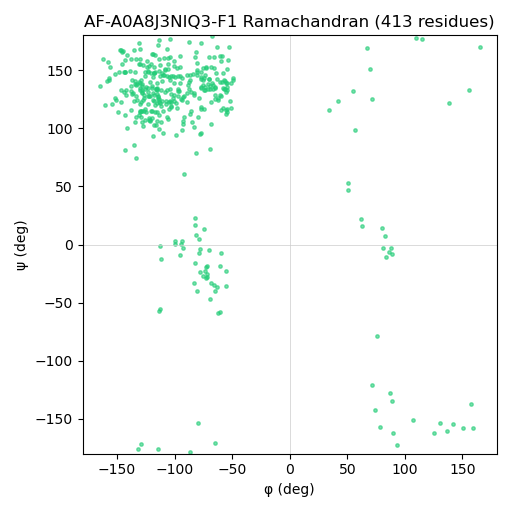62 1.00 97.88 287 SER A CA 1
ATOM 1995 C C . SER A 1 287 ? -12.876 -1.873 7.568 1.00 97.88 287 SER A C 1
ATOM 1997 O O . SER A 1 287 ? -13.604 -0.881 7.560 1.00 97.88 287 SER A O 1
ATOM 1999 N N . SER A 1 288 ? -11.704 -1.918 6.942 1.00 98.38 288 SER A N 1
ATOM 2000 C CA . SER A 1 288 ? -11.155 -0.828 6.136 1.00 98.38 288 SER A CA 1
ATOM 2001 C C . SER A 1 288 ? -10.967 -1.265 4.686 1.00 98.38 288 SER A C 1
ATOM 2003 O O . SER A 1 288 ? -10.718 -2.436 4.414 1.00 98.38 288 SER A O 1
ATOM 2005 N N . GLY A 1 289 ? -11.019 -0.310 3.758 1.00 98.38 289 GLY A N 1
ATOM 2006 C CA . GLY A 1 289 ? -10.748 -0.520 2.338 1.00 98.38 289 GLY A CA 1
ATOM 2007 C C . GLY A 1 289 ? -9.921 0.611 1.729 1.00 98.38 289 GLY A C 1
ATOM 2008 O O . GLY A 1 289 ? -10.007 1.763 2.160 1.00 98.38 289 GLY A O 1
ATOM 2009 N N . ILE A 1 290 ? -9.111 0.284 0.723 1.00 98.69 290 ILE A N 1
ATOM 2010 C CA . ILE A 1 290 ? -8.332 1.234 -0.076 1.00 98.69 290 ILE A CA 1
ATOM 2011 C C . ILE A 1 290 ? -8.573 0.958 -1.558 1.00 98.69 290 ILE A C 1
ATOM 2013 O O . ILE A 1 290 ? -8.688 -0.183 -1.993 1.00 98.69 290 ILE A O 1
ATOM 2017 N N . THR A 1 291 ? -8.663 2.013 -2.357 1.00 98.19 291 THR A N 1
ATOM 2018 C CA . THR A 1 291 ? -8.759 1.909 -3.817 1.00 98.19 291 THR A CA 1
ATOM 2019 C C . THR A 1 291 ? -7.889 2.963 -4.480 1.00 98.19 291 THR A C 1
ATOM 2021 O O . THR A 1 291 ? -7.547 3.974 -3.863 1.00 98.19 291 THR A O 1
ATOM 2024 N N . SER A 1 292 ? -7.537 2.750 -5.746 1.00 98.00 292 SER A N 1
ATOM 2025 C CA . SER A 1 292 ? -6.889 3.760 -6.583 1.00 98.00 292 SER A CA 1
ATOM 2026 C C . SER A 1 292 ? -7.319 3.621 -8.042 1.00 98.00 292 SER A C 1
ATOM 2028 O O . SER A 1 292 ? -7.934 2.629 -8.428 1.00 98.00 292 SER A O 1
ATOM 2030 N N . ALA A 1 293 ? -7.002 4.625 -8.858 1.00 95.88 293 ALA A N 1
ATOM 2031 C CA . ALA A 1 293 ? -7.179 4.567 -10.306 1.00 95.88 293 ALA A CA 1
ATOM 2032 C C . ALA A 1 293 ? -6.023 3.844 -11.025 1.00 95.88 293 ALA A C 1
ATOM 2034 O O . ALA A 1 293 ? -6.163 3.503 -12.199 1.00 95.88 293 ALA A O 1
ATOM 2035 N N . THR A 1 294 ? -4.882 3.643 -10.356 1.00 94.88 294 THR A N 1
ATOM 2036 C CA . THR A 1 294 ? -3.757 2.870 -10.899 1.00 94.88 294 THR A CA 1
ATOM 2037 C C . THR A 1 294 ? -4.097 1.381 -10.831 1.00 94.88 294 THR A C 1
ATOM 2039 O O . THR A 1 294 ? -4.719 0.937 -9.868 1.00 94.88 294 THR A O 1
ATOM 2042 N N . HIS A 1 295 ? -3.705 0.606 -11.847 1.00 92.88 295 HIS A N 1
ATOM 2043 C CA . HIS A 1 295 ? -3.968 -0.829 -11.858 1.00 92.88 295 HIS A CA 1
ATOM 2044 C C . HIS A 1 295 ? -3.257 -1.525 -10.693 1.00 92.88 295 HIS A C 1
ATOM 2046 O O . HIS A 1 295 ? -2.034 -1.417 -10.557 1.00 92.88 295 HIS A O 1
ATOM 2052 N N . ASP A 1 296 ? -4.037 -2.262 -9.906 1.00 95.88 296 ASP A N 1
ATOM 2053 C CA . ASP A 1 296 ? -3.540 -3.093 -8.822 1.00 95.88 296 ASP A CA 1
ATOM 2054 C C . ASP A 1 296 ? -3.569 -4.581 -9.208 1.00 95.88 296 ASP A C 1
ATOM 2056 O O . ASP A 1 296 ? -4.655 -5.110 -9.485 1.00 95.88 296 ASP A O 1
ATOM 2060 N N . PRO A 1 297 ? -2.406 -5.260 -9.277 1.00 92.06 297 PRO A N 1
ATOM 2061 C CA . PRO A 1 297 ? -2.333 -6.667 -9.642 1.00 92.06 297 PRO A CA 1
ATOM 2062 C C . PRO A 1 297 ? -2.846 -7.582 -8.523 1.00 92.06 297 PRO A C 1
ATOM 2064 O O . PRO A 1 297 ? -3.198 -8.729 -8.808 1.00 92.06 297 PRO A O 1
ATOM 2067 N N . ASN A 1 298 ? -2.914 -7.098 -7.279 1.00 94.56 298 ASN A N 1
ATOM 2068 C CA . ASN A 1 298 ? -3.474 -7.821 -6.151 1.00 94.56 298 ASN A CA 1
ATOM 2069 C C . ASN A 1 298 ? -4.528 -6.954 -5.463 1.00 94.56 298 ASN A C 1
ATOM 2071 O O . ASN A 1 298 ? -4.232 -6.045 -4.717 1.00 94.56 298 ASN A O 1
ATOM 2075 N N . THR A 1 299 ? -5.805 -7.225 -5.712 1.00 96.50 299 THR A N 1
ATOM 2076 C CA . THR A 1 299 ? -6.878 -6.466 -5.045 1.00 96.50 299 THR A CA 1
ATOM 2077 C C . THR A 1 299 ? -7.371 -7.128 -3.763 1.00 96.50 299 THR A C 1
ATOM 2079 O O . THR A 1 299 ? -8.243 -6.579 -3.095 1.00 96.50 299 THR A O 1
ATOM 2082 N N . ALA A 1 300 ? -6.848 -8.308 -3.417 1.00 96.94 300 ALA A N 1
ATOM 2083 C CA . ALA A 1 300 ? -7.318 -9.081 -2.271 1.00 96.94 300 ALA A CA 1
ATOM 2084 C C . ALA A 1 300 ? -6.797 -8.549 -0.925 1.00 96.94 300 ALA A C 1
ATOM 2086 O O . ALA A 1 300 ? -7.436 -8.777 0.094 1.00 96.94 300 ALA A O 1
ATOM 2087 N N . ASP A 1 301 ? -5.670 -7.839 -0.923 1.00 97.81 301 ASP A N 1
ATOM 2088 C CA . ASP A 1 301 ? -5.050 -7.166 0.228 1.00 97.81 301 ASP A CA 1
ATOM 2089 C C . ASP A 1 301 ? -5.459 -5.690 0.356 1.00 97.81 301 ASP A C 1
ATOM 2091 O O . ASP A 1 301 ? -5.044 -5.004 1.288 1.00 97.81 301 ASP A O 1
ATOM 2095 N N . ASN A 1 302 ? -6.349 -5.203 -0.513 1.00 98.31 302 ASN A N 1
ATOM 2096 C CA . ASN A 1 302 ? -6.891 -3.843 -0.456 1.00 98.31 302 ASN A CA 1
ATOM 2097 C C . ASN A 1 302 ? -7.992 -3.636 0.592 1.00 98.31 302 ASN A C 1
ATOM 2099 O O . ASN A 1 302 ? -8.591 -2.559 0.668 1.00 98.31 302 ASN A O 1
ATOM 2103 N N . ALA A 1 303 ? -8.272 -4.650 1.400 1.00 98.12 303 ALA A N 1
ATOM 2104 C CA . ALA A 1 303 ? -9.184 -4.563 2.522 1.00 98.12 303 ALA A CA 1
ATOM 2105 C C . ALA A 1 303 ? -8.660 -5.410 3.678 1.00 98.12 303 ALA A C 1
ATOM 2107 O O . ALA A 1 303 ? -8.040 -6.447 3.456 1.00 98.12 303 ALA A O 1
ATOM 2108 N N . ASP A 1 304 ? -8.943 -4.968 4.898 1.00 98.50 304 ASP A N 1
ATOM 2109 C CA . ASP A 1 304 ? -8.617 -5.720 6.104 1.00 98.50 304 ASP A CA 1
ATOM 2110 C C . ASP A 1 304 ? -9.706 -5.533 7.161 1.00 98.50 304 ASP A C 1
ATOM 2112 O O . ASP A 1 304 ? -10.340 -4.470 7.234 1.00 98.50 304 ASP A O 1
ATOM 2116 N N . SER A 1 305 ? -9.914 -6.569 7.970 1.00 97.88 305 SER A N 1
ATOM 2117 C CA . SER A 1 305 ? -10.927 -6.615 9.020 1.00 97.88 305 SER A CA 1
ATOM 2118 C C . SER A 1 305 ? -10.295 -7.064 10.329 1.00 97.88 305 SER A C 1
ATOM 2120 O O . SER A 1 305 ? -9.565 -8.047 10.353 1.00 97.88 305 SER A O 1
ATOM 2122 N N . GLU A 1 306 ? -10.626 -6.369 11.413 1.00 98.12 306 GLU A N 1
ATOM 2123 C CA . GLU A 1 306 ? -10.131 -6.672 12.755 1.00 98.12 306 GLU A CA 1
ATOM 2124 C C . GLU A 1 306 ? -11.296 -6.945 13.708 1.00 98.12 306 GLU A C 1
ATOM 2126 O O . GLU A 1 306 ? -12.321 -6.255 13.646 1.00 98.12 306 GLU A O 1
ATOM 2131 N N . ASP A 1 307 ? -11.117 -7.947 14.567 1.00 97.56 307 ASP A N 1
ATOM 2132 C CA . ASP A 1 307 ? -12.138 -8.518 15.443 1.00 97.56 307 ASP A CA 1
ATOM 2133 C C . ASP A 1 307 ? -11.738 -8.336 16.916 1.00 97.56 307 ASP A C 1
ATOM 2135 O O . ASP A 1 307 ? -10.956 -9.105 17.468 1.00 97.56 307 ASP A O 1
ATOM 2139 N N . THR A 1 308 ? -12.350 -7.368 17.595 1.00 96.75 308 THR A N 1
ATOM 2140 C CA . THR A 1 308 ? -12.081 -7.073 19.008 1.00 96.75 308 THR A CA 1
ATOM 2141 C C . THR A 1 308 ? -13.094 -7.756 19.919 1.00 96.75 308 THR A C 1
ATOM 2143 O O . THR A 1 308 ? -14.311 -7.612 19.735 1.00 96.75 308 THR A O 1
ATOM 2146 N N . ARG A 1 309 ? -12.631 -8.430 20.978 1.00 94.50 309 ARG A N 1
ATOM 2147 C CA . ARG A 1 309 ? -13.532 -8.935 22.028 1.00 94.50 309 ARG A CA 1
ATOM 2148 C C . ARG A 1 309 ? -13.973 -7.814 22.961 1.00 94.50 309 ARG A C 1
ATOM 2150 O O . ARG A 1 309 ? -13.151 -7.056 23.465 1.00 94.50 309 ARG A O 1
ATOM 2157 N N . ILE A 1 310 ? -15.265 -7.765 23.279 1.00 91.25 310 ILE A N 1
ATOM 2158 C CA . ILE A 1 310 ? -15.791 -6.886 24.326 1.00 91.25 310 ILE A CA 1
ATOM 2159 C C . ILE A 1 310 ? -15.691 -7.607 25.671 1.00 91.25 310 ILE A C 1
ATOM 2161 O O . ILE A 1 310 ? -16.403 -8.584 25.921 1.00 91.25 310 ILE A O 1
ATOM 2165 N N . ALA A 1 311 ? -14.824 -7.107 26.547 1.00 83.31 311 ALA A N 1
ATOM 2166 C CA . ALA A 1 311 ? -14.840 -7.461 27.957 1.00 83.31 311 ALA A CA 1
ATOM 2167 C C . ALA A 1 311 ? -16.078 -6.841 28.631 1.00 83.31 311 ALA A C 1
ATOM 2169 O O . ALA A 1 311 ? -16.438 -5.697 28.316 1.00 83.31 311 ALA A O 1
ATOM 2170 N N . PRO A 1 312 ? -16.722 -7.554 29.576 1.00 69.50 312 PRO A N 1
ATOM 2171 C CA . PRO A 1 312 ? -17.763 -6.970 30.410 1.00 69.50 312 PRO A CA 1
ATOM 2172 C C . PRO A 1 312 ? -17.278 -5.649 31.009 1.00 69.50 312 PRO A C 1
ATOM 2174 O O . PRO A 1 312 ? -16.109 -5.527 31.386 1.00 69.50 312 PRO A O 1
ATOM 2177 N N . ALA A 1 313 ? -18.164 -4.657 31.101 1.00 67.00 313 ALA A N 1
ATOM 2178 C CA . ALA A 1 313 ? -17.897 -3.547 32.001 1.00 67.00 313 ALA A CA 1
ATOM 2179 C C . ALA A 1 313 ? -17.660 -4.138 33.397 1.00 67.00 313 ALA A C 1
ATOM 2181 O O . ALA A 1 313 ? -18.442 -4.985 33.837 1.00 67.00 313 ALA A O 1
ATOM 2182 N N . GLY A 1 314 ? -16.577 -3.725 34.061 1.00 65.88 314 GLY A N 1
ATOM 2183 C CA . GLY A 1 314 ? -16.390 -4.048 35.472 1.00 65.88 314 GLY A CA 1
ATOM 2184 C C . GLY A 1 314 ? -17.623 -3.619 36.283 1.00 65.88 314 GLY A C 1
ATOM 2185 O O . GLY A 1 314 ? -18.404 -2.779 35.815 1.00 65.88 314 GLY A O 1
ATOM 2186 N N . PRO A 1 315 ? -17.831 -4.196 37.474 1.00 69.44 315 PRO A N 1
ATOM 2187 C CA . PRO A 1 315 ? -18.955 -3.836 38.332 1.00 69.44 315 PRO A CA 1
ATOM 2188 C C . PRO A 1 315 ? -19.037 -2.314 38.524 1.00 69.44 315 PRO A C 1
ATOM 2190 O O . PRO A 1 315 ? -18.024 -1.630 38.669 1.00 69.44 315 PRO A O 1
ATOM 2193 N N . VAL A 1 316 ? -20.253 -1.758 38.501 1.00 78.62 316 VAL A N 1
ATOM 2194 C CA . VAL A 1 316 ? -20.462 -0.342 38.837 1.00 78.62 316 VAL A CA 1
ATOM 2195 C C . VAL A 1 316 ? -20.415 -0.224 40.352 1.00 78.62 316 VAL A C 1
ATOM 2197 O O . VAL A 1 316 ? -21.410 -0.463 41.032 1.00 78.62 316 VAL A O 1
ATOM 2200 N N . CYS A 1 317 ? -19.242 0.118 40.864 1.00 87.88 317 CYS A N 1
ATOM 2201 C CA . CYS A 1 317 ? -18.995 0.204 42.293 1.00 87.88 317 CYS A CA 1
ATOM 2202 C C . CYS A 1 317 ? -19.647 1.468 42.884 1.00 87.88 317 CYS A C 1
ATOM 2204 O O . CYS A 1 317 ? -19.487 2.567 42.346 1.00 87.88 317 CYS A O 1
ATOM 2206 N N . THR A 1 318 ? -20.356 1.334 44.006 1.00 91.50 318 THR A N 1
ATOM 2207 C CA . THR A 1 318 ? -20.762 2.468 44.851 1.00 91.50 318 THR A CA 1
ATOM 2208 C C . THR A 1 318 ? -19.567 3.029 45.619 1.00 91.50 318 THR A C 1
ATOM 2210 O O . THR A 1 318 ? -19.521 4.230 45.893 1.00 91.50 318 THR A O 1
ATOM 2213 N N . ILE A 1 319 ? -18.577 2.180 45.913 1.00 92.75 319 ILE A N 1
ATOM 2214 C CA . ILE A 1 319 ? -17.333 2.528 46.601 1.00 92.75 319 ILE A CA 1
ATOM 2215 C C . ILE A 1 319 ? -16.163 1.903 45.838 1.00 92.75 319 ILE A C 1
ATOM 2217 O O . ILE A 1 319 ? -16.159 0.708 45.554 1.00 92.75 319 ILE A O 1
ATOM 2221 N N . THR A 1 320 ? -15.159 2.711 45.499 1.00 94.81 320 THR A N 1
ATOM 2222 C CA . THR A 1 320 ? -13.988 2.269 44.726 1.00 94.81 320 THR A CA 1
ATOM 2223 C C . THR A 1 320 ? -12.702 2.662 45.439 1.00 94.81 320 THR A C 1
ATOM 2225 O O . THR A 1 320 ? -12.551 3.823 45.831 1.00 94.81 320 THR A O 1
ATOM 2228 N N . GLY A 1 321 ? -11.790 1.704 45.581 1.00 94.00 321 GLY A N 1
ATOM 2229 C CA . GLY A 1 321 ? -10.415 1.919 46.011 1.00 94.00 321 GLY A CA 1
ATOM 2230 C C . GLY A 1 321 ? -9.515 2.433 44.888 1.00 94.00 321 GLY A C 1
ATOM 2231 O O . GLY A 1 321 ? -9.941 3.110 43.946 1.00 94.00 321 GLY A O 1
ATOM 2232 N N . THR A 1 322 ? -8.230 2.148 45.008 1.00 93.62 322 THR A N 1
ATOM 2233 C CA . THR A 1 322 ? -7.154 2.583 44.125 1.00 93.62 322 THR A CA 1
ATOM 2234 C C . THR A 1 322 ? -6.276 1.391 43.743 1.00 93.62 322 THR A C 1
ATOM 2236 O O . THR A 1 322 ? -6.547 0.255 44.073 1.00 93.62 322 THR A O 1
ATOM 2239 N N . GLN A 1 323 ? -5.191 1.618 43.002 1.00 94.31 323 GLN A N 1
ATOM 2240 C CA . GLN A 1 323 ? -4.210 0.561 42.701 1.00 94.31 323 GLN A CA 1
ATOM 2241 C C . GLN A 1 323 ? -3.199 0.358 43.855 1.00 94.31 323 GLN A C 1
ATOM 2243 O O . GLN A 1 323 ? -2.048 -0.021 43.624 1.00 94.31 323 GLN A O 1
ATOM 2248 N N . ARG A 1 324 ? -3.560 0.747 45.083 1.00 96.06 324 ARG A N 1
ATOM 2249 C CA . ARG A 1 324 ? -2.748 0.644 46.301 1.00 96.06 324 ARG A CA 1
ATOM 2250 C C . ARG A 1 324 ? -3.617 0.071 47.416 1.00 96.06 324 ARG A C 1
ATOM 2252 O O . ARG A 1 324 ? -4.809 0.285 47.396 1.00 96.06 324 ARG A O 1
ATOM 2259 N N . SER A 1 325 ? -2.972 -0.478 48.446 1.00 97.88 325 SER A N 1
ATOM 2260 C CA . SER A 1 325 ? -3.636 -0.886 49.687 1.00 97.88 325 SER A CA 1
ATOM 2261 C C . SER A 1 325 ? -4.506 0.214 50.294 1.00 97.88 325 SER A C 1
ATOM 2263 O O . SER A 1 325 ? -3.985 1.243 50.747 1.00 97.88 325 SER A O 1
ATOM 2265 N N . ASP A 1 326 ? -5.797 -0.063 50.377 1.00 97.94 326 ASP A N 1
ATOM 2266 C CA . ASP A 1 326 ? -6.845 0.817 50.856 1.00 97.94 326 ASP A CA 1
ATOM 2267 C C . ASP A 1 326 ? -7.574 0.240 52.081 1.00 97.94 326 ASP A C 1
ATOM 2269 O O . ASP A 1 326 ? -7.470 -0.934 52.439 1.00 97.94 326 ASP A O 1
ATOM 2273 N N . VAL A 1 327 ? -8.312 1.112 52.774 1.00 97.88 327 VAL A N 1
ATOM 2274 C CA . VAL A 1 327 ? -9.276 0.715 53.806 1.00 97.88 327 VAL A CA 1
ATOM 2275 C C . VAL A 1 327 ? -10.639 1.246 53.392 1.00 97.88 327 VAL A C 1
ATOM 2277 O O . VAL A 1 327 ? -10.897 2.449 53.487 1.00 97.88 327 VAL A O 1
ATOM 2280 N N . LEU A 1 328 ? -11.504 0.348 52.938 1.00 97.38 328 LEU A N 1
ATOM 2281 C CA . LEU A 1 328 ? -12.826 0.653 52.414 1.00 97.38 328 LEU A CA 1
ATOM 2282 C C . LEU A 1 328 ? -13.894 0.230 53.422 1.00 97.38 328 LEU A C 1
ATOM 2284 O O . LEU A 1 328 ? -13.856 -0.864 53.980 1.00 97.38 328 LEU A O 1
ATOM 2288 N N . ASN A 1 329 ? -14.854 1.117 53.668 1.00 97.31 329 ASN A N 1
ATOM 2289 C CA . ASN A 1 329 ? -16.009 0.820 54.507 1.00 97.31 329 ASN A CA 1
ATOM 2290 C C . ASN A 1 329 ? -17.274 1.166 53.729 1.00 97.31 329 ASN A C 1
ATOM 2292 O O . ASN A 1 329 ? -17.422 2.310 53.292 1.00 97.31 329 ASN A O 1
ATOM 2296 N N . GLY A 1 330 ? -18.145 0.174 53.596 1.00 95.25 330 GLY A N 1
ATOM 2297 C CA . GLY A 1 330 ? -19.507 0.280 53.120 1.00 95.25 330 GLY A CA 1
ATOM 2298 C C . GLY A 1 330 ? -20.385 1.108 54.042 1.00 95.25 330 GLY A C 1
ATOM 2299 O O . GLY A 1 330 ? -19.941 1.793 54.975 1.00 95.25 330 GLY A O 1
ATOM 2300 N N . THR A 1 331 ? -21.665 1.069 53.745 1.00 95.12 331 THR A N 1
ATOM 2301 C CA . THR A 1 331 ? -22.729 1.738 54.468 1.00 95.12 331 THR A CA 1
ATOM 2302 C C . THR A 1 331 ? -23.632 0.694 55.127 1.00 95.12 331 THR A C 1
ATOM 2304 O O . THR A 1 331 ? -23.430 -0.498 54.977 1.00 95.12 331 THR A O 1
ATOM 2307 N N . PRO A 1 332 ? -24.634 1.101 55.921 1.00 94.44 332 PRO A N 1
ATOM 2308 C CA . PRO A 1 332 ? -25.656 0.167 56.397 1.00 94.44 332 PRO A CA 1
ATOM 2309 C C . PRO A 1 332 ? -26.698 -0.251 55.339 1.00 94.44 332 PRO A C 1
ATOM 2311 O O . PRO A 1 332 ? -27.767 -0.728 55.727 1.00 94.44 332 PRO A O 1
ATOM 2314 N N . GLY A 1 333 ? -26.474 0.022 54.052 1.00 94.06 333 GLY A N 1
ATOM 2315 C CA . GLY A 1 333 ? -27.330 -0.437 52.959 1.00 94.06 333 GLY A CA 1
ATOM 2316 C C . GLY A 1 333 ? -26.506 -1.073 51.843 1.00 94.06 333 GLY A C 1
ATOM 2317 O O . GLY A 1 333 ? -25.294 -0.993 51.869 1.00 94.06 333 GLY A O 1
ATOM 2318 N N . ASN A 1 334 ? -27.189 -1.647 50.852 1.00 94.38 334 ASN A N 1
ATOM 2319 C CA . ASN A 1 334 ? -26.572 -2.453 49.797 1.00 94.38 334 ASN A CA 1
ATOM 2320 C C . ASN A 1 334 ? -25.537 -1.670 48.978 1.00 94.38 334 ASN A C 1
ATOM 2322 O O . ASN A 1 334 ? -25.890 -0.745 48.232 1.00 94.38 334 ASN A O 1
ATOM 2326 N N . ASP A 1 335 ? -24.289 -2.101 49.065 1.00 95.62 335 ASP A N 1
ATOM 2327 C CA . ASP A 1 335 ? -23.145 -1.512 48.396 1.00 95.62 335 ASP A CA 1
ATOM 2328 C C . ASP A 1 335 ? -22.549 -2.433 47.326 1.00 95.62 335 ASP A C 1
ATOM 2330 O O . ASP A 1 335 ? -22.655 -3.657 47.366 1.00 95.62 335 ASP A O 1
ATOM 2334 N N . VAL A 1 336 ? -21.889 -1.821 46.340 1.00 95.00 336 VAL A N 1
ATOM 2335 C CA . VAL A 1 336 ? -20.984 -2.518 45.423 1.00 95.00 336 VAL A CA 1
ATOM 2336 C C . VAL A 1 336 ? -19.588 -1.962 45.664 1.00 95.00 336 VAL A C 1
ATOM 2338 O O . VAL A 1 336 ? -19.305 -0.820 45.298 1.00 95.00 336 VAL A O 1
ATOM 2341 N N . ILE A 1 337 ? -18.718 -2.733 46.305 1.00 96.31 337 ILE A N 1
ATOM 2342 C CA . ILE A 1 337 ? -17.393 -2.268 46.724 1.00 96.31 337 ILE A CA 1
ATOM 2343 C C . ILE A 1 337 ? -16.327 -2.924 45.855 1.00 96.31 337 ILE A C 1
ATOM 2345 O O . ILE A 1 337 ? -16.338 -4.136 45.687 1.00 96.31 337 ILE A O 1
ATOM 2349 N N . CYS A 1 338 ? -15.400 -2.132 45.321 1.00 95.38 338 CYS A N 1
ATOM 2350 C CA . CYS A 1 338 ? -14.288 -2.631 44.513 1.00 95.38 338 CYS A CA 1
ATOM 2351 C C . CYS A 1 338 ? -12.959 -2.123 45.071 1.00 95.38 338 CYS A C 1
ATOM 2353 O O . CYS A 1 338 ? -12.724 -0.910 45.030 1.00 95.38 338 CYS A O 1
ATOM 2355 N N . GLY A 1 339 ? -12.106 -3.023 45.566 1.00 94.69 339 GLY A N 1
ATOM 2356 C CA . GLY A 1 339 ? -10.767 -2.704 46.079 1.00 94.69 339 GLY A CA 1
ATOM 2357 C C . GLY A 1 339 ? -9.832 -2.186 44.989 1.00 94.69 339 GLY A C 1
ATOM 2358 O O . GLY A 1 339 ? -9.220 -1.131 45.138 1.00 94.69 339 GLY A O 1
ATOM 2359 N N . LEU A 1 340 ? -9.915 -2.798 43.802 1.00 92.69 340 LEU A N 1
ATOM 2360 C CA . LEU A 1 340 ? -8.978 -2.635 42.690 1.00 92.69 340 LEU A CA 1
ATOM 2361 C C . LEU A 1 340 ? -7.646 -3.315 43.014 1.00 92.69 340 LEU A C 1
ATOM 2363 O O . LEU A 1 340 ? -7.649 -4.523 43.118 1.00 92.69 340 LEU A O 1
ATOM 2367 N N . GLY A 1 341 ? -6.508 -2.623 43.037 1.00 91.88 341 GLY A N 1
ATOM 2368 C CA . GLY A 1 341 ? -5.211 -3.298 43.189 1.00 91.88 341 GLY A CA 1
ATOM 2369 C C . GLY A 1 341 ? -4.573 -3.000 44.536 1.00 91.88 341 GLY A C 1
ATOM 2370 O O . GLY A 1 341 ? -4.628 -1.867 44.988 1.00 91.88 341 GLY A O 1
ATOM 2371 N N . GLY A 1 342 ? -3.826 -3.940 45.106 1.00 96.44 342 GLY A N 1
ATOM 2372 C CA . GLY A 1 342 ? -3.166 -3.763 46.402 1.00 96.44 342 GLY A CA 1
ATOM 2373 C C . GLY A 1 342 ? -3.723 -4.718 47.450 1.00 96.44 342 GLY A C 1
ATOM 2374 O O . GLY A 1 342 ? -4.593 -5.507 47.160 1.00 96.44 342 GLY A O 1
ATOM 2375 N N . SER A 1 343 ? -3.157 -4.699 48.658 1.00 97.69 343 SER A N 1
ATOM 2376 C CA . SER A 1 343 ? -3.688 -5.488 49.780 1.00 97.69 343 SER A CA 1
ATOM 2377 C C . SER A 1 343 ? -4.657 -4.638 50.588 1.00 97.69 343 SER A C 1
ATOM 2379 O O . SER A 1 343 ? -4.199 -3.769 51.342 1.00 97.69 343 SER A O 1
ATOM 2381 N N . ASP A 1 344 ? -5.947 -4.877 50.423 1.00 97.94 344 ASP A N 1
ATOM 2382 C CA . ASP A 1 344 ? -7.017 -4.026 50.921 1.00 97.94 344 ASP A CA 1
ATOM 2383 C C . ASP A 1 344 ? -7.649 -4.553 52.213 1.00 97.94 344 ASP A C 1
ATOM 2385 O O . ASP A 1 344 ? -7.574 -5.730 52.565 1.00 97.94 344 ASP A O 1
ATOM 2389 N N . ILE A 1 345 ? -8.280 -3.648 52.962 1.00 97.88 345 ILE A N 1
ATOM 2390 C CA . ILE A 1 345 ? -9.190 -3.986 54.060 1.00 97.88 345 ILE A CA 1
ATOM 2391 C C . ILE A 1 345 ? -10.567 -3.460 53.684 1.00 97.88 345 ILE A C 1
ATOM 2393 O O . ILE A 1 345 ? -10.764 -2.247 53.636 1.00 97.88 345 ILE A O 1
ATOM 2397 N N . ILE A 1 346 ? -11.528 -4.351 53.465 1.00 97.69 346 ILE A N 1
ATOM 2398 C CA . ILE A 1 346 ? -12.863 -3.997 52.986 1.00 97.69 346 ILE A CA 1
ATOM 2399 C C . ILE A 1 346 ? -13.916 -4.480 53.984 1.00 97.69 346 ILE A C 1
ATOM 2401 O O . ILE A 1 346 ? -13.930 -5.649 54.351 1.00 97.69 346 ILE A O 1
ATOM 2405 N N . ASN A 1 347 ? -14.811 -3.592 54.421 1.00 96.12 347 ASN A N 1
ATOM 2406 C CA . ASN A 1 347 ? -15.934 -3.936 55.300 1.00 96.12 347 ASN A CA 1
ATOM 2407 C C . ASN A 1 347 ? -17.252 -3.481 54.662 1.00 96.12 347 ASN A C 1
ATOM 2409 O O . ASN A 1 347 ? -17.447 -2.273 54.571 1.00 96.12 347 ASN A O 1
ATOM 2413 N N . GLY A 1 348 ? -18.155 -4.384 54.272 1.00 93.62 348 GLY A N 1
ATOM 2414 C CA . GLY A 1 348 ? -19.476 -4.028 53.719 1.00 93.62 348 GLY A CA 1
ATOM 2415 C C . GLY A 1 348 ? -20.420 -3.400 54.751 1.00 93.62 348 GLY A C 1
ATOM 2416 O O . GLY A 1 348 ? -21.063 -2.394 54.485 1.00 93.62 348 GLY A O 1
ATOM 2417 N N . LEU A 1 349 ? -20.299 -3.827 56.013 1.00 93.19 349 LEU A N 1
ATOM 2418 C CA . LEU A 1 349 ? -21.080 -3.391 57.180 1.00 93.19 349 LEU A CA 1
ATOM 2419 C C . LEU A 1 349 ? -22.491 -3.966 57.236 1.00 93.19 349 LEU A C 1
ATOM 2421 O O . LEU A 1 349 ? -22.721 -4.829 58.078 1.00 93.19 349 LEU A O 1
ATOM 2425 N N . GLY A 1 350 ? -23.461 -3.448 56.493 1.00 90.56 350 GLY A N 1
ATOM 2426 C CA . GLY A 1 350 ? -24.807 -4.004 56.548 1.00 90.56 350 GLY A CA 1
ATOM 2427 C C . GLY A 1 350 ? -25.608 -3.721 55.294 1.00 90.56 350 GLY A C 1
ATOM 2428 O O . GLY A 1 350 ? -25.431 -2.678 54.692 1.00 90.56 350 GLY A O 1
ATOM 2429 N N . GLY A 1 351 ? -26.563 -4.587 54.979 1.00 91.88 351 GLY A N 1
ATOM 2430 C CA . GLY A 1 351 ? -27.211 -4.591 53.669 1.00 91.88 351 GLY A CA 1
ATOM 2431 C C . GLY A 1 351 ? -26.774 -5.821 52.886 1.00 91.88 351 GLY A C 1
ATOM 2432 O O . GLY A 1 351 ? -26.018 -6.629 53.396 1.00 91.88 351 GLY A O 1
ATOM 2433 N N . ASP A 1 352 ? -27.310 -5.992 51.681 1.00 92.50 352 ASP A N 1
ATOM 2434 C CA . ASP A 1 352 ? -26.878 -7.074 50.792 1.00 92.50 352 ASP A CA 1
ATOM 2435 C C . ASP A 1 352 ? -25.794 -6.522 49.860 1.00 92.50 352 ASP A C 1
ATOM 2437 O O . ASP A 1 352 ? -26.112 -5.838 48.876 1.00 92.50 352 ASP A O 1
ATOM 2441 N N . ASP A 1 353 ? -24.531 -6.772 50.192 1.00 93.88 353 ASP A N 1
ATOM 2442 C CA . ASP A 1 353 ? -23.387 -6.164 49.522 1.00 93.88 353 ASP A CA 1
ATOM 2443 C C . ASP A 1 353 ? -22.817 -7.056 48.412 1.00 93.88 353 ASP A C 1
ATOM 2445 O O . ASP A 1 353 ? -22.907 -8.283 48.429 1.00 93.88 353 ASP A O 1
ATOM 2449 N N . THR A 1 354 ? -22.199 -6.444 47.402 1.00 93.75 354 THR A N 1
ATOM 2450 C CA . THR A 1 354 ? -21.345 -7.142 46.429 1.00 93.75 354 THR A CA 1
ATOM 2451 C C . THR A 1 354 ? -19.939 -6.569 46.503 1.00 93.75 354 THR A C 1
ATOM 2453 O O . THR A 1 354 ? -19.722 -5.405 46.174 1.00 93.75 354 THR A O 1
ATOM 2456 N N . ILE A 1 355 ? -18.973 -7.374 46.926 1.00 94.75 355 ILE A N 1
ATOM 2457 C CA . ILE A 1 355 ? -17.608 -6.931 47.197 1.00 94.75 355 ILE A CA 1
ATOM 2458 C C . ILE A 1 355 ? -16.631 -7.659 46.275 1.00 94.75 355 ILE A C 1
ATOM 2460 O O . ILE A 1 355 ? -16.656 -8.883 46.189 1.00 94.75 355 ILE A O 1
ATOM 2464 N N . TYR A 1 356 ? -15.762 -6.894 45.623 1.00 94.88 356 TYR A N 1
ATOM 2465 C CA . TYR A 1 356 ? -14.643 -7.360 44.811 1.00 94.88 356 TYR A CA 1
ATOM 2466 C C . TYR A 1 356 ? -13.347 -6.897 45.486 1.00 94.88 356 TYR A C 1
ATOM 2468 O O . TYR A 1 356 ? -13.125 -5.686 45.580 1.00 94.88 356 TYR A O 1
ATOM 2476 N N . GLY A 1 357 ? -12.536 -7.835 45.984 1.00 93.25 357 GLY A N 1
ATOM 2477 C CA . GLY A 1 357 ? -11.213 -7.567 46.561 1.00 93.25 357 GLY A CA 1
ATOM 2478 C C . GLY A 1 357 ? -10.290 -6.982 45.501 1.00 93.25 357 GLY A C 1
ATOM 2479 O O . GLY A 1 357 ? -9.946 -5.802 45.552 1.00 93.25 357 GLY A O 1
ATOM 2480 N N . GLY A 1 358 ? -10.096 -7.745 44.429 1.00 93.06 358 GLY A N 1
ATOM 2481 C CA . GLY A 1 358 ? -9.218 -7.371 43.330 1.00 93.06 358 GLY A CA 1
ATOM 2482 C C . GLY A 1 358 ? -7.816 -7.946 43.532 1.00 93.06 358 GLY A C 1
ATOM 2483 O O . GLY A 1 358 ? -7.618 -8.800 44.386 1.00 93.06 358 GLY A O 1
ATOM 2484 N N . PRO A 1 359 ? -6.819 -7.581 42.705 1.00 93.50 359 PRO A N 1
ATOM 2485 C CA . PRO A 1 359 ? -5.506 -8.197 42.831 1.00 93.50 359 PRO A CA 1
ATOM 2486 C C . PRO A 1 359 ? -4.769 -7.816 44.121 1.00 93.50 359 PRO A C 1
ATOM 2488 O O . PRO A 1 359 ? -4.402 -6.647 44.291 1.00 93.50 359 PRO A O 1
ATOM 2491 N N . GLY A 1 360 ? -4.379 -8.799 44.935 1.00 95.62 360 GLY A N 1
ATOM 2492 C CA . GLY A 1 360 ? -3.566 -8.545 46.118 1.00 95.62 360 GLY A CA 1
ATOM 2493 C C . GLY A 1 360 ? -3.628 -9.602 47.208 1.00 95.62 360 GLY A C 1
ATOM 2494 O O . GLY A 1 360 ? -3.420 -10.779 46.973 1.00 95.62 360 GLY A O 1
ATOM 2495 N N . ARG A 1 361 ? -3.718 -9.142 48.452 1.00 97.00 361 ARG A N 1
ATOM 2496 C CA . ARG A 1 361 ? -3.965 -10.008 49.610 1.00 97.00 361 ARG A CA 1
ATOM 2497 C C . ARG A 1 361 ? -4.899 -9.218 50.488 1.00 97.00 361 ARG A C 1
ATOM 2499 O O . ARG A 1 361 ? -4.449 -8.324 51.216 1.00 97.00 361 ARG A O 1
ATOM 2506 N N . ASP A 1 362 ? -6.160 -9.564 50.408 1.00 97.31 362 ASP A N 1
ATOM 2507 C CA . ASP A 1 362 ? -7.224 -8.735 50.918 1.00 97.31 362 ASP A CA 1
ATOM 2508 C C . ASP A 1 362 ? -7.794 -9.307 52.203 1.00 97.31 362 ASP A C 1
ATOM 2510 O O . ASP A 1 362 ? -7.748 -10.505 52.497 1.00 97.31 362 ASP A O 1
ATOM 2514 N N . PHE A 1 363 ? -8.301 -8.405 53.029 1.00 96.69 363 PHE A N 1
ATOM 2515 C CA . PHE A 1 363 ? -9.093 -8.741 54.192 1.00 96.69 363 PHE A CA 1
ATOM 2516 C C . PHE A 1 363 ? -10.492 -8.183 53.980 1.00 96.69 363 PHE A C 1
ATOM 2518 O O . PHE A 1 363 ? -10.712 -6.981 54.139 1.00 96.69 363 PHE A O 1
ATOM 2525 N N . VAL A 1 364 ? -11.433 -9.053 53.628 1.00 95.94 364 VAL A N 1
ATOM 2526 C CA . VAL A 1 364 ? -12.787 -8.649 53.251 1.00 95.94 364 VAL A CA 1
ATOM 2527 C C . VAL A 1 364 ? -13.795 -9.183 54.254 1.00 95.94 364 VAL A C 1
ATOM 2529 O O . VAL A 1 364 ? -13.815 -10.371 54.565 1.00 95.94 364 VAL A O 1
ATOM 2532 N N . SER A 1 365 ? -14.660 -8.302 54.748 1.00 93.44 365 SER A N 1
ATOM 2533 C CA . SER A 1 365 ? -15.816 -8.644 55.565 1.00 93.44 365 SER A CA 1
ATOM 2534 C C . SER A 1 365 ? -17.095 -8.230 54.847 1.00 93.44 365 SER A C 1
ATOM 2536 O O . SER A 1 365 ? -17.249 -7.041 54.577 1.00 93.44 365 SER A O 1
ATOM 2538 N N . GLY A 1 366 ? -18.017 -9.171 54.615 1.00 90.00 366 GLY A N 1
ATOM 2539 C CA . GLY A 1 366 ? -19.364 -8.883 54.095 1.00 90.00 366 GLY A CA 1
ATOM 2540 C C . GLY A 1 366 ? -20.121 -7.958 55.046 1.00 90.00 366 GLY A C 1
ATOM 2541 O O . GLY A 1 366 ? -20.346 -6.794 54.749 1.00 90.00 366 GLY A O 1
ATOM 2542 N N . GLY A 1 367 ? -20.285 -8.382 56.298 1.00 89.75 367 GLY A N 1
ATOM 2543 C CA . GLY A 1 367 ? -21.046 -7.609 57.278 1.00 89.75 367 GLY A CA 1
ATOM 2544 C C . GLY A 1 367 ? -22.377 -8.295 57.528 1.00 89.75 367 GLY A C 1
ATOM 2545 O O . GLY A 1 367 ? -22.409 -9.512 57.504 1.00 89.75 367 GLY A O 1
ATOM 2546 N N . ASN A 1 368 ? -23.423 -7.541 57.873 1.00 87.88 368 ASN A N 1
ATOM 2547 C CA . ASN A 1 368 ? -24.745 -8.115 58.105 1.00 87.88 368 ASN A CA 1
ATOM 2548 C C . ASN A 1 368 ? -25.590 -8.117 56.827 1.00 87.88 368 ASN A C 1
ATOM 2550 O O . ASN A 1 368 ? -25.888 -7.029 56.341 1.00 87.88 368 ASN A O 1
ATOM 2554 N N . GLY A 1 369 ? -26.172 -9.243 56.424 1.00 86.94 369 GLY A N 1
ATOM 2555 C CA . GLY A 1 369 ? -27.067 -9.279 55.262 1.00 86.94 369 GLY A CA 1
ATOM 2556 C C . GLY A 1 369 ? -26.904 -10.537 54.431 1.00 86.94 369 GLY A C 1
ATOM 2557 O O . GLY A 1 369 ? -26.590 -11.585 54.972 1.00 86.94 369 GLY A O 1
ATOM 2558 N N . SER A 1 370 ? -27.244 -10.468 53.144 1.00 88.75 370 SER A N 1
ATOM 2559 C CA . SER A 1 370 ? -26.900 -11.508 52.167 1.00 88.75 370 SER A CA 1
ATOM 2560 C C . SER A 1 370 ? -25.846 -10.967 51.212 1.00 88.75 370 SER A C 1
ATOM 2562 O O . SER A 1 370 ? -26.176 -10.319 50.218 1.00 88.75 370 SER A O 1
ATOM 2564 N N . ASP A 1 371 ? -24.589 -11.258 51.506 1.00 90.12 371 ASP A N 1
ATOM 2565 C CA . ASP A 1 371 ? -23.450 -10.665 50.822 1.00 90.12 371 ASP A CA 1
ATOM 2566 C C . ASP A 1 371 ? -22.893 -11.579 49.732 1.00 90.12 371 ASP A C 1
ATOM 2568 O O . ASP A 1 371 ? -22.963 -12.806 49.788 1.00 90.12 371 ASP A O 1
ATOM 2572 N N . THR A 1 372 ? -22.297 -10.980 48.709 1.00 91.12 372 THR A N 1
ATOM 2573 C CA . THR A 1 372 ? -21.526 -11.679 47.681 1.00 91.12 372 THR A CA 1
ATOM 2574 C C . THR A 1 372 ? -20.106 -11.136 47.682 1.00 91.12 372 THR A C 1
ATOM 2576 O O . THR A 1 372 ? -19.892 -9.975 47.350 1.00 91.12 372 THR A O 1
ATOM 2579 N N . VAL A 1 373 ? -19.130 -11.968 48.034 1.00 91.75 373 VAL A N 1
ATOM 2580 C CA . VAL A 1 373 ? -17.723 -11.577 48.164 1.00 91.75 373 VAL A CA 1
ATOM 2581 C C . VAL A 1 373 ? -16.858 -12.362 47.182 1.00 91.75 373 VAL A C 1
ATOM 2583 O O . VAL A 1 373 ? -16.853 -13.592 47.208 1.00 91.75 373 VAL A O 1
ATOM 2586 N N . TYR A 1 374 ? -16.105 -11.640 46.355 1.00 92.44 374 TYR A N 1
ATOM 2587 C CA . TYR A 1 374 ? -15.089 -12.160 45.443 1.00 92.44 374 TYR A CA 1
ATOM 2588 C C . TYR A 1 374 ? -13.704 -11.692 45.912 1.00 92.44 374 TYR A C 1
ATOM 2590 O O . TYR A 1 374 ? -13.498 -10.483 46.017 1.00 92.44 374 TYR A O 1
ATOM 2598 N N . GLY A 1 375 ? -12.781 -12.615 46.199 1.00 89.81 375 GLY A N 1
ATOM 2599 C CA . GLY A 1 375 ? -11.372 -12.288 46.481 1.00 89.81 375 GLY A CA 1
ATOM 2600 C C . GLY A 1 375 ? -10.647 -11.798 45.224 1.00 89.81 375 GLY A C 1
ATOM 2601 O O . GLY A 1 375 ? -10.130 -10.690 45.196 1.00 89.81 375 GLY A O 1
ATOM 2602 N N . GLU A 1 376 ? -10.829 -12.531 44.123 1.00 92.44 376 GLU A N 1
ATOM 2603 C CA . GLU A 1 376 ? -10.112 -12.363 42.849 1.00 92.44 376 GLU A CA 1
ATOM 2604 C C . GLU A 1 376 ? -8.666 -12.889 42.933 1.00 92.44 376 GLU A C 1
ATOM 2606 O O . GLU A 1 376 ? -8.462 -13.982 43.447 1.00 92.44 376 GLU A O 1
ATOM 2611 N N . ASP A 1 377 ? -7.683 -12.245 42.297 1.00 92.69 377 ASP A N 1
ATOM 2612 C CA . ASP A 1 377 ? -6.307 -12.762 42.253 1.00 92.69 377 ASP A CA 1
ATOM 2613 C C . ASP A 1 377 ? -5.574 -12.442 43.569 1.00 92.69 377 ASP A C 1
ATOM 2615 O O . ASP A 1 377 ? -5.167 -11.299 43.778 1.00 92.69 377 ASP A O 1
ATOM 2619 N N . GLY A 1 378 ? -5.280 -13.427 44.416 1.00 92.56 378 GLY A N 1
ATOM 2620 C CA . GLY A 1 378 ? -4.638 -13.128 45.695 1.00 92.56 378 GLY A CA 1
ATOM 2621 C C . GLY A 1 378 ? -4.657 -14.252 46.714 1.00 92.56 378 GLY A C 1
ATOM 2622 O O . GLY A 1 378 ? -5.298 -15.268 46.514 1.00 92.56 378 GLY A O 1
ATOM 2623 N N . ASP A 1 379 ? -3.909 -14.082 47.808 1.00 95.06 379 ASP A N 1
ATOM 2624 C CA . ASP A 1 379 ? -4.045 -14.956 48.984 1.00 95.06 379 ASP A CA 1
ATOM 2625 C C . ASP A 1 379 ? -4.920 -14.232 50.019 1.00 95.06 379 ASP A C 1
ATOM 2627 O O . ASP A 1 379 ? -4.393 -13.445 50.822 1.00 95.06 379 ASP A O 1
ATOM 2631 N N . ASP A 1 380 ? -6.229 -14.481 50.023 1.00 94.88 380 ASP A N 1
ATOM 2632 C CA . ASP A 1 380 ? -7.188 -13.611 50.708 1.00 94.88 380 ASP A CA 1
ATOM 2633 C C . ASP A 1 380 ? -7.725 -14.159 52.035 1.00 94.88 380 ASP A C 1
ATOM 2635 O O . ASP A 1 380 ? -7.648 -15.345 52.368 1.00 94.88 380 ASP A O 1
ATOM 2639 N N . ILE A 1 381 ? -8.283 -13.262 52.852 1.00 93.88 381 ILE A N 1
ATOM 2640 C CA . ILE A 1 381 ? -9.037 -13.601 54.061 1.00 93.88 381 ILE A CA 1
ATOM 2641 C C . ILE A 1 381 ? -10.432 -12.996 53.937 1.00 93.88 381 ILE A C 1
ATOM 2643 O O . ILE A 1 381 ? -10.616 -11.790 54.100 1.00 93.88 381 ILE A O 1
ATOM 2647 N N . LEU A 1 382 ? -11.421 -13.853 53.700 1.00 91.81 382 LEU A N 1
ATOM 2648 C CA . LEU A 1 382 ? -12.793 -13.459 53.392 1.00 91.81 382 LEU A CA 1
ATOM 2649 C C . LEU A 1 382 ? -13.723 -13.909 54.520 1.00 91.81 382 LEU A C 1
ATOM 2651 O O . LEU A 1 382 ? -13.727 -15.076 54.902 1.00 91.81 382 LEU A O 1
ATOM 2655 N N . SER A 1 383 ? -14.516 -13.001 55.080 1.00 89.06 383 SER A N 1
ATOM 2656 C CA . SER A 1 383 ? -15.403 -13.272 56.213 1.00 89.06 383 SER A CA 1
ATOM 2657 C C . SER A 1 383 ? -16.813 -12.770 55.935 1.00 89.06 383 SER A C 1
ATOM 2659 O O . SER A 1 383 ? -17.052 -11.569 55.910 1.00 89.06 383 SER A O 1
ATOM 2661 N N . VAL A 1 384 ? -17.773 -13.682 55.825 1.00 78.31 384 VAL A N 1
ATOM 2662 C CA . VAL A 1 384 ? -19.205 -13.339 55.696 1.00 78.31 384 VAL A CA 1
ATOM 2663 C C . VAL A 1 384 ? -20.027 -13.763 56.913 1.00 78.31 384 VAL A C 1
ATOM 2665 O O . VAL A 1 384 ? -21.207 -13.489 56.995 1.00 78.31 384 VAL A O 1
ATOM 2668 N N . GLY A 1 385 ? -19.410 -14.403 57.911 1.00 67.44 385 GLY A N 1
ATOM 2669 C CA . GLY A 1 385 ? -20.143 -14.901 59.076 1.00 67.44 385 GLY A CA 1
ATOM 2670 C C . GLY A 1 385 ? -20.703 -13.794 59.978 1.00 67.44 385 GLY A C 1
ATOM 2671 O O . GLY A 1 385 ? -19.966 -13.246 60.805 1.00 67.44 385 GLY A O 1
ATOM 2672 N N . ASP A 1 386 ? -22.012 -13.546 59.902 1.00 66.38 386 ASP A N 1
ATOM 2673 C CA . ASP A 1 386 ? -22.714 -12.493 60.651 1.00 66.38 386 ASP A CA 1
ATOM 2674 C C . ASP A 1 386 ? -23.694 -13.021 61.725 1.00 66.38 386 ASP A C 1
ATOM 2676 O O . ASP A 1 386 ? -24.089 -12.288 62.640 1.00 66.38 386 ASP A O 1
ATOM 2680 N N . ARG A 1 387 ? -24.004 -14.330 61.710 1.00 64.56 387 ARG A N 1
ATOM 2681 C CA . ARG A 1 387 ? -24.981 -15.005 62.591 1.00 64.56 387 ARG A CA 1
ATOM 2682 C C . ARG A 1 387 ? -26.418 -14.497 62.449 1.00 64.56 387 ARG A C 1
ATOM 2684 O O . ARG A 1 387 ? -27.223 -14.668 63.379 1.00 64.56 387 ARG A O 1
ATOM 2691 N N . VAL A 1 388 ? -26.757 -13.886 61.322 1.00 61.72 388 VAL A N 1
ATOM 2692 C CA . VAL A 1 388 ? -28.106 -13.457 60.937 1.00 61.72 388 VAL A CA 1
ATOM 2693 C C . VAL A 1 388 ? -28.627 -14.406 59.844 1.00 61.72 388 VAL A C 1
ATOM 2695 O O . VAL A 1 388 ? -27.929 -15.291 59.375 1.00 61.72 388 VAL A O 1
ATOM 2698 N N . ARG A 1 389 ? -29.925 -14.348 59.508 1.00 56.91 389 ARG A N 1
ATOM 2699 C CA . ARG A 1 389 ? -30.444 -15.083 58.341 1.00 56.91 389 ARG A CA 1
ATOM 2700 C C . ARG A 1 389 ? -30.055 -14.306 57.081 1.00 56.91 389 ARG A C 1
ATOM 2702 O O . ARG A 1 389 ? -30.795 -13.389 56.724 1.00 56.91 389 ARG A O 1
ATOM 2709 N N . GLY A 1 390 ? -28.955 -14.687 56.454 1.00 59.88 390 GLY A N 1
ATOM 2710 C CA . GLY A 1 390 ? -28.554 -14.288 55.107 1.00 59.88 390 GLY A CA 1
ATOM 2711 C C . GLY A 1 390 ? -28.553 -15.493 54.172 1.00 59.88 390 GLY A C 1
ATOM 2712 O O . GLY A 1 390 ? -29.002 -16.571 54.552 1.00 59.88 390 GLY A O 1
ATOM 2713 N N . ASN A 1 391 ? -28.126 -15.305 52.929 1.00 76.31 391 ASN A N 1
ATOM 2714 C CA . ASN A 1 391 ? -27.536 -16.380 52.136 1.00 76.31 391 ASN A CA 1
ATOM 2715 C C . ASN A 1 391 ? -26.304 -15.797 51.461 1.00 76.31 391 ASN A C 1
ATOM 2717 O O . ASN A 1 391 ? -26.384 -15.318 50.326 1.00 76.31 391 ASN A O 1
ATOM 2721 N N . ASP A 1 392 ? -25.198 -15.821 52.190 1.00 84.12 392 ASP A N 1
ATOM 2722 C CA . ASP A 1 392 ? -23.940 -15.282 51.707 1.00 84.12 392 ASP A CA 1
ATOM 2723 C C . ASP A 1 392 ? -23.321 -16.174 50.638 1.00 84.12 392 ASP A C 1
ATOM 2725 O O . ASP A 1 392 ? -23.516 -17.390 50.593 1.00 84.12 392 ASP A O 1
ATOM 2729 N N . THR A 1 393 ? -22.551 -15.547 49.762 1.00 86.25 393 THR A N 1
ATOM 2730 C CA . THR A 1 393 ? -21.758 -16.179 48.720 1.00 86.25 393 THR A CA 1
ATOM 2731 C C . THR A 1 393 ? -20.325 -15.695 48.838 1.00 86.25 393 THR A C 1
ATOM 2733 O O . THR A 1 393 ? -20.073 -14.496 48.854 1.00 86.25 393 THR A O 1
ATOM 2736 N N . VAL A 1 394 ? -19.380 -16.633 48.872 1.00 87.25 394 VAL A N 1
ATOM 2737 C CA . VAL A 1 394 ? -17.945 -16.333 48.842 1.00 87.25 394 VAL A CA 1
ATOM 2738 C C . VAL A 1 394 ? -17.279 -17.146 47.741 1.00 87.25 394 VAL A C 1
ATOM 2740 O O . VAL A 1 394 ? -17.516 -18.357 47.640 1.00 87.25 394 VAL A O 1
ATOM 2743 N N . ASP A 1 395 ? -16.460 -16.465 46.945 1.00 88.31 395 ASP A N 1
ATOM 2744 C CA . ASP A 1 395 ? -15.529 -17.040 45.978 1.00 88.31 395 ASP A CA 1
ATOM 2745 C C . ASP A 1 395 ? -14.142 -16.419 46.184 1.00 88.31 395 ASP A C 1
ATOM 2747 O O . ASP A 1 395 ? -13.965 -15.217 46.000 1.00 88.31 395 ASP A O 1
ATOM 2751 N N . GLY A 1 396 ? -13.172 -17.236 46.598 1.00 87.25 396 GLY A N 1
ATOM 2752 C CA . GLY A 1 396 ? -11.785 -16.798 46.785 1.00 87.25 396 GLY A CA 1
ATOM 2753 C C . GLY A 1 396 ? -11.121 -16.344 45.487 1.00 87.25 396 GLY A C 1
ATOM 2754 O O . GLY A 1 396 ? -10.452 -15.324 45.463 1.00 87.25 396 GLY A O 1
ATOM 2755 N N . GLY A 1 397 ? -11.428 -17.003 44.365 1.00 88.75 397 GLY A N 1
ATOM 2756 C CA . GLY A 1 397 ? -10.696 -16.790 43.120 1.00 88.75 397 GLY A CA 1
ATOM 2757 C C . GLY A 1 397 ? -9.346 -17.528 43.089 1.00 88.75 397 GLY A C 1
ATOM 2758 O O . GLY A 1 397 ? -9.206 -18.599 43.687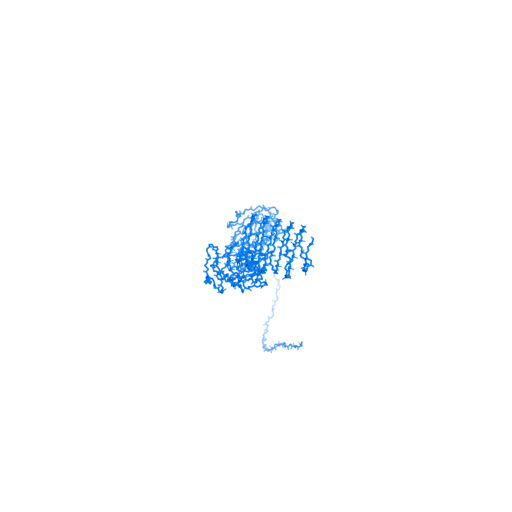 1.00 88.75 397 GLY A O 1
ATOM 2759 N N . PRO A 1 398 ? -8.386 -17.079 42.258 1.00 85.19 398 PRO A N 1
ATOM 2760 C CA . PRO A 1 398 ? -7.061 -17.688 42.170 1.00 85.19 398 PRO A CA 1
ATOM 2761 C C . PRO A 1 398 ? -6.123 -17.319 43.336 1.00 85.19 398 PRO A C 1
ATOM 2763 O O . PRO A 1 398 ? -5.626 -16.201 43.400 1.00 85.19 398 PRO A O 1
ATOM 2766 N N . GLY A 1 399 ? -5.723 -18.315 44.132 1.00 88.88 399 GLY A N 1
ATOM 2767 C CA . GLY A 1 399 ? -4.671 -18.191 45.148 1.00 88.88 399 GLY A CA 1
ATOM 2768 C C . GLY A 1 399 ? -4.892 -19.142 46.320 1.00 88.88 399 GLY A C 1
ATOM 2769 O O . GLY A 1 399 ? -5.502 -20.194 46.127 1.00 88.88 399 GLY A O 1
ATOM 2770 N N . PHE A 1 400 ? -4.312 -18.849 47.490 1.00 91.56 400 PHE A N 1
ATOM 2771 C CA . PHE A 1 400 ? -4.609 -19.572 48.732 1.00 91.56 400 PHE A CA 1
ATOM 2772 C C . PHE A 1 400 ? -5.486 -18.725 49.655 1.00 91.56 400 PHE A C 1
ATOM 2774 O O . PHE A 1 400 ? -4.990 -17.814 50.326 1.00 91.56 400 PHE A O 1
ATOM 2781 N N . ASP A 1 401 ? -6.754 -19.116 49.776 1.00 90.69 401 ASP A N 1
ATOM 2782 C CA . ASP A 1 401 ? -7.762 -18.305 50.453 1.00 90.69 401 ASP A CA 1
ATOM 2783 C C . ASP A 1 401 ? -8.214 -18.889 51.790 1.00 90.69 401 ASP A C 1
ATOM 2785 O O . ASP A 1 401 ? -8.326 -20.101 52.002 1.00 90.69 401 ASP A O 1
ATOM 2789 N N . LEU A 1 402 ? -8.524 -17.994 52.726 1.00 90.00 402 LEU A N 1
ATOM 2790 C CA . LEU A 1 402 ? -9.147 -18.331 53.997 1.00 90.00 402 LEU A CA 1
ATOM 2791 C C . LEU A 1 402 ? -10.556 -17.742 54.072 1.00 90.00 402 LEU A C 1
ATOM 2793 O O . LEU A 1 402 ? -10.736 -16.588 54.458 1.00 90.00 402 LEU A O 1
ATOM 2797 N N . CYS A 1 403 ? -11.561 -18.573 53.797 1.00 86.06 403 CYS A N 1
ATOM 2798 C CA . CYS A 1 403 ? -12.966 -18.175 53.854 1.00 86.06 403 CYS A CA 1
ATOM 2799 C C . CYS A 1 403 ? -13.624 -18.580 55.187 1.00 86.06 403 CYS A C 1
ATOM 2801 O O . CYS A 1 403 ? -13.740 -19.763 55.521 1.00 86.06 403 CYS A O 1
ATOM 2803 N N . GLY A 1 404 ? -14.076 -17.594 55.960 1.00 77.88 404 GLY A N 1
ATOM 2804 C CA . GLY A 1 404 ? -14.892 -17.753 57.160 1.00 77.88 404 GLY A CA 1
ATOM 2805 C C . GLY A 1 404 ? -16.382 -17.664 56.832 1.00 77.88 404 GLY A C 1
ATOM 2806 O O . GLY A 1 404 ? -16.898 -16.572 56.597 1.00 77.88 404 GLY A O 1
ATOM 2807 N N . ALA A 1 405 ? -17.069 -18.807 56.852 1.00 65.25 405 ALA A N 1
ATOM 2808 C CA . ALA A 1 405 ? -18.502 -18.911 56.572 1.00 65.25 405 ALA A CA 1
ATOM 2809 C C . ALA A 1 405 ? -19.360 -19.013 57.844 1.00 65.25 405 ALA A C 1
ATOM 2811 O O . ALA A 1 405 ? -18.907 -19.533 58.873 1.00 65.25 405 ALA A O 1
ATOM 2812 N N . ASP A 1 406 ? -20.620 -18.583 57.754 1.00 65.88 406 ASP A N 1
ATOM 2813 C CA . ASP A 1 406 ? -21.655 -18.959 58.717 1.00 65.88 406 ASP A CA 1
ATOM 2814 C C . ASP A 1 406 ? -22.073 -20.430 58.487 1.00 65.88 406 ASP A C 1
ATOM 2816 O O . ASP A 1 406 ? -22.264 -20.853 57.345 1.00 65.88 406 ASP A O 1
ATOM 2820 N N . PRO A 1 407 ? -22.227 -21.257 59.538 1.00 60.19 407 PRO A N 1
ATOM 2821 C CA . PRO A 1 407 ? -22.738 -22.625 59.416 1.00 60.19 407 PRO A CA 1
ATOM 2822 C C . PRO A 1 407 ? -24.157 -22.765 58.824 1.00 60.19 407 PRO A C 1
ATOM 2824 O O . PRO A 1 407 ? -24.595 -23.903 58.623 1.00 60.19 407 PRO A O 1
ATOM 2827 N N . LEU A 1 408 ? -24.889 -21.672 58.593 1.00 57.81 408 LEU A N 1
ATOM 2828 C CA . LEU A 1 408 ? -26.202 -21.666 57.942 1.00 57.81 408 LEU A CA 1
ATOM 2829 C C . LEU A 1 408 ? -26.162 -21.390 56.426 1.00 57.81 408 LEU A C 1
ATOM 2831 O O . LEU A 1 408 ? -27.186 -21.629 55.781 1.00 57.81 408 LEU A O 1
ATOM 2835 N N . ASP A 1 409 ? -25.009 -21.006 55.865 1.00 63.03 409 ASP A N 1
ATOM 2836 C CA . ASP A 1 409 ? -24.904 -20.438 54.512 1.00 63.03 409 ASP A CA 1
ATOM 2837 C C . ASP A 1 409 ? -24.035 -21.253 53.538 1.00 63.03 409 ASP A C 1
ATOM 2839 O O . ASP A 1 409 ? -23.293 -22.171 53.910 1.00 63.03 409 ASP A O 1
ATOM 2843 N N . GLY A 1 410 ? -24.190 -20.968 52.241 1.00 54.12 410 GLY A N 1
ATOM 2844 C CA . GLY A 1 410 ? -23.556 -21.709 51.153 1.00 54.12 410 GLY A CA 1
ATOM 2845 C C . GLY A 1 410 ? -22.210 -21.124 50.727 1.00 54.12 410 GLY A C 1
ATOM 2846 O O . GLY A 1 410 ? -22.161 -20.111 50.044 1.00 54.12 410 GLY A O 1
ATOM 2847 N N . VAL A 1 411 ? -21.105 -21.816 51.016 1.00 59.56 411 VAL A N 1
ATOM 2848 C CA . VAL A 1 411 ? -19.804 -21.500 50.396 1.00 59.56 411 VAL A CA 1
ATOM 2849 C C . VAL A 1 411 ? -19.783 -22.046 48.970 1.00 59.56 411 VAL A C 1
ATOM 2851 O O . VAL A 1 411 ? -19.905 -23.258 48.771 1.00 59.56 411 VAL A O 1
ATOM 2854 N N . LEU A 1 412 ? -19.633 -21.159 47.983 1.00 56.31 412 LEU A N 1
ATOM 2855 C CA . LEU A 1 412 ? -19.612 -21.526 46.566 1.00 56.31 412 LEU A CA 1
ATOM 2856 C C . LEU A 1 412 ? -18.240 -22.065 46.127 1.00 56.31 412 LEU A C 1
ATOM 2858 O O . LEU A 1 412 ? -18.205 -23.062 45.403 1.00 56.31 412 LEU A O 1
ATOM 2862 N N . SER A 1 413 ? -17.130 -21.480 46.598 1.00 59.84 413 SER A N 1
ATOM 2863 C CA . SER A 1 413 ? -15.761 -21.965 46.351 1.00 59.84 413 SER A CA 1
ATOM 2864 C C . SER A 1 413 ? -14.753 -21.308 47.309 1.00 59.84 413 SER A C 1
ATOM 2866 O O . SER A 1 413 ? -14.813 -20.104 47.529 1.00 59.84 413 SER A O 1
ATOM 2868 N N . CYS A 1 414 ? -13.826 -22.084 47.879 1.00 66.75 414 CYS A N 1
ATOM 2869 C CA . CYS A 1 414 ? -12.665 -21.569 48.624 1.00 66.75 414 CYS A CA 1
ATOM 2870 C C . CYS A 1 414 ? -11.460 -22.485 48.321 1.00 66.75 414 CYS A C 1
ATOM 2872 O O . CYS A 1 414 ? -11.284 -23.484 49.033 1.00 66.75 414 CYS A O 1
ATOM 2874 N N . PRO A 1 415 ? -10.786 -22.277 47.172 1.00 56.91 415 PRO A N 1
ATOM 2875 C CA . PRO A 1 415 ? -9.756 -23.178 46.647 1.00 56.91 415 PRO A CA 1
ATOM 2876 C C . PRO A 1 415 ? -8.489 -23.307 47.500 1.00 56.91 415 PRO A C 1
ATOM 2878 O O . PRO A 1 415 ? -8.097 -22.327 48.169 1.00 56.91 415 PRO A O 1
#

Nearest PDB structures (foldseek):
  7usm-assembly1_A  TM=5.532E-01  e=3.118E-12  Homo sapiens
  5cxl-assembly2_B  TM=9.039E-01  e=1.060E-02  Bordetella pertussis Tohama I
  2ml1-assembly1_A  TM=8.450E-01  e=1.300E-02  Azotobacter vinelandii
  3a6z-assembly1_A  TM=5.598E-01  e=1.440E-02  Pseudomonas sp. MIS38
  1h6e-assembly1_A  TM=3.736E-01  e=3.114E-03  Homo sapiens

Radius of gyration: 47.48 Å; Cα contacts (8 Å, |Δi|>4): 1131; chains: 1; bounding box: 90×46×159 Å

Foldseek 3Di:
DDDDDDDDDDDDDDDDDDDDDDDDDDDDDDDDDDDDDDDDDDDDDPDPPPPVPQAAWAKFKEKDWDDAADEAQAKIKMKIKIFTQDPHKFAFKKKKKFFWPQKFFADKDWDPQKDWDDDPGPHGTMIMITHRIDGGGMIMMMTMIGGHLPDAAKTKMKMFMDGPRHHPDRVRRMYIYIGHYDFREWAKFKDKDKPDFQAEAQGKIKIKMKIFTQGSHKFAWKKKKKWQWPQKFFADKDWDPQKDWDDDPGRHTGMIMITHGIGGGGMIIMMTMITGHLPDAAKIKIKMAMDGPGDHPDRPRRMDIDIGHHDYHDDPWPEEADQEEEEEEADQEETEYENAHYAYEYENAHYAYEYECHAYEYEYENHYAAYEYELAHYAYEYEDAHVDPYAHEYDDHPDQYHYHDHPVYDYPDHD

Mean predicted aligned error: 14.68 Å

pLDDT: mean 86.34, std 20.24, range [28.91, 98.75]

Organism: NCBI:txid310355

Sequence (415 aa):
MRHWVRRAALPALVGMSASLAGPVLPSAAAAVSPDIVINQVHEGAPNPRNSGSVVEADLAVDKGDSDDPVLPGGNLTYTITVTNNGPDVAEDAELTDTLPAGTTFVSLSSPAGWTATTPPVGTTGTVSATADSLAVGTATFTLVVAVDAAATGQLSNTAKVASATADPDPDSNTSTETTQIGQPSANLAIRKTDAPDPVTAGGLLTYTIEVGNSGPNAAQNVVFTDDIPANTTFVSFSSPAGWTASTPPVGGTGTVTATRSSLATGTATFTLVVTVNPAATGMITNSSGITSATHDPNTADNADSEDTRIAPAGPVCTITGTQRSDVLNGTPGNDVICGLGGSDIINGLGGDDTIYGGPGRDFVSGGNGSDTVYGEDGDDILSVGDRVRGNDTVDGGPGFDLCGADPLDGVLSCP

InterPro domains:
  IPR001343 RTX calcium-binding nonapeptide repeat [PF00353] (320-355)
  IPR001343 RTX calcium-binding nonapeptide repeat [PF00353] (356-385)
  IPR001343 RTX calcium-binding nonapeptide repeat [PF00353] (390-401)
  IPR001434 Large cysteine-rich periplasmic protein OmcB-like, DUF11 domain [PF01345] (58-178)
  IPR001434 Large cysteine-rich periplasmic protein OmcB-like, DUF11 domain [PF01345] (188-305)
  IPR011049 Serralysin-like metalloprotease, C-terminal [G3DSA:2.150.10.10] (206-380)
  IPR011049 Serralysin-like metalloprotease, C-terminal [SSF51120] (298-402)
  IPR018511 Hemolysin-type calcium-binding conserved site [PS00330] (344-362)
  IPR047589 DUF11 repeat [TIGR01451] (70-109)
  IPR047589 DUF11 repeat [TIGR01451] (192-238)
  IPR051172 Chlamydia Large Cysteine-rich Periplasmic OmcB [PTHR34819] (36-301)